Protein 4Q37 (pdb70)

Secondary structure (DSSP, 8-state):
--SEEEEE---SS-HHHHHHHHHHTT---EEEE--TTS-SSS-GGGEEEEEE--SSSHHHHHHHHHHHHHTT-EEEEESHHHHS-HHHHHTTT-SEEE-S--HHHHHHHHTT---SEE--/-----------SS-TTTTTTHHHHTT---------GGGTTSS-TTT-EEEE---SSSHHHHHHHHHHHHHTT-EEEEESHHHHSSHHHHHHTT-SEEE-S--HHHHHHHHT---SSEE--/-----------SS-HHHHHHHHHHTT---------TT-SSSS-STT-EEEEE--STTHHHHHHHHHHHHHHT-EEEEESHHHHSSHHHHHHTT-SEEE-S--HHHHHHHHH---SSEE--/-EEEE---TT-SS-HHHHHHHHHHTT---EEEEE-SSS-SSS-TTTEEEEE---STTHHHHHHHHHHHHHTT-EEEEESHHHHS-SHHHHTTT-SEEE-S--HHHHHHHHHS---SEE--/-EEEEEE----SS-HHHHHHHHHHT-SS-------SSSSSSS-TTT-EEEEE--STTHHHHHHHHHHHHHHT-EEEEESHHHHS-HHHHHHTT-SEE--HHHH-/-EEEEE-----SS-HHHHHHHHHHTT----EEE--GGGGGGS-TTTEEEEE---STTHHHHHHHHHHHHHHT-EEEEESHHHHS-HHHHHHTT-SEEEES--HHHHHHHTT---SSEEE-

B-factor: mean 69.98, std 25.09, range [16.45, 300.75]

Foldseek 3Di:
DPDDDDDDPVQQADPVLQVVCCVVVVAPDDDDDDDLVPDVVDQQVPDEDEDEDDVPVLVVCLVSLVVSVVSNHAYEYEYDPCQPPVVVVLVSNHQAYEHHRCHPVVVVVSVPDRDNYHYD/DDDDDPVDDDDLADVVLPPVCCVVVVADDDDDDDDLVCPVVDQQVRAEEEDEDDPPCVVVVLVSLVVSVVSNHAYEYEYPVCQPPVVVVVVSNHQAYEHHRCHVVVVVVSVPDDGRYHYD/DDDDDDDDDDQLADPVVVVVCCVVVVDDDDDDDDDLVPPVPDQAVPAEAEDTDDPPCLVVVLVSLVVSVVSRHQYEYEYDVCQPPVVVVVVSNHQAYEHDRCHVVVVVVVVHHDPRYDYD/DDDDDDCCQPVLADPCLVVVLCVVVVADDDDDDDDLVPDPVDQQVRDEDEDGDDPPCLVVVLVVLVVSCVSPHAYEYEGDVCQPPVVVVVVSNHQEYEHHRCHVVVSVVSVPDRDHYHYD/DDDDDDDPPDDPCPPCVNPVCLVVPNPPGDDDDDDPVPVVPDQQQRDEAEDEDDPPCVVVVLVVLVVSVVRRHAYEYEYDVCVPPVVVVVVSNHPYYDDNVVVD/DDDDDDCPDYDLADPVLVVVLCVPVVAPDDDDDDDLVPCVVDQQQPAEEEDEDDVPPPVVVLVSLVVSVVSNHAYEYEYPPCLPPVVVVVVSNHQAYEHHRCHVVVVVVSVHDDPRYHYD

InterPro domains:
  IPR000385 MoaA/NifB/PqqE, iron-sulphur binding, conserved site [PS01305] (145-156)
  IPR006158 Cobalamin (vitamin B12)-binding domain [PF02310] (25-105)
  IPR006638 Elp3/MiaA/NifB-like, radical SAM core domain [SM00729] (139-362)
  IPR007197 Radical SAM [PF04055] (143-319)
  IPR007197 Radical SAM [PS51918] (135-374)
  IPR007197 Radical SAM [SFLDS00029] (42-356)
  IPR020612 Methylthiotransferase, conserved site [PS01278] (143-163)
  IPR023404 Radical SAM, alpha/beta horseshoe [G3DSA:3.80.30.20] (138-357)
  IPR023980 Conserved hypothetical protein CHP04013, B12-binding/radical SAM-type [TIGR04013] (3-372)
  IPR051198 Tetrapyrrole and bacteriochlorophyll biosynthesis methyltransferases [PTHR43409] (15-386)
  IPR058240 Radical SAM superfamily [SSF102114] (131-349)

Solvent-accessible surface area: 35886 Å² total; per-residue (Å²): 120,27,44,4,9,44,20,60,27,62,62,10,26,48,94,70,45,2,78,64,25,17,182,34,49,167,30,105,30,44,32,33,117,14,44,61,158,92,14,64,89,42,76,45,107,24,2,28,1,0,0,8,8,18,11,84,29,9,61,68,0,74,100,21,0,106,44,0,76,128,91,46,6,42,0,0,0,0,5,6,4,0,40,1,13,25,87,10,0,40,92,32,27,7,41,20,0,0,14,26,98,0,28,68,22,1,19,86,3,33,41,38,67,144,124,48,58,5,114,60,230,200,131,151,173,190,106,122,75,94,53,21,62,48,98,82,40,17,72,59,39,21,177,71,8,126,34,142,55,83,45,153,126,71,56,71,95,94,11,68,82,67,78,33,148,89,24,79,19,52,27,68,13,95,75,121,71,38,69,75,6,121,62,39,1,65,49,0,79,94,126,46,5,43,0,4,0,0,4,93,45,0,65,64,93,24,115,27,2,27,91,41,24,5,40,23,0,0,14,28,93,0,24,110,24,15,36,120,5,42,47,25,110,48,90,128,59,9,111,78,227,201,126,147,176,190,79,160,91,107,69,15,74,46,68,70,36,19,53,54,1,11,145,61,33,160,39,154,54,132,39,125,144,52,152,67,148,70,8,94,86,55,82,48,104,89,22,84,13,54,23,56,10,113,82,168,54,36,86,71,6,113,116,35,1,63,68,8,98,153,48,44,18,44,0,3,0,0,4,86,39,0,56,64,90,32,64,23,1,48,94,44,10,6,49,23,0,0,13,25,93,0,16,35,38,10,4,30,4,58,30,33,117,52,94,15,66,16,110,76,103,79,5,0,18,38,55,19,38,39,75,8,39,30,93,73,27,4,71,66,14,24,179,60,40,142,29,122,20,62,14,129,108,11,44,67,106,94,10,82,89,45,62,58,99,32,0,15,0,1,4,6,4,21,19,93,38,6,70,73,5,69,96,9,2,64,30,5,81,83,143,45,19,36,0,6,0,0,5,13,6,1,38,4,18,26,113,26,0,56,92,35,18,4,53,33,0,0,22,26,93,0,72,62,27,9,5,34,20,29,7,20,63,72,57,72,47,13,124,62,122,82,1,0,16,45,56,33,89,69,76,62,12,60,78,48,83,14,40,48,35,4,105,100,181,41,102,115,16,68,18,42,120,43,58,65,90,47,1,84,98,71,65,47,101,36,0,16,0,6,5,32,8,29,22,27,46,11,75,48,9,40,59,19,1,66,49,1,81,90,122,42,3,42,0,16,1,0,12,56,10,2,97,3,8,56,57,10,1,51,89,49,24,7,72,103,32,68,72,48,95,82,8,105,77,61,9,1,26,45,69,22,90,52,24,18,37,38,91,70,25,2,77,60,12,24,180,77,127,172,45,129,20,44,38,34,119,16,60,60,138,53,1,89,89,42,74,45,90,38,0,9,0,1,3,23,6,31,20,42,41,6,67,77,9,65,112,21,0,64,63,9,79,92,54,40,13,36,0,7,0,0,3,46,5,0,54,4,14,19,82,9,1,39,87,41,25,4,26,20,0,0,13,31,80,0,68,120,30,9,12,48,8,47,104,36,116,48,96,103,64,16,120,56

Nearest PDB structures (foldseek):
  4q37-assembly2_B  TM=9.312E-01  e=5.114E-21  Thermotoga maritima MSB8
  4q37-assembly1_E  TM=8.652E-01  e=1.128E-14  Thermotoga maritima MSB8
  8e01-assembly1_A  TM=5.377E-01  e=3.949E-01  Thermotoga maritima
  7k46-assembly1_A  TM=2.752E-01  e=6.261E+00  Leishmania major
  4ls3-assembly2_B  TM=2.914E-01  e=7.627E+00  Helicobacter pylori G27

GO terms:
  GO:0042802 identical protein binding (F, IPI)

Organism: Thermotoga maritima (strain ATCC 43589 / DSM 3109 / JCM 10099 / NBRC 100826 / MSB8) (NCBI:txid243274)

Radius of gyration: 32.45 Å; Cα contacts (8 Å, |Δi|>4): 1216; chains: 6; bounding box: 83×75×88 Å

Sequence (704 aa):
MYILFREMKNNWYSLAALLSTIYSRHLDVEARPVKFEEIKKFPPEKTIVAYSFMSFDLDTVREEVKTLKERGYTLIAGGPHVTADPEGCLRMGFDHVFTGDGEENILKFLMGERKKIFDGMYILFREMKNNWYSLAALLSTIYSRHLDVEARPVKFEEIKKFPPEKTIVAYSFMSFDLDTVREEVKTLKERGYTLIAGGPHVTADPEGCLRMGFDHVFTGDGEENILKFLMGERKKIFDGMYILFREMKNNWYSLAALLSTIYSRHLDVEARPVKFEEIKKFPPEKTIVAYSFMSFDLDTVREEVKTLKERGYTLIAGGPHVTADPEGCLRMGFDHVFTGDGEENILKFLMGERKKIFDGMYILFREMKNNWYSLAALLSTIYSRHLDVEARPVKFEEIKKFPPEKTIVAYSFMSFDLDTVREEVKTLKERGYTLIAGGPHVTADPEGCLRMGFDHVFTGDGEENILKFLMGERKKIFDGMYILFREMKNNWYSLAALLSTIYSRHLDVEARPVKFEEIKKFPPEKTIVAYSFMSFDLDTVREEVKTLKERGYTLIAGGPHVTADPEGCLRMGFDHVFILKFLMMYILFREMKNNWYSLAALLSTIYSRHLDVEARPVKFEEIKKFPPEKTIVAYSFMSFDLDTVREEVKTLKERGYTLIAGGPHVTADPEGCLRMGFDHVFTGDGEENILKFLMGERKKIFDG

Structure (mmCIF, N/CA/C/O backbone):
data_4Q37
#
_entry.id   4Q37
#
_cell.length_a   102.050
_cell.length_b   145.300
_cell.length_c   141.710
_cell.angle_alpha   90.00
_cell.angle_beta   90.00
_cell.angle_gamma   90.00
#
_symmetry.space_group_name_H-M   'C 2 2 21'
#
loop_
_entity.id
_entity.type
_entity.pdbx_description
1 polymer 'Radical SAM protein'
2 non-polymer 'PLATINUM (II) ION'
3 water water
#
loop_
_atom_site.group_PDB
_atom_site.id
_atom_site.type_symbol
_atom_site.label_atom_id
_atom_site.label_alt_id
_atom_site.label_comp_id
_atom_site.label_asym_id
_atom_site.label_entity_id
_atom_site.label_seq_id
_atom_site.pdbx_PDB_ins_code
_atom_site.Cartn_x
_atom_site.Cartn_y
_atom_site.Cartn_z
_atom_site.occupancy
_atom_site.B_iso_or_equiv
_atom_site.auth_seq_id
_atom_site.auth_comp_id
_atom_site.auth_asym_id
_atom_site.auth_atom_id
_atom_site.pdbx_PDB_model_num
ATOM 1 N N . MET A 1 1 ? 53.278 46.095 -25.379 1.00 115.08 1 MET A N 1
ATOM 2 C CA . MET A 1 1 ? 54.512 45.423 -25.772 1.00 113.86 1 MET A CA 1
ATOM 3 C C . MET A 1 1 ? 55.347 45.034 -24.556 1.00 111.99 1 MET A C 1
ATOM 4 O O . MET A 1 1 ? 55.022 45.411 -23.429 1.00 111.49 1 MET A O 1
ATOM 9 N N . TYR A 1 2 ? 56.419 44.279 -24.794 1.00 68.50 2 TYR A N 1
ATOM 10 C CA . TYR A 1 2 ? 57.398 43.966 -23.754 1.00 66.38 2 TYR A CA 1
ATOM 11 C C . TYR A 1 2 ? 56.839 43.206 -22.541 1.00 65.31 2 TYR A C 1
ATOM 12 O O . TYR A 1 2 ? 56.598 43.793 -21.485 1.00 64.79 2 TYR A O 1
ATOM 14 N N . ILE A 1 3 ? 56.630 41.901 -22.716 1.00 72.81 3 ILE A N 1
ATOM 15 C CA . ILE A 1 3 ? 56.184 40.994 -21.644 1.00 70.81 3 ILE A CA 1
ATOM 16 C C . ILE A 1 3 ? 54.768 41.255 -21.106 1.00 71.90 3 ILE A C 1
ATOM 17 O O . ILE A 1 3 ? 54.583 41.847 -20.042 1.00 71.96 3 ILE A O 1
ATOM 22 N N . LEU A 1 4 ? 53.777 40.849 -21.899 1.00 72.68 4 LEU A N 1
ATOM 23 C CA . LEU A 1 4 ? 52.370 40.840 -21.491 1.00 72.74 4 LEU A CA 1
ATOM 24 C C . LEU A 1 4 ? 52.052 39.729 -20.482 1.00 70.18 4 LEU A C 1
ATOM 25 O O . LEU A 1 4 ? 52.681 38.672 -20.502 1.00 68.56 4 LEU A O 1
ATOM 30 N N . PHE A 1 5 ? 51.052 39.961 -19.631 1.00 104.08 5 PHE A N 1
ATOM 31 C CA . PHE A 1 5 ? 50.700 39.018 -18.566 1.00 101.30 5 PHE A CA 1
ATOM 32 C C . PHE A 1 5 ? 49.206 38.744 -18.401 1.00 100.18 5 PHE A C 1
ATOM 33 O O . PHE A 1 5 ? 48.369 39.448 -18.962 1.00 101.60 5 PHE A O 1
ATOM 41 N N . ARG A 1 6 ? 48.888 37.711 -17.620 1.00 59.67 6 ARG A N 1
ATOM 42 C CA . ARG A 1 6 ? 47.501 37.329 -17.351 1.00 57.62 6 ARG A CA 1
ATOM 43 C C . ARG A 1 6 ? 47.218 37.136 -15.857 1.00 57.43 6 ARG A C 1
ATOM 44 O O . ARG A 1 6 ? 48.080 36.681 -15.103 1.00 57.43 6 ARG A O 1
ATOM 52 N N . GLU A 1 7 ? 46.002 37.481 -15.441 1.00 74.69 7 GLU A N 1
ATOM 53 C CA . GLU A 1 7 ? 45.530 37.200 -14.084 1.00 72.63 7 GLU A CA 1
ATOM 54 C C . GLU A 1 7 ? 44.075 36.734 -14.128 1.00 70.97 7 GLU A C 1
ATOM 55 O O . GLU A 1 7 ? 43.235 37.358 -14.771 1.00 71.91 7 GLU A O 1
ATOM 61 N N . MET A 1 8 ? 43.779 35.634 -13.445 1.00 65.43 8 MET A N 1
ATOM 62 C CA . MET A 1 8 ? 42.438 35.058 -13.482 1.00 63.66 8 MET A CA 1
ATOM 63 C C . MET A 1 8 ? 41.944 34.636 -12.095 1.00 62.11 8 MET A C 1
ATOM 64 O O . MET A 1 8 ? 42.743 34.387 -11.187 1.00 61.56 8 MET A O 1
ATOM 66 N N . LYS A 1 9 ? 40.625 34.553 -11.935 1.00 69.05 9 LYS A N 1
ATOM 67 C CA . LYS A 1 9 ? 40.038 34.068 -10.686 1.00 67.68 9 LYS A CA 1
ATOM 68 C C . LYS A 1 9 ? 38.892 33.075 -10.926 1.00 65.35 9 LYS A C 1
ATOM 69 O O . LYS A 1 9 ? 37.872 33.480 -11.488 1.00 66.60 9 LYS A O 1
ATOM 71 N N . ASN A 1 10 ? 39.001 31.795 -10.535 1.00 86.51 10 ASN A N 1
ATOM 72 C CA . ASN A 1 10 ? 40.187 31.058 -10.046 1.00 85.12 10 ASN A CA 1
ATOM 73 C C . ASN A 1 10 ? 40.872 31.589 -8.775 1.00 86.08 10 ASN A C 1
ATOM 74 O O . ASN A 1 10 ? 42.023 31.257 -8.493 1.00 86.87 10 ASN A O 1
ATOM 79 N N . ASN A 1 11 ? 40.158 32.394 -7.997 1.00 89.17 11 ASN A N 1
ATOM 80 C CA . ASN A 1 11 ? 40.690 32.872 -6.727 1.00 90.27 11 ASN A CA 1
ATOM 81 C C . ASN A 1 11 ? 40.137 32.121 -5.519 1.00 89.71 11 ASN A C 1
ATOM 82 O O . ASN A 1 11 ? 40.526 32.395 -4.382 1.00 90.32 11 ASN A O 1
ATOM 87 N N . TRP A 1 12 ? 39.231 31.178 -5.762 1.00 66.43 12 TRP A N 1
ATOM 88 C CA . TRP A 1 12 ? 38.456 30.577 -4.677 1.00 66.69 12 TRP A CA 1
ATOM 89 C C . TRP A 1 12 ? 39.304 29.696 -3.767 1.00 64.91 12 TRP A C 1
ATOM 90 O O . TRP A 1 12 ? 38.896 29.367 -2.654 1.00 65.00 12 TRP A O 1
ATOM 101 N N . TYR A 1 13 ? 40.484 29.320 -4.243 1.00 52.62 13 TYR A N 1
ATOM 102 C CA . TYR A 1 13 ? 41.475 28.685 -3.388 1.00 52.61 13 TYR A CA 1
ATOM 103 C C . TYR A 1 13 ? 42.791 29.434 -3.518 1.00 54.99 13 TYR A C 1
ATOM 104 O O . TYR A 1 13 ? 42.962 30.253 -4.418 1.00 55.81 13 TYR A O 1
ATOM 113 N N . SER A 1 14 ? 43.710 29.176 -2.600 1.00 56.10 14 SER A N 1
ATOM 114 C CA . SER A 1 14 ? 45.060 29.691 -2.736 1.00 58.16 14 SER A CA 1
ATOM 115 C C . SER A 1 14 ? 45.992 28.525 -3.025 1.00 56.85 14 SER A C 1
ATOM 116 O O . SER A 1 14 ? 46.174 27.645 -2.183 1.00 56.48 14 SER A O 1
ATOM 119 N N . LEU A 1 15 ? 46.563 28.507 -4.225 1.00 55.45 15 LEU A N 1
ATOM 120 C CA . LEU A 1 15 ? 47.442 27.415 -4.628 1.00 55.31 15 LEU A CA 1
ATOM 121 C C . LEU A 1 15 ? 48.660 27.321 -3.719 1.00 56.03 15 LEU A C 1
ATOM 122 O O . LEU A 1 15 ? 48.925 26.271 -3.134 1.00 56.05 15 LEU A O 1
ATOM 127 N N . ALA A 1 16 ? 49.389 28.426 -3.605 1.00 66.40 16 ALA A N 1
ATOM 128 C CA . ALA A 1 16 ? 50.610 28.463 -2.812 1.00 66.71 16 ALA A CA 1
ATOM 129 C C . ALA A 1 16 ? 50.350 27.995 -1.387 1.00 66.96 16 ALA A C 1
ATOM 130 O O . ALA A 1 16 ? 51.125 27.218 -0.831 1.00 67.37 16 ALA A O 1
ATOM 132 N N . ALA A 1 17 ? 49.246 28.456 -0.810 1.00 48.82 17 ALA A N 1
ATOM 133 C CA . ALA A 1 17 ? 48.863 28.054 0.538 1.00 49.73 17 ALA A CA 1
ATOM 134 C C . ALA A 1 17 ? 48.515 26.575 0.575 1.00 47.69 17 ALA A C 1
ATOM 135 O O . ALA A 1 17 ? 48.892 25.864 1.505 1.00 48.35 17 ALA A O 1
ATOM 137 N N . LEU A 1 18 ? 47.798 26.119 -0.448 1.00 46.83 18 LEU A N 1
ATOM 138 C CA . LEU A 1 18 ? 47.369 24.729 -0.527 1.00 46.07 18 LEU A CA 1
ATOM 139 C C . LEU A 1 18 ? 48.573 23.797 -0.548 1.00 47.02 18 LEU A C 1
ATOM 140 O O . LEU A 1 18 ? 48.683 22.897 0.283 1.00 47.87 18 LEU A O 1
ATOM 145 N N . LEU A 1 19 ? 49.477 24.028 -1.496 1.00 53.21 19 LEU A N 1
ATOM 146 C CA . LEU A 1 19 ? 50.698 23.239 -1.610 1.00 55.31 19 LEU A CA 1
ATOM 147 C C . LEU A 1 19 ? 51.523 23.314 -0.332 1.00 55.60 19 LEU A C 1
ATOM 148 O O . LEU A 1 19 ? 52.073 22.307 0.116 1.00 57.35 19 LEU A O 1
ATOM 153 N N . SER A 1 20 ? 51.603 24.511 0.246 1.00 49.22 20 SER A N 1
ATOM 154 C CA . SER A 1 20 ? 52.351 24.723 1.481 1.00 51.64 20 SER A CA 1
ATOM 155 C C . SER A 1 20 ? 51.796 23.874 2.612 1.00 51.82 20 SER A C 1
ATOM 156 O O . SER A 1 20 ? 52.547 23.251 3.360 1.00 53.18 20 SER A O 1
ATOM 159 N N . THR A 1 21 ? 50.475 23.852 2.727 1.00 65.38 21 THR A N 1
ATOM 160 C CA . THR A 1 21 ? 49.828 23.147 3.821 1.00 65.46 21 THR A CA 1
ATOM 161 C C . THR A 1 21 ? 49.946 21.635 3.643 1.00 64.85 21 THR A C 1
ATOM 162 O O . THR A 1 21 ? 50.218 20.917 4.602 1.00 65.69 21 THR A O 1
ATOM 166 N N . ILE A 1 22 ? 49.752 21.157 2.417 1.00 46.79 22 ILE A N 1
ATOM 167 C CA . ILE A 1 22 ? 49.924 19.738 2.118 1.00 45.65 22 ILE A CA 1
ATOM 168 C C . ILE A 1 22 ? 51.335 19.298 2.484 1.00 47.43 22 ILE A C 1
ATOM 169 O O . ILE A 1 22 ? 51.544 18.216 3.035 1.00 47.85 22 ILE A O 1
ATOM 174 N N . TYR A 1 23 ? 52.297 20.162 2.181 1.00 55.94 23 TYR A N 1
ATOM 175 C CA . TYR A 1 23 ? 53.693 19.923 2.514 1.00 57.49 23 TYR A CA 1
ATOM 176 C C . TYR A 1 23 ? 53.896 19.893 4.028 1.00 58.17 23 TYR A C 1
ATOM 177 O O . TYR A 1 23 ? 54.412 18.921 4.578 1.00 59.13 23 TYR A O 1
ATOM 186 N N . SER A 1 24 ? 53.477 20.961 4.696 1.00 53.32 24 SER A N 1
ATOM 187 C CA . SER A 1 24 ? 53.731 21.122 6.122 1.00 56.00 24 SER A CA 1
ATOM 188 C C . SER A 1 24 ? 52.971 20.113 6.982 1.00 55.65 24 SER A C 1
ATOM 189 O O . SER A 1 24 ? 53.512 19.597 7.958 1.00 57.69 24 SER A O 1
ATOM 192 N N . ARG A 1 25 ? 51.728 19.819 6.610 1.00 55.67 25 ARG A N 1
ATOM 193 C CA . ARG A 1 25 ? 50.884 18.924 7.401 1.00 55.24 25 ARG A CA 1
ATOM 194 C C . ARG A 1 25 ? 51.126 17.452 7.091 1.00 54.65 25 ARG A C 1
ATOM 195 O O . ARG A 1 25 ? 50.418 16.589 7.609 1.00 54.24 25 ARG A O 1
ATOM 203 N N . HIS A 1 26 ? 52.096 17.174 6.221 1.00 58.22 26 HIS A N 1
ATOM 204 C CA . HIS A 1 26 ? 52.454 15.803 5.855 1.00 59.14 26 HIS A CA 1
ATOM 205 C C . HIS A 1 26 ? 51.279 15.011 5.291 1.00 59.62 26 HIS A C 1
ATOM 206 O O . HIS A 1 26 ? 51.242 13.787 5.411 1.00 59.45 26 HIS A O 1
ATOM 213 N N . LEU A 1 27 ? 50.320 15.702 4.686 1.00 46.68 27 LEU A N 1
ATOM 214 C CA . LEU A 1 27 ? 49.176 15.025 4.084 1.00 44.35 27 LEU A CA 1
ATOM 215 C C . LEU A 1 27 ? 49.660 14.163 2.928 1.00 43.39 27 LEU A C 1
ATOM 216 O O . LEU A 1 27 ? 50.731 14.419 2.369 1.00 44.11 27 LEU A O 1
ATOM 221 N N . ASP A 1 28 ? 48.899 13.136 2.565 1.00 55.07 28 ASP A N 1
ATOM 222 C CA . ASP A 1 28 ? 49.255 12.407 1.361 1.00 56.87 28 ASP A CA 1
ATOM 223 C C . ASP A 1 28 ? 48.334 12.861 0.237 1.00 55.08 28 ASP A C 1
ATOM 224 O O . ASP A 1 28 ? 47.209 12.376 0.092 1.00 54.58 28 ASP A O 1
ATOM 229 N N . VAL A 1 29 ? 48.853 13.757 -0.593 1.00 41.06 29 VAL A N 1
ATOM 230 C CA . VAL A 1 29 ? 48.059 14.397 -1.627 1.00 39.44 29 VAL A CA 1
ATOM 231 C C . VAL A 1 29 ? 48.984 14.840 -2.755 1.00 39.76 29 VAL A C 1
ATOM 232 O O . VAL A 1 29 ? 50.110 15.263 -2.506 1.00 40.97 29 VAL A O 1
ATOM 236 N N . GLU A 1 30 ? 48.515 14.744 -3.992 1.00 47.62 30 GLU A N 1
ATOM 237 C CA . GLU A 1 30 ? 49.259 15.296 -5.111 1.00 47.82 30 GLU A CA 1
ATOM 238 C C . GLU A 1 30 ? 48.376 16.264 -5.886 1.00 44.58 30 GLU A C 1
ATOM 239 O O . GLU A 1 30 ? 47.374 15.871 -6.485 1.00 42.86 30 GLU A O 1
ATOM 241 N N . ALA A 1 31 ? 48.743 17.539 -5.858 1.00 35.49 31 ALA A N 1
ATOM 242 C CA . ALA A 1 31 ? 48.009 18.552 -6.601 1.00 34.76 31 ALA A CA 1
ATOM 243 C C . ALA A 1 31 ? 48.696 18.798 -7.929 1.00 34.64 31 ALA A C 1
ATOM 244 O O . ALA A 1 31 ? 49.881 19.122 -7.977 1.00 35.63 31 ALA A O 1
ATOM 246 N N . ARG A 1 32 ? 47.948 18.620 -9.009 1.00 43.16 32 ARG A N 1
ATOM 247 C CA . ARG A 1 32 ? 48.466 18.859 -10.344 1.00 43.59 32 ARG A CA 1
ATOM 248 C C . ARG A 1 32 ? 47.414 19.585 -11.176 1.00 41.47 32 ARG A C 1
ATOM 249 O O . ARG A 1 32 ? 46.211 19.399 -10.965 1.00 40.76 32 ARG A O 1
ATOM 251 N N . PRO A 1 33 ? 47.863 20.453 -12.098 1.00 36.25 33 PRO A N 1
ATOM 252 C CA . PRO A 1 33 ? 46.954 21.062 -13.071 1.00 35.94 33 PRO A CA 1
ATOM 253 C C . PRO A 1 33 ? 46.614 20.051 -14.155 1.00 35.17 33 PRO A C 1
ATOM 254 O O . PRO A 1 33 ? 47.457 19.215 -14.491 1.00 35.83 33 PRO A O 1
ATOM 258 N N . VAL A 1 34 ? 45.399 20.115 -14.688 1.00 46.70 34 VAL A N 1
ATOM 259 C CA . VAL A 1 34 ? 44.937 19.089 -15.612 1.00 46.01 34 VAL A CA 1
ATOM 260 C C . VAL A 1 34 ? 44.056 19.637 -16.735 1.00 47.12 34 VAL A C 1
ATOM 261 O O . VAL A 1 34 ? 43.172 20.463 -16.508 1.00 48.34 34 VAL A O 1
ATOM 265 N N . LYS A 1 35 ? 44.326 19.177 -17.951 1.00 31.42 35 LYS A N 1
ATOM 266 C CA . LYS A 1 35 ? 43.424 19.367 -19.077 1.00 31.66 35 LYS A CA 1
ATOM 267 C C . LYS A 1 35 ? 42.527 18.137 -19.142 1.00 31.41 35 LYS A C 1
ATOM 268 O O . LYS A 1 35 ? 42.961 17.056 -18.784 1.00 31.24 35 LYS A O 1
ATOM 270 N N . PHE A 1 36 ? 41.275 18.294 -19.561 1.00 31.59 36 PHE A N 1
ATOM 271 C CA . PHE A 1 36 ? 40.335 17.172 -19.531 1.00 31.49 36 PHE A CA 1
ATOM 272 C C . PHE A 1 36 ? 40.822 15.925 -20.267 1.00 31.86 36 PHE A C 1
ATOM 273 O O . PHE A 1 36 ? 40.462 14.814 -19.883 1.00 31.74 36 PHE A O 1
ATOM 281 N N . GLU A 1 37 ? 41.619 16.097 -21.321 1.00 56.76 37 GLU A N 1
ATOM 282 C CA . GLU A 1 37 ? 42.199 14.941 -22.008 1.00 55.96 37 GLU A CA 1
ATOM 283 C C . GLU A 1 37 ? 43.178 14.238 -21.079 1.00 55.44 37 GLU A C 1
ATOM 284 O O . GLU A 1 37 ? 43.301 13.016 -21.098 1.00 54.16 37 GLU A O 1
ATOM 290 N N . GLU A 1 38 ? 43.863 15.022 -20.256 1.00 61.90 38 GLU A N 1
ATOM 291 C CA . GLU A 1 38 ? 44.609 14.476 -19.135 1.00 61.32 38 GLU A CA 1
ATOM 292 C C . GLU A 1 38 ? 43.577 13.916 -18.169 1.00 60.80 38 GLU A C 1
ATOM 293 O O . GLU A 1 38 ? 42.387 14.161 -18.313 1.00 61.03 38 GLU A O 1
ATOM 299 N N . ILE A 1 39 ? 44.053 13.130 -17.215 1.00 49.11 39 ILE A N 1
ATOM 300 C CA . ILE A 1 39 ? 43.400 11.937 -16.679 1.00 49.71 39 ILE A CA 1
ATOM 301 C C . ILE A 1 39 ? 43.042 11.045 -17.920 1.00 48.90 39 ILE A C 1
ATOM 302 O O . ILE A 1 39 ? 43.547 11.306 -19.008 1.00 49.14 39 ILE A O 1
ATOM 307 N N . LYS A 1 40 ? 42.247 9.983 -17.793 1.00 66.61 40 LYS A N 1
ATOM 308 C CA . LYS A 1 40 ? 42.440 9.183 -16.617 1.00 67.02 40 LYS A CA 1
ATOM 309 C C . LYS A 1 40 ? 43.804 8.573 -16.851 1.00 68.06 40 LYS A C 1
ATOM 310 O O . LYS A 1 40 ? 43.959 7.577 -17.555 1.00 68.91 40 LYS A O 1
ATOM 312 N N . LYS A 1 41 ? 44.792 9.216 -16.234 1.00 56.68 41 LYS A N 1
ATOM 313 C CA . LYS A 1 41 ? 46.100 8.670 -15.968 1.00 57.56 41 LYS A CA 1
ATOM 314 C C . LYS A 1 41 ? 46.091 8.385 -14.487 1.00 58.63 41 LYS A C 1
ATOM 315 O O . LYS A 1 41 ? 47.041 7.839 -13.927 1.00 60.39 41 LYS A O 1
ATOM 317 N N . PHE A 1 42 ? 44.982 8.777 -13.867 1.00 42.31 42 PHE A N 1
ATOM 318 C CA . PHE A 1 42 ? 44.814 8.681 -12.433 1.00 43.92 42 PHE A CA 1
ATOM 319 C C . PHE A 1 42 ? 43.589 7.830 -12.163 1.00 42.63 42 PHE A C 1
ATOM 320 O O . PHE A 1 42 ? 42.551 8.010 -12.798 1.00 41.21 42 PHE A O 1
ATOM 328 N N . PRO A 1 43 ? 43.691 6.912 -11.195 1.00 63.44 43 PRO A N 1
ATOM 329 C CA . PRO A 1 43 ? 42.530 6.095 -10.835 1.00 63.13 43 PRO A CA 1
ATOM 330 C C . PRO A 1 43 ? 41.465 6.933 -10.139 1.00 62.04 43 PRO A C 1
ATOM 331 O O . PRO A 1 43 ? 41.787 7.647 -9.188 1.00 62.62 43 PRO A O 1
ATOM 335 N N . PRO A 1 44 ? 40.209 6.836 -10.591 1.00 34.95 44 PRO A N 1
ATOM 336 C CA . PRO A 1 44 ? 39.112 7.596 -9.981 1.00 34.04 44 PRO A CA 1
ATOM 337 C C . PRO A 1 44 ? 38.931 7.277 -8.493 1.00 33.97 44 PRO A C 1
ATOM 338 O O . PRO A 1 44 ? 38.533 8.159 -7.722 1.00 33.45 44 PRO A O 1
ATOM 342 N N . GLU A 1 45 ? 39.239 6.044 -8.100 1.00 50.26 45 GLU A N 1
ATOM 343 C CA . GLU A 1 45 ? 39.153 5.640 -6.700 1.00 51.72 45 GLU A CA 1
ATOM 344 C C . GLU A 1 45 ? 40.002 6.543 -5.808 1.00 53.00 45 GLU A C 1
ATOM 345 O O . GLU A 1 45 ? 39.585 6.921 -4.708 1.00 54.51 45 GLU A O 1
ATOM 347 N N . LYS A 1 46 ? 41.196 6.878 -6.288 1.00 31.33 46 LYS A N 1
ATOM 348 C CA . LYS A 1 46 ? 42.117 7.747 -5.559 1.00 31.63 46 LYS A CA 1
ATOM 349 C C . LYS A 1 46 ? 42.099 9.210 -6.016 1.00 30.98 46 LYS A C 1
ATOM 350 O O . LYS A 1 46 ? 42.909 10.005 -5.551 1.00 31.37 46 LYS A O 1
ATOM 352 N N . THR A 1 47 ? 41.208 9.576 -6.931 1.00 31.30 47 THR A N 1
ATOM 353 C CA . THR A 1 47 ? 41.327 10.897 -7.548 1.00 30.96 47 THR A CA 1
ATOM 354 C C . THR A 1 47 ? 40.139 11.834 -7.355 1.00 30.39 47 THR A C 1
ATOM 355 O O . THR A 1 47 ? 38.984 11.444 -7.519 1.00 30.02 47 THR A O 1
ATOM 359 N N . ILE A 1 48 ? 40.458 13.078 -7.000 1.00 44.74 48 ILE A N 1
ATOM 360 C CA . ILE A 1 48 ? 39.489 14.159 -6.860 1.00 44.55 48 ILE A CA 1
ATOM 361 C C . ILE A 1 48 ? 39.745 15.217 -7.929 1.00 43.51 48 ILE A C 1
ATOM 362 O O . ILE A 1 48 ? 40.889 15.628 -8.130 1.00 44.01 48 ILE A O 1
ATOM 367 N N . VAL A 1 49 ? 38.698 15.654 -8.622 1.00 29.13 49 VAL A N 1
ATOM 368 C CA . VAL A 1 49 ? 38.859 16.720 -9.604 1.00 29.35 49 VAL A CA 1
ATOM 369 C C . VAL A 1 49 ? 38.171 17.998 -9.120 1.00 29.88 49 VAL A C 1
ATOM 370 O O . VAL A 1 49 ? 36.988 17.984 -8.772 1.00 29.94 49 VAL A O 1
ATOM 374 N N . ALA A 1 50 ? 38.921 19.096 -9.086 1.00 31.55 50 ALA A N 1
ATOM 375 C CA . ALA A 1 50 ? 38.387 20.373 -8.630 1.00 32.42 50 ALA A CA 1
ATOM 376 C C . ALA A 1 50 ? 38.164 21.300 -9.813 1.00 32.83 50 ALA A C 1
ATOM 377 O O . ALA A 1 50 ? 39.006 21.389 -10.709 1.00 32.70 50 ALA A O 1
ATOM 379 N N . TYR A 1 51 ? 37.028 21.990 -9.808 1.00 34.22 51 TYR A N 1
ATOM 380 C CA . TYR A 1 51 ? 36.621 22.810 -10.945 1.00 34.84 51 TYR A CA 1
ATOM 381 C C . TYR A 1 51 ? 36.475 24.278 -10.586 1.00 36.31 51 TYR A C 1
ATOM 382 O O . TYR A 1 51 ? 35.975 24.618 -9.516 1.00 37.03 51 TYR A O 1
ATOM 391 N N . SER A 1 52 ? 36.912 25.146 -11.491 1.00 36.46 52 SER A N 1
ATOM 392 C CA . SER A 1 52 ? 36.649 26.576 -11.368 1.00 38.16 52 SER A CA 1
ATOM 393 C C . SER A 1 52 ? 36.302 27.151 -12.737 1.00 38.80 52 SER A C 1
ATOM 394 O O . SER A 1 52 ? 37.052 26.991 -13.701 1.00 38.24 52 SER A O 1
ATOM 397 N N . PHE A 1 53 ? 35.163 27.831 -12.805 1.00 46.60 53 PHE A N 1
ATOM 398 C CA . PHE A 1 53 ? 34.622 28.327 -14.063 1.00 49.36 53 PHE A CA 1
ATOM 399 C C . PHE A 1 53 ? 33.759 29.553 -13.824 1.00 50.40 53 PHE A C 1
ATOM 400 O O . PHE A 1 53 ? 33.347 29.817 -12.694 1.00 48.80 53 PHE A O 1
ATOM 408 N N . MET A 1 54 ? 33.486 30.302 -14.889 1.00 72.34 54 MET A N 1
ATOM 409 C CA . MET A 1 54 ? 32.616 31.471 -14.798 1.00 72.57 54 MET A CA 1
ATOM 410 C C . MET A 1 54 ? 31.154 31.037 -14.862 1.00 72.57 54 MET A C 1
ATOM 411 O O . MET A 1 54 ? 30.857 29.848 -14.813 1.00 72.31 54 MET A O 1
ATOM 413 N N . SER A 1 55 ? 30.239 31.996 -14.960 1.00 77.13 55 SER A N 1
ATOM 414 C CA . SER A 1 55 ? 28.835 31.667 -15.192 1.00 76.89 55 SER A CA 1
ATOM 415 C C . SER A 1 55 ? 28.708 30.981 -16.551 1.00 77.43 55 SER A C 1
ATOM 416 O O . SER A 1 55 ? 27.793 30.189 -16.781 1.00 76.68 55 SER A O 1
ATOM 419 N N . PHE A 1 56 ? 29.657 31.281 -17.437 1.00 86.67 56 PHE A N 1
ATOM 420 C CA . PHE A 1 56 ? 29.804 30.586 -18.710 1.00 85.90 56 PHE A CA 1
ATOM 421 C C . PHE A 1 56 ? 30.424 29.221 -18.437 1.00 86.38 56 PHE A C 1
ATOM 422 O O . PHE A 1 56 ? 30.541 28.823 -17.279 1.00 85.95 56 PHE A O 1
ATOM 430 N N . ASP A 1 57 ? 30.783 28.489 -19.492 1.00 48.88 57 ASP A N 1
ATOM 431 C CA . ASP A 1 57 ? 31.390 27.154 -19.362 1.00 48.20 57 ASP A CA 1
ATOM 432 C C . ASP A 1 57 ? 30.424 26.139 -18.748 1.00 48.02 57 ASP A C 1
ATOM 433 O O . ASP A 1 57 ? 30.737 24.956 -18.634 1.00 46.35 57 ASP A O 1
ATOM 438 N N . LEU A 1 58 ? 29.254 26.617 -18.345 1.00 49.12 58 LEU A N 1
ATOM 439 C CA . LEU A 1 58 ? 28.300 25.826 -17.584 1.00 48.26 58 LEU A CA 1
ATOM 440 C C . LEU A 1 58 ? 27.750 24.650 -18.382 1.00 50.70 58 LEU A C 1
ATOM 441 O O . LEU A 1 58 ? 27.323 23.650 -17.808 1.00 50.45 58 LEU A O 1
ATOM 446 N N . ASP A 1 59 ? 27.760 24.773 -19.706 1.00 71.51 59 ASP A N 1
ATOM 447 C CA . ASP A 1 59 ? 27.240 23.717 -20.566 1.00 74.37 59 ASP A CA 1
ATOM 448 C C . ASP A 1 59 ? 28.246 22.580 -20.719 1.00 75.12 59 ASP A C 1
ATOM 449 O O . ASP A 1 59 ? 27.868 21.409 -20.709 1.00 76.72 59 ASP A O 1
ATOM 454 N N . THR A 1 60 ? 29.523 22.925 -20.864 1.00 48.78 60 THR A N 1
ATOM 455 C CA . THR A 1 60 ? 30.566 21.912 -21.008 1.00 49.11 60 THR A CA 1
ATOM 456 C C . THR A 1 60 ? 30.987 21.339 -19.653 1.00 46.76 60 THR A C 1
ATOM 457 O O . THR A 1 60 ? 31.427 20.192 -19.569 1.00 46.24 60 THR A O 1
ATOM 461 N N . VAL A 1 61 ? 30.861 22.136 -18.597 1.00 61.27 61 VAL A N 1
ATOM 462 C CA . VAL A 1 61 ? 31.134 21.643 -17.250 1.00 56.85 61 VAL A CA 1
ATOM 463 C C . VAL A 1 61 ? 30.104 20.578 -16.888 1.00 58.15 61 VAL A C 1
ATOM 464 O O . VAL A 1 61 ? 30.451 19.487 -16.430 1.00 57.56 61 VAL A O 1
ATOM 468 N N . ARG A 1 62 ? 28.838 20.907 -17.125 1.00 48.01 62 ARG A N 1
ATOM 469 C CA . ARG A 1 62 ? 27.726 19.983 -16.932 1.00 50.05 62 ARG A CA 1
ATOM 470 C C . ARG A 1 62 ? 27.960 18.682 -17.690 1.00 53.76 62 ARG A C 1
ATOM 471 O O . ARG A 1 62 ? 27.528 17.615 -17.259 1.00 55.21 62 ARG A O 1
ATOM 479 N N . GLU A 1 63 ? 28.639 18.781 -18.827 1.00 54.29 63 GLU A N 1
ATOM 480 C CA . GLU A 1 63 ? 28.947 17.607 -19.629 1.00 57.33 63 GLU A CA 1
ATOM 481 C C . GLU A 1 63 ? 30.140 16.833 -19.077 1.00 54.81 63 GLU A C 1
ATOM 482 O O . GLU A 1 63 ? 30.088 15.609 -18.955 1.00 56.29 63 GLU A O 1
ATOM 488 N N . GLU A 1 64 ? 31.213 17.548 -18.748 1.00 53.35 64 GLU A N 1
ATOM 489 C CA . GLU A 1 64 ? 32.417 16.914 -18.220 1.00 50.29 64 GLU A CA 1
ATOM 490 C C . GLU A 1 64 ? 32.123 16.237 -16.891 1.00 49.07 64 GLU A C 1
ATOM 491 O O . GLU A 1 64 ? 32.627 15.148 -16.619 1.00 48.97 64 GLU A O 1
ATOM 497 N N . VAL A 1 65 ? 31.300 16.883 -16.070 1.00 33.31 65 VAL A N 1
ATOM 498 C CA . VAL A 1 65 ? 30.950 16.352 -14.757 1.00 32.55 65 VAL A CA 1
ATOM 499 C C . VAL A 1 65 ? 30.238 15.006 -14.855 1.00 34.50 65 VAL A C 1
ATOM 500 O O . VAL A 1 65 ? 30.622 14.041 -14.188 1.00 34.45 65 VAL A O 1
ATOM 504 N N . LYS A 1 66 ? 29.209 14.943 -15.695 1.00 50.10 66 LYS A N 1
ATOM 505 C CA . LYS A 1 66 ? 28.428 13.724 -15.834 1.00 54.47 66 LYS A CA 1
ATOM 506 C C . LYS A 1 66 ? 29.311 12.581 -16.321 1.00 54.81 66 LYS A C 1
ATOM 507 O O . LYS A 1 66 ? 29.188 11.449 -15.855 1.00 55.98 66 LYS A O 1
ATOM 513 N N . THR A 1 67 ? 30.205 12.890 -17.253 1.00 53.46 67 THR A N 1
ATOM 514 C CA . THR A 1 67 ? 31.152 11.906 -17.757 1.00 53.25 67 THR A CA 1
ATOM 515 C C . THR A 1 67 ? 32.047 11.410 -16.633 1.00 49.88 67 THR A C 1
ATOM 516 O O . THR A 1 67 ? 32.153 10.207 -16.404 1.00 51.16 67 THR A O 1
ATOM 520 N N . LEU A 1 68 ? 32.675 12.344 -15.924 1.00 45.64 68 LEU A N 1
ATOM 521 C CA . LEU A 1 68 ? 33.611 11.996 -14.860 1.00 42.47 68 LEU A CA 1
ATOM 522 C C . LEU A 1 68 ? 32.926 11.235 -13.725 1.00 43.84 68 LEU A C 1
ATOM 523 O O . LEU A 1 68 ? 33.521 10.341 -13.124 1.00 43.36 68 LEU A O 1
ATOM 528 N N . LYS A 1 69 ? 31.675 11.582 -13.442 1.00 58.90 69 LYS A N 1
ATOM 529 C CA . LYS A 1 69 ? 30.897 10.853 -12.449 1.00 61.05 69 LYS A CA 1
ATOM 530 C C . LYS A 1 69 ? 30.614 9.430 -12.923 1.00 65.34 69 LYS A C 1
ATOM 531 O O . LYS A 1 69 ? 30.633 8.491 -12.129 1.00 65.09 69 LYS A O 1
ATOM 537 N N . GLU A 1 70 ? 30.352 9.276 -14.219 1.00 73.46 70 GLU A N 1
ATOM 538 C CA . GLU A 1 70 ? 30.135 7.956 -14.809 1.00 76.75 70 GLU A CA 1
ATOM 539 C C . GLU A 1 70 ? 31.386 7.100 -14.681 1.00 74.06 70 GLU A C 1
ATOM 540 O O . GLU A 1 70 ? 31.311 5.877 -14.565 1.00 75.37 70 GLU A O 1
ATOM 546 N N . ARG A 1 71 ? 32.538 7.755 -14.700 1.00 53.64 71 ARG A N 1
ATOM 547 C CA . ARG A 1 71 ? 33.808 7.065 -14.551 1.00 51.83 71 ARG A CA 1
ATOM 548 C C . ARG A 1 71 ? 34.199 6.988 -13.080 1.00 49.49 71 ARG A C 1
ATOM 549 O O . ARG A 1 71 ? 35.267 6.499 -12.733 1.00 47.92 71 ARG A O 1
ATOM 557 N N . GLY A 1 72 ? 33.319 7.482 -12.218 1.00 78.17 72 GLY A N 1
ATOM 558 C CA . GLY A 1 72 ? 33.459 7.296 -10.785 1.00 77.75 72 GLY A CA 1
ATOM 559 C C . GLY A 1 72 ? 34.540 8.109 -10.100 1.00 72.90 72 GLY A C 1
ATOM 560 O O . GLY A 1 72 ? 35.252 7.598 -9.238 1.00 72.81 72 GLY A O 1
ATOM 561 N N . TYR A 1 73 ? 34.652 9.381 -10.463 1.00 57.87 73 TYR A N 1
ATOM 562 C CA . TYR A 1 73 ? 35.571 10.281 -9.780 1.00 53.78 73 TYR A CA 1
ATOM 563 C C . TYR A 1 73 ? 34.875 11.019 -8.654 1.00 53.05 73 TYR A C 1
ATOM 564 O O . TYR A 1 73 ? 33.662 10.910 -8.474 1.00 55.26 73 TYR A O 1
ATOM 573 N N . THR A 1 74 ? 35.655 11.791 -7.912 1.00 40.71 74 THR A N 1
ATOM 574 C CA . THR A 1 74 ? 35.111 12.690 -6.911 1.00 40.48 74 THR A CA 1
ATOM 575 C C . THR A 1 74 ? 35.248 14.108 -7.445 1.00 38.41 74 THR A C 1
ATOM 576 O O . THR A 1 74 ? 36.322 14.511 -7.898 1.00 36.74 74 THR A O 1
ATOM 580 N N . LEU A 1 75 ? 34.155 14.858 -7.412 1.00 55.21 75 LEU A N 1
ATOM 581 C CA . LEU A 1 75 ? 34.154 16.190 -7.991 1.00 53.57 75 LEU A CA 1
ATOM 582 C C . LEU A 1 75 ? 33.864 17.277 -6.961 1.00 53.37 75 LEU A C 1
ATOM 583 O O . LEU A 1 75 ? 32.859 17.229 -6.249 1.00 54.35 75 LEU A O 1
ATOM 588 N N . ILE A 1 76 ? 34.766 18.249 -6.885 1.00 30.53 76 ILE A N 1
ATOM 589 C CA . ILE A 1 76 ? 34.545 19.451 -6.094 1.00 30.84 76 ILE A CA 1
ATOM 590 C C . ILE A 1 76 ? 34.732 20.684 -6.969 1.00 30.13 76 ILE A C 1
ATOM 591 O O . ILE A 1 76 ? 35.451 20.644 -7.961 1.00 29.66 76 ILE A O 1
ATOM 596 N N . ALA A 1 77 ? 34.079 21.780 -6.614 1.00 41.44 77 ALA A N 1
ATOM 597 C CA . ALA A 1 77 ? 34.171 22.979 -7.432 1.00 40.53 77 ALA A CA 1
ATOM 598 C C . ALA A 1 77 ? 34.043 24.257 -6.612 1.00 41.65 77 ALA A C 1
ATOM 599 O O . ALA A 1 77 ? 33.511 24.252 -5.504 1.00 42.12 77 ALA A O 1
ATOM 601 N N . GLY A 1 78 ? 34.524 25.357 -7.178 1.00 41.89 78 GLY A N 1
ATOM 602 C CA . GLY A 1 78 ? 34.480 26.645 -6.518 1.00 44.05 78 GLY A CA 1
ATOM 603 C C . GLY A 1 78 ? 34.524 27.752 -7.551 1.00 43.75 78 GLY A C 1
ATOM 604 O O . GLY A 1 78 ? 34.415 27.497 -8.751 1.00 43.10 78 GLY A O 1
ATOM 605 N N . GLY A 1 79 ? 34.675 28.987 -7.090 1.00 44.96 79 GLY A N 1
ATOM 606 C CA . GLY A 1 79 ? 34.738 30.117 -7.994 1.00 46.73 79 GLY A CA 1
ATOM 607 C C . GLY A 1 79 ? 33.502 30.994 -7.987 1.00 46.06 79 GLY A C 1
ATOM 608 O O . GLY A 1 79 ? 32.583 30.788 -7.192 1.00 45.43 79 GLY A O 1
ATOM 609 N N . PRO A 1 80 ? 33.481 31.989 -8.883 1.00 53.77 80 PRO A N 1
ATOM 610 C CA . PRO A 1 80 ? 32.454 33.031 -8.949 1.00 54.79 80 PRO A CA 1
ATOM 611 C C . PRO A 1 80 ? 31.048 32.465 -9.093 1.00 53.21 80 PRO A C 1
ATOM 612 O O . PRO A 1 80 ? 30.137 32.933 -8.413 1.00 53.60 80 PRO A O 1
ATOM 616 N N . HIS A 1 81 ? 30.868 31.476 -9.962 1.00 48.83 81 HIS A N 1
ATOM 617 C CA . HIS A 1 81 ? 29.542 30.905 -10.139 1.00 48.15 81 HIS A CA 1
ATOM 618 C C . HIS A 1 81 ? 29.123 30.103 -8.924 1.00 47.04 81 HIS A C 1
ATOM 619 O O . HIS A 1 81 ? 28.088 30.379 -8.343 1.00 47.48 81 HIS A O 1
ATOM 626 N N . VAL A 1 82 ? 29.947 29.133 -8.531 1.00 37.90 82 VAL A N 1
ATOM 627 C CA . VAL A 1 82 ? 29.629 28.221 -7.426 1.00 36.92 82 VAL A CA 1
ATOM 628 C C . VAL A 1 82 ? 29.198 28.981 -6.168 1.00 39.18 82 VAL A C 1
ATOM 629 O O . VAL A 1 82 ? 28.325 28.527 -5.429 1.00 39.90 82 VAL A O 1
ATOM 633 N N . THR A 1 83 ? 29.800 30.146 -5.948 1.00 53.87 83 THR A N 1
ATOM 634 C CA . THR A 1 83 ? 29.384 31.034 -4.871 1.00 55.28 83 THR A CA 1
ATOM 635 C C . THR A 1 83 ? 27.882 31.305 -4.925 1.00 55.56 83 THR A C 1
ATOM 636 O O . THR A 1 83 ? 27.189 31.215 -3.911 1.00 56.66 83 THR A O 1
ATOM 640 N N . ALA A 1 84 ? 27.382 31.625 -6.114 1.00 46.71 84 ALA A N 1
ATOM 641 C CA . ALA A 1 84 ? 25.957 31.875 -6.306 1.00 49.44 84 ALA A CA 1
ATOM 642 C C . ALA A 1 84 ? 25.260 30.629 -6.843 1.00 47.71 84 ALA A C 1
ATOM 643 O O . ALA A 1 84 ? 25.610 30.126 -7.903 1.00 45.72 84 ALA A O 1
ATOM 645 N N . ASP A 1 85 ? 24.251 30.154 -6.125 1.00 54.61 85 ASP A N 1
ATOM 646 C CA . ASP A 1 85 ? 23.639 28.856 -6.416 1.00 54.30 85 ASP A CA 1
ATOM 647 C C . ASP A 1 85 ? 24.666 27.723 -6.325 1.00 51.91 85 ASP A C 1
ATOM 648 O O . ASP A 1 85 ? 25.060 27.148 -7.339 1.00 51.34 85 ASP A O 1
ATOM 653 N N . PRO A 1 86 ? 25.132 27.423 -5.101 1.00 56.77 86 PRO A N 1
ATOM 654 C CA . PRO A 1 86 ? 25.940 26.219 -4.898 1.00 55.17 86 PRO A CA 1
ATOM 655 C C . PRO A 1 86 ? 25.092 24.951 -4.999 1.00 55.64 86 PRO A C 1
ATOM 656 O O . PRO A 1 86 ? 25.625 23.861 -5.237 1.00 55.21 86 PRO A O 1
ATOM 660 N N . GLU A 1 87 ? 23.783 25.104 -4.809 1.00 81.18 87 GLU A N 1
ATOM 661 C CA . GLU A 1 87 ? 22.852 23.983 -4.882 1.00 83.04 87 GLU A CA 1
ATOM 662 C C . GLU A 1 87 ? 22.763 23.411 -6.290 1.00 82.56 87 GLU A C 1
ATOM 663 O O . GLU A 1 87 ? 22.706 22.194 -6.474 1.00 83.52 87 GLU A O 1
ATOM 669 N N . GLY A 1 88 ? 22.745 24.298 -7.279 1.00 50.24 88 GLY A N 1
ATOM 670 C CA . GLY A 1 88 ? 22.713 23.892 -8.671 1.00 50.76 88 GLY A CA 1
ATOM 671 C C . GLY A 1 88 ? 23.921 23.048 -9.025 1.00 50.26 88 GLY A C 1
ATOM 672 O O . GLY A 1 88 ? 23.798 22.003 -9.661 1.00 50.85 88 GLY A O 1
ATOM 673 N N . CYS A 1 89 ? 25.093 23.502 -8.595 1.00 47.36 89 CYS A N 1
ATOM 674 C CA . CYS A 1 89 ? 26.330 22.763 -8.799 1.00 46.42 89 CYS A CA 1
ATOM 675 C C . CYS A 1 89 ? 26.269 21.398 -8.116 1.00 47.87 89 CYS A C 1
ATOM 676 O O . CYS A 1 89 ? 26.817 20.414 -8.616 1.00 47.79 89 CYS A O 1
ATOM 679 N N . LEU A 1 90 ? 25.601 21.344 -6.968 1.00 45.56 90 LEU A N 1
ATOM 680 C CA . LEU A 1 90 ? 25.387 20.082 -6.276 1.00 47.56 90 LEU A CA 1
ATOM 681 C C . LEU A 1 90 ? 24.441 19.191 -7.067 1.00 49.15 90 LEU A C 1
ATOM 682 O O . LEU A 1 90 ? 24.655 17.985 -7.168 1.00 50.57 90 LEU A O 1
ATOM 687 N N . ARG A 1 91 ? 23.406 19.794 -7.647 1.00 42.56 91 ARG A N 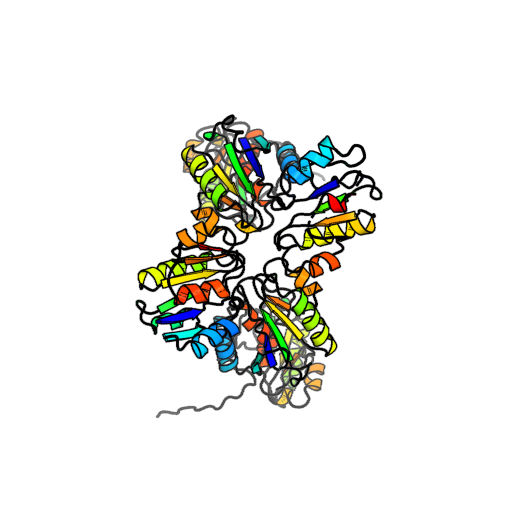1
ATOM 688 C CA . ARG A 1 91 ? 22.456 19.059 -8.481 1.00 45.22 91 ARG A CA 1
ATOM 689 C C . ARG A 1 91 ? 23.019 18.862 -9.891 1.00 45.97 91 ARG A C 1
ATOM 690 O O . ARG A 1 91 ? 22.399 18.229 -10.743 1.00 48.62 91 ARG A O 1
ATOM 692 N N . MET A 1 92 ? 24.207 19.408 -10.119 1.00 49.18 92 MET A N 1
ATOM 693 C CA . MET A 1 92 ? 24.891 19.290 -11.400 1.00 49.13 92 MET A CA 1
ATOM 694 C C . MET A 1 92 ? 25.790 18.055 -11.425 1.00 50.09 92 MET A C 1
ATOM 695 O O . MET A 1 92 ? 26.326 17.686 -12.472 1.00 51.60 92 MET A O 1
ATOM 700 N N . GLY A 1 93 ? 25.922 17.401 -10.274 1.00 56.65 93 GLY A N 1
ATOM 701 C CA . GLY A 1 93 ? 26.772 16.232 -10.153 1.00 57.61 93 GLY A CA 1
ATOM 702 C C . GLY A 1 93 ? 28.021 16.382 -9.301 1.00 54.53 93 GLY A C 1
ATOM 703 O O . GLY A 1 93 ? 28.720 15.395 -9.059 1.00 55.87 93 GLY A O 1
ATOM 704 N N . PHE A 1 94 ? 28.314 17.598 -8.848 1.00 42.76 94 PHE A N 1
ATOM 705 C CA . PHE A 1 94 ? 29.434 17.804 -7.931 1.00 40.72 94 PHE A CA 1
ATOM 706 C C . PHE A 1 94 ? 29.171 17.180 -6.565 1.00 41.46 94 PHE A C 1
ATOM 707 O O . PHE A 1 94 ? 28.046 17.208 -6.063 1.00 42.56 94 PHE A O 1
ATOM 715 N N . ASP A 1 95 ? 30.206 16.600 -5.969 1.00 47.95 95 ASP A N 1
ATOM 716 C CA . ASP A 1 95 ? 30.066 15.964 -4.663 1.00 48.84 95 ASP A CA 1
ATOM 717 C C . ASP A 1 95 ? 30.140 16.968 -3.517 1.00 48.16 95 ASP A C 1
ATOM 718 O O . ASP A 1 95 ? 29.372 16.890 -2.562 1.00 49.82 95 ASP A O 1
ATOM 723 N N . HIS A 1 96 ? 31.073 17.909 -3.618 1.00 43.32 96 HIS A N 1
ATOM 724 C CA . HIS A 1 96 ? 31.230 18.955 -2.614 1.00 44.14 96 HIS A CA 1
ATOM 725 C C . HIS A 1 96 ? 31.548 20.284 -3.291 1.00 41.90 96 HIS A C 1
ATOM 726 O O . HIS A 1 96 ? 32.374 20.340 -4.193 1.00 40.83 96 HIS A O 1
ATOM 733 N N . VAL A 1 97 ? 30.894 21.356 -2.864 1.00 31.33 97 VAL A N 1
ATOM 734 C CA . VAL A 1 97 ? 31.138 22.660 -3.467 1.00 31.26 97 VAL A CA 1
ATOM 735 C C . VAL A 1 97 ? 31.655 23.645 -2.422 1.00 32.43 97 VAL A C 1
ATOM 736 O O . VAL A 1 97 ? 31.410 23.479 -1.230 1.00 33.76 97 VAL A O 1
ATOM 740 N N . PHE A 1 98 ? 32.386 24.661 -2.869 1.00 32.31 98 PHE A N 1
ATOM 741 C CA . PHE A 1 98 ? 32.985 25.623 -1.951 1.00 33.87 98 PHE A CA 1
ATOM 742 C C . PHE A 1 98 ? 32.643 27.049 -2.352 1.00 35.62 98 PHE A C 1
ATOM 743 O O . PHE A 1 98 ? 33.132 27.556 -3.360 1.00 35.14 98 PHE A O 1
ATOM 751 N N . THR A 1 99 ? 31.809 27.700 -1.552 1.00 37.88 99 THR A N 1
ATOM 752 C CA . THR A 1 99 ? 31.454 29.095 -1.783 1.00 40.34 99 THR A CA 1
ATOM 753 C C . THR A 1 99 ? 32.502 30.029 -1.194 1.00 42.05 99 THR A C 1
ATOM 754 O O . THR A 1 99 ? 33.217 29.656 -0.264 1.00 42.04 99 THR A O 1
ATOM 758 N N . GLY A 1 100 ? 32.595 31.236 -1.744 1.00 46.36 100 GLY A N 1
ATOM 759 C CA . GLY A 1 100 ? 33.518 32.239 -1.240 1.00 48.27 100 GLY A CA 1
ATOM 760 C C . GLY A 1 100 ? 34.951 31.748 -1.207 1.00 49.19 100 GLY A C 1
ATOM 761 O O . GLY A 1 100 ? 35.364 30.970 -2.067 1.00 48.05 100 GLY A O 1
ATOM 762 N N . ASP A 1 101 ? 35.707 32.180 -0.204 1.00 66.05 101 ASP A N 1
ATOM 763 C CA . ASP A 1 101 ? 37.085 31.740 -0.068 1.00 67.80 101 ASP A CA 1
ATOM 764 C C . ASP A 1 101 ? 37.100 30.312 0.463 1.00 67.29 101 ASP A C 1
ATOM 765 O O . ASP A 1 101 ? 36.560 30.034 1.535 1.00 67.57 101 ASP A O 1
ATOM 770 N N . GLY A 1 102 ? 37.711 29.409 -0.296 1.00 76.33 102 GLY A N 1
ATOM 771 C CA . GLY A 1 102 ? 37.772 28.008 0.080 1.00 76.04 102 GLY A CA 1
ATOM 772 C C . GLY A 1 102 ? 39.155 27.538 0.481 1.00 78.80 102 GLY A C 1
ATOM 773 O O . GLY A 1 102 ? 39.402 26.338 0.560 1.00 78.88 102 GLY A O 1
ATOM 774 N N . GLU A 1 103 ? 40.062 28.482 0.717 1.00 79.27 103 GLU A N 1
ATOM 775 C CA . GLU A 1 103 ? 41.447 28.164 1.059 1.00 81.83 103 GLU A CA 1
ATOM 776 C C . GLU A 1 103 ? 41.549 27.251 2.280 1.00 82.06 103 GLU A C 1
ATOM 777 O O . GLU A 1 103 ? 42.239 26.231 2.245 1.00 82.97 103 GLU A O 1
ATOM 779 N N . GLU A 1 104 ? 40.858 27.616 3.356 1.00 44.09 104 GLU A N 1
ATOM 780 C CA . GLU A 1 104 ? 40.869 26.810 4.569 1.00 45.08 104 GLU A CA 1
ATOM 781 C C . GLU A 1 104 ? 39.941 25.609 4.434 1.00 42.56 104 GLU A C 1
ATOM 782 O O . GLU A 1 104 ? 40.295 24.496 4.821 1.00 42.10 104 GLU A O 1
ATOM 784 N N . ASN A 1 105 ? 38.761 25.839 3.869 1.00 64.97 105 ASN A N 1
ATOM 785 C CA . ASN A 1 105 ? 37.749 24.796 3.737 1.00 62.19 105 ASN A CA 1
ATOM 786 C C . ASN A 1 105 ? 38.198 23.588 2.927 1.00 61.34 105 ASN A C 1
ATOM 787 O O . ASN A 1 105 ? 37.788 22.460 3.202 1.00 60.46 105 ASN A O 1
ATOM 792 N N . ILE A 1 106 ? 39.031 23.824 1.922 1.00 56.21 106 ILE A N 1
ATOM 793 C CA . ILE A 1 106 ? 39.472 22.745 1.051 1.00 55.26 106 ILE A CA 1
ATOM 794 C C . ILE A 1 106 ? 40.404 21.812 1.821 1.00 55.81 106 ILE A C 1
ATOM 795 O O . ILE A 1 106 ? 40.439 20.604 1.576 1.00 54.19 106 ILE A O 1
ATOM 800 N N . LEU A 1 107 ? 41.134 22.378 2.775 1.00 57.47 107 LEU A N 1
ATOM 801 C CA . LEU A 1 107 ? 42.055 21.603 3.586 1.00 58.46 107 LEU A CA 1
ATOM 802 C C . LEU A 1 107 ? 41.278 20.708 4.538 1.00 57.49 107 LEU A C 1
ATOM 803 O O . LEU A 1 107 ? 41.669 19.569 4.793 1.00 57.54 107 LEU A O 1
ATOM 808 N N . LYS A 1 108 ? 40.169 21.228 5.053 1.00 48.32 108 LYS A N 1
ATOM 809 C CA . LYS A 1 108 ? 39.293 20.442 5.907 1.00 47.91 108 LYS A CA 1
ATOM 810 C C . LYS A 1 108 ? 38.730 19.271 5.111 1.00 45.59 108 LYS A C 1
ATOM 811 O O . LYS A 1 108 ? 38.589 18.165 5.629 1.00 45.32 108 LYS A O 1
ATOM 817 N N . PHE A 1 109 ? 38.430 19.519 3.840 1.00 45.00 109 PHE A N 1
ATOM 818 C CA . PHE A 1 109 ? 37.925 18.475 2.958 1.00 43.42 109 PHE A CA 1
ATOM 819 C C . PHE A 1 109 ? 38.957 17.374 2.734 1.00 42.57 109 PHE A C 1
ATOM 820 O O . PHE A 1 109 ? 38.638 16.187 2.818 1.00 42.70 109 PHE A O 1
ATOM 828 N N . LEU A 1 110 ? 40.193 17.771 2.445 1.00 41.49 110 LEU A N 1
ATOM 829 C CA . LEU A 1 110 ? 41.270 16.810 2.229 1.00 40.88 110 LEU A CA 1
ATOM 830 C C . LEU A 1 110 ? 41.550 16.036 3.508 1.00 41.91 110 LEU A C 1
ATOM 831 O O . LEU A 1 110 ? 42.092 14.934 3.475 1.00 41.62 110 LEU A O 1
ATOM 836 N N . MET A 1 111 ? 41.174 16.631 4.633 1.00 41.00 111 MET A N 1
ATOM 837 C CA . MET A 1 111 ? 41.355 16.017 5.941 1.00 43.90 111 MET A CA 1
ATOM 838 C C . MET A 1 111 ? 40.110 15.258 6.390 1.00 44.62 111 MET A C 1
ATOM 839 O O . MET A 1 111 ? 40.012 14.839 7.538 1.00 47.37 111 MET A O 1
ATOM 844 N N . GLY A 1 112 ? 39.147 15.108 5.486 1.00 61.80 112 GLY A N 1
ATOM 845 C CA . GLY A 1 112 ? 38.024 14.221 5.728 1.00 60.82 112 GLY A CA 1
ATOM 846 C C . GLY A 1 112 ? 36.642 14.811 5.935 1.00 61.12 112 GLY A C 1
ATOM 847 O O . GLY A 1 112 ? 35.675 14.060 6.044 1.00 61.10 112 GLY A O 1
ATOM 848 N N . GLU A 1 113 ? 36.530 16.135 5.998 1.00 72.01 113 GLU A N 1
ATOM 849 C CA . GLU A 1 113 ? 35.223 16.760 6.189 1.00 71.92 113 GLU A CA 1
ATOM 850 C C . GLU A 1 113 ? 34.346 16.603 4.952 1.00 71.09 113 GLU A C 1
ATOM 851 O O . GLU A 1 113 ? 34.718 17.010 3.855 1.00 69.32 113 GLU A O 1
ATOM 857 N N . ARG A 1 114 ? 33.180 16.004 5.147 1.00 78.73 114 ARG A N 1
ATOM 858 C CA . ARG A 1 114 ? 32.318 15.588 4.045 1.00 76.73 114 ARG A CA 1
ATOM 859 C C . ARG A 1 114 ? 31.160 16.522 3.670 1.00 75.91 114 ARG A C 1
ATOM 860 O O . ARG A 1 114 ? 30.284 16.122 2.898 1.00 74.96 114 ARG A O 1
ATOM 868 N N . LYS A 1 115 ? 31.124 17.730 4.234 1.00 52.33 115 LYS A N 1
ATOM 869 C CA . LYS A 1 115 ? 30.065 18.701 3.923 1.00 52.27 115 LYS A CA 1
ATOM 870 C C . LYS A 1 115 ? 29.830 18.869 2.417 1.00 49.66 115 LYS A C 1
ATOM 871 O O . LYS A 1 115 ? 30.773 18.924 1.630 1.00 48.92 115 LYS A O 1
ATOM 877 N N . LYS A 1 116 ? 28.563 18.941 2.025 1.00 39.41 116 LYS A N 1
ATOM 878 C CA . LYS A 1 116 ? 28.207 19.169 0.630 1.00 37.85 116 LYS A CA 1
ATOM 879 C C . LYS A 1 116 ? 28.465 20.623 0.239 1.00 37.15 116 LYS A C 1
ATOM 880 O O . LYS A 1 116 ? 28.702 20.930 -0.932 1.00 35.45 116 LYS A O 1
ATOM 882 N N . ILE A 1 117 ? 28.410 21.514 1.227 1.00 38.96 117 ILE A N 1
ATOM 883 C CA . ILE A 1 117 ? 28.674 22.935 1.009 1.00 39.11 117 ILE A CA 1
ATOM 884 C C . ILE A 1 117 ? 29.632 23.507 2.054 1.00 39.95 117 ILE A C 1
ATOM 885 O O . ILE A 1 117 ? 29.332 23.507 3.247 1.00 42.40 117 ILE A O 1
ATOM 890 N N . PHE A 1 118 ? 30.780 24.002 1.602 1.00 45.57 118 PHE A N 1
ATOM 891 C CA . PHE A 1 118 ? 31.714 24.688 2.487 1.00 47.31 118 PHE A CA 1
ATOM 892 C C . PHE A 1 118 ? 31.575 26.195 2.309 1.00 47.39 118 PHE A C 1
ATOM 893 O O . PHE A 1 118 ? 31.958 26.742 1.273 1.00 46.55 118 PHE A O 1
ATOM 901 N N . ASP A 1 119 ? 31.038 26.856 3.332 1.00 44.62 119 ASP A N 1
ATOM 902 C CA . ASP A 1 119 ? 30.742 28.285 3.279 1.00 47.16 119 ASP A CA 1
ATOM 903 C C . ASP A 1 119 ? 32.000 29.148 3.205 1.00 47.48 119 ASP A C 1
ATOM 904 O O . ASP A 1 119 ? 33.023 28.819 3.797 1.00 47.25 119 ASP A O 1
ATOM 909 N N . GLY A 1 120 ? 31.911 30.253 2.469 1.00 55.28 120 GLY A N 1
ATOM 910 C CA . GLY A 1 120 ? 32.983 31.233 2.413 1.00 56.97 120 GLY A CA 1
ATOM 911 C C . GLY A 1 120 ? 32.461 32.660 2.328 1.00 58.52 120 GLY A C 1
ATOM 912 O O . GLY A 1 120 ? 31.728 33.132 3.204 1.00 59.69 120 GLY A O 1
ATOM 913 N N . MET B 1 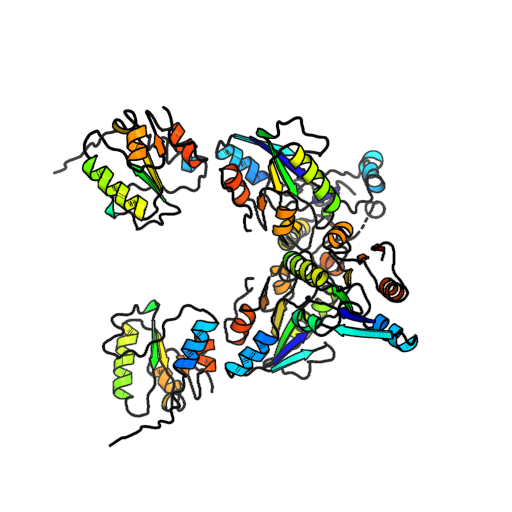1 ? 61.274 22.289 53.973 1.00 78.16 1 MET B N 1
ATOM 914 C CA . MET B 1 1 ? 62.155 21.631 53.013 1.00 76.35 1 MET B CA 1
ATOM 915 C C . MET B 1 1 ? 61.505 21.519 51.640 1.00 73.80 1 MET B C 1
ATOM 916 O O . MET B 1 1 ? 60.495 22.163 51.361 1.00 73.16 1 MET B O 1
ATOM 921 N N . TYR B 1 2 ? 62.098 20.700 50.781 1.00 92.98 2 TYR B N 1
ATOM 922 C CA . TYR B 1 2 ? 61.532 20.438 49.466 1.00 90.61 2 TYR B CA 1
ATOM 923 C C . TYR B 1 2 ? 61.254 18.950 49.297 1.00 89.39 2 TYR B C 1
ATOM 924 O O . TYR B 1 2 ? 62.087 18.113 49.648 1.00 89.90 2 TYR B O 1
ATOM 933 N N . ILE B 1 3 ? 60.077 18.618 48.778 1.00 47.94 3 ILE B N 1
ATOM 934 C CA . ILE B 1 3 ? 59.823 17.258 48.328 1.00 46.76 3 ILE B CA 1
ATOM 935 C C . ILE B 1 3 ? 59.469 17.292 46.851 1.00 45.04 3 ILE B C 1
ATOM 936 O O . ILE B 1 3 ? 58.557 17.999 46.432 1.00 44.52 3 ILE B O 1
ATOM 941 N N . LEU B 1 4 ? 60.221 16.538 46.060 1.00 62.03 4 LEU B N 1
ATOM 942 C CA . LEU B 1 4 ? 60.110 16.594 44.608 1.00 60.79 4 LEU B CA 1
ATOM 943 C C . LEU B 1 4 ? 59.556 15.280 44.068 1.00 60.10 4 LEU B C 1
ATOM 944 O O . LEU B 1 4 ? 60.070 14.206 44.383 1.00 60.45 4 LEU B O 1
ATOM 949 N N . PHE B 1 5 ? 58.504 15.364 43.260 1.00 45.38 5 PHE B N 1
ATOM 950 C CA . PHE B 1 5 ? 57.828 14.163 42.775 1.00 44.98 5 PHE B CA 1
ATOM 951 C C . PHE B 1 5 ? 58.106 13.851 41.305 1.00 44.42 5 PHE B C 1
ATOM 952 O O . PHE B 1 5 ? 57.691 14.584 40.407 1.00 43.86 5 PHE B O 1
ATOM 960 N N . ARG B 1 6 ? 58.808 12.745 41.078 1.00 55.61 6 ARG B N 1
ATOM 961 C CA . ARG B 1 6 ? 59.093 12.252 39.737 1.00 55.56 6 ARG B CA 1
ATOM 962 C C . ARG B 1 6 ? 57.974 11.297 39.304 1.00 55.49 6 ARG B C 1
ATOM 963 O O . ARG B 1 6 ? 57.770 10.258 39.933 1.00 55.99 6 ARG B O 1
ATOM 971 N N . GLU B 1 7 ? 57.262 11.648 38.232 1.00 78.35 7 GLU B N 1
ATOM 972 C CA . GLU B 1 7 ? 55.974 11.018 37.902 1.00 80.84 7 GLU B CA 1
ATOM 973 C C . GLU B 1 7 ? 56.006 9.487 37.665 1.00 83.95 7 GLU B C 1
ATOM 974 O O . GLU B 1 7 ? 55.143 8.788 38.201 1.00 88.53 7 GLU B O 1
ATOM 976 N N . MET B 1 8 ? 56.958 8.943 36.898 1.00 94.61 8 MET B N 1
ATOM 977 C CA . MET B 1 8 ? 57.761 9.643 35.901 1.00 90.80 8 MET B CA 1
ATOM 978 C C . MET B 1 8 ? 57.262 9.442 34.465 1.00 90.71 8 MET B C 1
ATOM 979 O O . MET B 1 8 ? 57.693 10.155 33.551 1.00 90.66 8 MET B O 1
ATOM 984 N N . LYS B 1 9 ? 56.347 8.493 34.267 1.00 130.97 9 LYS B N 1
ATOM 985 C CA . LYS B 1 9 ? 56.144 7.904 32.939 1.00 131.02 9 LYS B CA 1
ATOM 986 C C . LYS B 1 9 ? 55.115 6.762 33.002 1.00 133.10 9 LYS B C 1
ATOM 987 O O . LYS B 1 9 ? 54.853 6.314 34.117 1.00 136.90 9 LYS B O 1
ATOM 989 N N . ASN B 1 10 ? 54.513 6.246 31.910 1.00 99.51 10 ASN B N 1
ATOM 990 C CA . ASN B 1 10 ? 54.336 6.743 30.522 1.00 100.04 10 ASN B CA 1
ATOM 991 C C . ASN B 1 10 ? 53.712 5.554 29.784 1.00 102.15 10 ASN B C 1
ATOM 992 O O . ASN B 1 10 ? 53.577 4.491 30.387 1.00 102.96 10 ASN B O 1
ATOM 994 N N . ASN B 1 11 ? 53.321 5.674 28.513 1.00 64.53 11 ASN B N 1
ATOM 995 C CA . ASN B 1 11 ? 52.858 6.880 27.822 1.00 64.51 11 ASN B CA 1
ATOM 996 C C . ASN B 1 11 ? 51.632 6.546 26.965 1.00 66.38 11 ASN B C 1
ATOM 997 O O . ASN B 1 11 ? 50.541 7.073 27.166 1.00 65.09 11 ASN B O 1
ATOM 999 N N . TRP B 1 12 ? 51.895 5.672 25.986 1.00 66.06 12 TRP B N 1
ATOM 1000 C CA . TRP B 1 12 ? 51.040 5.222 24.863 1.00 69.45 12 TRP B CA 1
ATOM 1001 C C . TRP B 1 12 ? 50.958 6.300 23.790 1.00 70.72 12 TRP B C 1
ATOM 1002 O O . TRP B 1 12 ? 50.656 6.019 22.635 1.00 73.97 12 TRP B O 1
ATOM 1013 N N . TYR B 1 13 ? 51.325 7.517 24.153 1.00 74.66 13 TYR B N 1
ATOM 1014 C CA . TYR B 1 13 ? 51.549 8.566 23.177 1.00 75.74 13 TYR B CA 1
ATOM 1015 C C . TYR B 1 13 ? 52.688 9.409 23.718 1.00 73.84 13 TYR B C 1
ATOM 1016 O O . TYR B 1 13 ? 52.750 9.677 24.917 1.00 70.87 13 TYR B O 1
ATOM 1025 N N . SER B 1 14 ? 53.606 9.815 22.856 1.00 77.89 14 SER B N 1
ATOM 1026 C CA . SER B 1 14 ? 54.680 10.668 23.321 1.00 76.04 14 SER B CA 1
ATOM 1027 C C . SER B 1 14 ? 54.210 12.110 23.272 1.00 74.77 14 SER B C 1
ATOM 1028 O O . SER B 1 14 ? 53.904 12.635 22.204 1.00 76.49 14 SER B O 1
ATOM 1031 N N . LEU B 1 15 ? 54.152 12.746 24.437 1.00 65.57 15 LEU B N 1
ATOM 1032 C CA . LEU B 1 15 ? 53.708 14.129 24.532 1.00 65.02 15 LEU B CA 1
ATOM 1033 C C . LEU B 1 15 ? 54.741 15.060 23.910 1.00 66.53 15 LEU B C 1
ATOM 1034 O O . LEU B 1 15 ? 54.430 16.190 23.537 1.00 66.75 15 LEU B O 1
ATOM 1039 N N . ALA B 1 16 ? 55.974 14.573 23.809 1.00 93.93 16 ALA B N 1
ATOM 1040 C CA . ALA B 1 16 ? 57.047 15.304 23.145 1.00 94.69 16 ALA B CA 1
ATOM 1041 C C . ALA B 1 16 ? 56.905 15.193 21.634 1.00 96.24 16 ALA B C 1
ATOM 1042 O O . ALA B 1 16 ? 57.101 16.167 20.909 1.00 97.19 16 ALA B O 1
ATOM 1044 N N . ALA B 1 17 ? 56.561 13.997 21.163 1.00 102.85 17 ALA B N 1
ATOM 1045 C CA . ALA B 1 17 ? 56.287 13.788 19.748 1.00 104.47 17 ALA B CA 1
ATOM 1046 C C . ALA B 1 17 ? 55.086 14.625 19.348 1.00 105.42 17 ALA B C 1
ATOM 1047 O O . ALA B 1 17 ? 55.031 15.174 18.248 1.00 107.50 17 ALA B O 1
ATOM 1049 N N . LEU B 1 18 ? 54.128 14.730 20.263 1.00 82.28 18 LEU B N 1
ATOM 1050 C CA . LEU B 1 18 ? 52.990 15.600 20.050 1.00 82.73 18 LEU B CA 1
ATOM 1051 C C . LEU B 1 18 ? 53.407 17.010 20.442 1.00 82.52 18 LEU B C 1
ATOM 1052 O O . LEU B 1 18 ? 54.512 17.217 20.943 1.00 81.83 18 LEU B O 1
ATOM 1057 N N . LEU B 1 19 ? 52.530 17.971 20.174 1.00 71.33 19 LEU B N 1
ATOM 1058 C CA . LEU B 1 19 ? 52.684 19.383 20.539 1.00 71.50 19 LEU B CA 1
ATOM 1059 C C . LEU B 1 19 ? 53.793 20.078 19.761 1.00 72.60 19 LEU B C 1
ATOM 1060 O O . LEU B 1 19 ? 53.716 21.280 19.509 1.00 73.52 19 LEU B O 1
ATOM 1065 N N . SER B 1 20 ? 54.800 19.311 19.351 1.00 86.91 20 SER B N 1
ATOM 1066 C CA . SER B 1 20 ? 55.819 19.788 18.431 1.00 87.83 20 SER B CA 1
ATOM 1067 C C . SER B 1 20 ? 55.307 19.580 17.024 1.00 89.29 20 SER B C 1
ATOM 1068 O O . SER B 1 20 ? 55.468 20.428 16.151 1.00 90.54 20 SER B O 1
ATOM 1071 N N . THR B 1 21 ? 54.686 18.422 16.827 1.00 62.26 21 THR B N 1
ATOM 1072 C CA . THR B 1 21 ? 54.123 18.052 15.542 1.00 63.78 21 THR B CA 1
ATOM 1073 C C . THR B 1 21 ? 52.976 18.986 15.195 1.00 64.85 21 THR B C 1
ATOM 1074 O O . THR B 1 21 ? 52.928 19.531 14.092 1.00 66.36 21 THR B O 1
ATOM 1078 N N . ILE B 1 22 ? 52.066 19.195 16.141 1.00 64.44 22 ILE B N 1
ATOM 1079 C CA . ILE B 1 22 ? 50.937 20.086 15.900 1.00 65.64 22 ILE B CA 1
ATOM 1080 C C . ILE B 1 22 ? 51.416 21.536 15.816 1.00 66.88 22 ILE B C 1
ATOM 1081 O O . ILE B 1 22 ? 50.728 22.398 15.265 1.00 68.60 22 ILE B O 1
ATOM 1086 N N . TYR B 1 23 ? 52.603 21.799 16.356 1.00 61.20 23 TYR B N 1
ATOM 1087 C CA . TYR B 1 23 ? 53.255 23.085 16.151 1.00 62.68 23 TYR B CA 1
ATOM 1088 C C . TYR B 1 23 ? 53.802 23.157 14.727 1.00 64.43 23 TYR B C 1
ATOM 1089 O O . TYR B 1 23 ? 53.541 24.117 14.002 1.00 66.40 23 TYR B O 1
ATOM 1098 N N . SER B 1 24 ? 54.553 22.134 14.326 1.00 60.88 24 SER B N 1
ATOM 1099 C CA . SER B 1 24 ? 55.188 22.123 13.012 1.00 62.52 24 SER B CA 1
ATOM 1100 C C . SER B 1 24 ? 54.164 21.985 11.893 1.00 64.03 24 SER B C 1
ATOM 1101 O O . SER B 1 24 ? 54.210 22.714 10.904 1.00 66.09 24 SER B O 1
ATOM 1104 N N . ARG B 1 25 ? 53.233 21.053 12.059 1.00 66.15 25 ARG B N 1
ATOM 1105 C CA . ARG B 1 25 ? 52.227 20.784 11.037 1.00 67.78 25 ARG B CA 1
ATOM 1106 C C . ARG B 1 25 ? 51.165 21.883 10.951 1.00 69.19 25 ARG B C 1
ATOM 1107 O O . ARG B 1 25 ? 50.251 21.791 10.136 1.00 70.88 25 ARG B O 1
ATOM 1109 N N . HIS B 1 26 ? 51.262 22.888 11.819 1.00 76.99 26 HIS B N 1
ATOM 1110 C CA . HIS B 1 26 ? 50.325 24.013 11.818 1.00 78.53 26 HIS B CA 1
ATOM 1111 C C . HIS B 1 26 ? 48.886 23.534 11.974 1.00 78.52 26 HIS B C 1
ATOM 1112 O O . HIS B 1 26 ? 47.965 24.108 11.393 1.00 80.63 26 HIS B O 1
ATOM 1119 N N . LEU B 1 27 ? 48.703 22.470 12.746 1.00 65.12 27 LEU B N 1
ATOM 1120 C CA . LEU B 1 27 ? 47.385 21.876 12.932 1.00 65.03 27 LEU B CA 1
ATOM 1121 C C . LEU B 1 27 ? 46.473 22.819 13.691 1.00 65.30 27 LEU B C 1
ATOM 1122 O O . LEU B 1 27 ? 46.945 23.707 14.400 1.00 64.85 27 LEU B O 1
ATOM 1127 N N . ASP B 1 28 ? 45.165 22.631 13.552 1.00 91.44 28 ASP B N 1
ATOM 1128 C CA . ASP B 1 28 ? 44.266 23.330 14.449 1.00 91.33 28 ASP B CA 1
ATOM 1129 C C . ASP B 1 28 ? 43.868 22.332 15.512 1.00 89.26 28 ASP B C 1
ATOM 1130 O O . ASP B 1 28 ? 42.951 21.538 15.341 1.00 89.29 28 ASP B O 1
ATOM 1135 N N . VAL B 1 29 ? 44.567 22.422 16.633 1.00 61.61 29 VAL B N 1
ATOM 1136 C CA . VAL B 1 29 ? 44.426 21.488 17.733 1.00 59.11 29 VAL B CA 1
ATOM 1137 C C . VAL B 1 29 ? 44.845 22.197 19.014 1.00 57.79 29 VAL B C 1
ATOM 1138 O O . VAL B 1 29 ? 45.804 22.969 19.002 1.00 58.17 29 VAL B O 1
ATOM 1142 N N . GLU B 1 30 ? 44.136 21.952 20.111 1.00 56.46 30 GLU B N 1
ATOM 1143 C CA . GLU B 1 30 ? 44.539 22.502 21.393 1.00 55.24 30 GLU B CA 1
ATOM 1144 C C . GLU B 1 30 ? 44.616 21.391 22.425 1.00 52.71 30 GLU B C 1
ATOM 1145 O O . GLU B 1 30 ? 43.598 20.810 22.798 1.00 52.12 30 GLU B O 1
ATOM 1147 N N . ALA B 1 31 ? 45.825 21.108 22.895 1.00 69.30 31 ALA B N 1
ATOM 1148 C CA . ALA B 1 31 ? 46.027 20.016 23.836 1.00 67.66 31 ALA B CA 1
ATOM 1149 C C . ALA B 1 31 ? 46.165 20.531 25.261 1.00 67.36 31 ALA B C 1
ATOM 1150 O O . ALA B 1 31 ? 47.061 21.314 25.563 1.00 66.78 31 ALA B O 1
ATOM 1152 N N . ARG B 1 32 ? 45.270 20.082 26.134 1.00 85.29 32 ARG B N 1
ATOM 1153 C CA . ARG B 1 32 ? 45.310 20.464 27.536 1.00 85.87 32 ARG B CA 1
ATOM 1154 C C . ARG B 1 32 ? 45.383 19.221 28.412 1.00 83.28 32 ARG B C 1
ATOM 1155 O O . ARG B 1 32 ? 44.751 18.210 28.106 1.00 82.84 32 ARG B O 1
ATOM 1163 N N . PRO B 1 33 ? 46.161 19.286 29.505 1.00 44.49 33 PRO B N 1
ATOM 1164 C CA . PRO B 1 33 ? 46.046 18.227 30.507 1.00 42.71 33 PRO B CA 1
ATOM 1165 C C . PRO B 1 33 ? 44.745 18.464 31.257 1.00 42.45 33 PRO B C 1
ATOM 1166 O O . PRO B 1 33 ? 44.360 19.627 31.420 1.00 43.61 33 PRO B O 1
ATOM 1170 N N . VAL B 1 34 ? 44.059 17.405 31.673 1.00 74.56 34 VAL B N 1
ATOM 1171 C CA . VAL B 1 34 ? 42.688 17.563 32.142 1.00 75.67 34 VAL B CA 1
ATOM 1172 C C . VAL B 1 34 ? 42.304 16.689 33.333 1.00 74.30 34 VAL B C 1
ATOM 1173 O O . VAL B 1 34 ? 42.549 15.482 33.344 1.00 70.72 34 VAL B O 1
ATOM 1177 N N . LYS B 1 35 ? 41.697 17.320 34.334 1.00 71.97 35 LYS B N 1
ATOM 1178 C CA . LYS B 1 35 ? 40.979 16.606 35.380 1.00 70.08 35 LYS B CA 1
ATOM 1179 C C . LYS B 1 35 ? 39.513 16.519 34.960 1.00 68.61 35 LYS B C 1
ATOM 1180 O O . LYS B 1 35 ? 38.986 17.463 34.378 1.00 69.14 35 LYS B O 1
ATOM 1182 N N . PHE B 1 36 ? 38.855 15.400 35.257 1.00 50.55 36 PHE B N 1
ATOM 1183 C CA . PHE B 1 36 ? 37.510 15.138 34.739 1.00 50.38 36 PHE B CA 1
ATOM 1184 C C . PHE B 1 36 ? 36.528 16.272 35.010 1.00 53.29 36 PHE B C 1
ATOM 1185 O O . PHE B 1 36 ? 35.580 16.476 34.250 1.00 55.33 36 PHE B O 1
ATOM 1193 N N . GLU B 1 37 ? 36.756 17.008 36.089 1.00 70.16 37 GLU B N 1
ATOM 1194 C CA . GLU B 1 37 ? 35.918 18.154 36.398 1.00 72.34 37 GLU B CA 1
ATOM 1195 C C . GLU B 1 37 ? 36.135 19.279 35.385 1.00 75.04 37 GLU B C 1
ATOM 1196 O O . GLU B 1 37 ? 35.217 20.046 35.096 1.00 76.84 37 GLU B O 1
ATOM 1198 N N . GLU B 1 38 ? 37.344 19.360 34.833 1.00 99.99 38 GLU B N 1
ATOM 1199 C CA . GLU B 1 38 ? 37.703 20.451 33.925 1.00 101.10 38 GLU B CA 1
ATOM 1200 C C . GLU B 1 38 ? 37.030 20.327 32.561 1.00 101.28 38 GLU B C 1
ATOM 1201 O O . GLU B 1 38 ? 37.066 21.259 31.759 1.00 102.39 38 GLU B O 1
ATOM 1207 N N . ILE B 1 39 ? 36.420 19.178 32.294 1.00 67.20 39 ILE B N 1
ATOM 1208 C CA . ILE B 1 39 ? 35.628 19.017 31.082 1.00 67.72 39 ILE B CA 1
ATOM 1209 C C . ILE B 1 39 ? 34.321 19.787 31.292 1.00 70.81 39 ILE B C 1
ATOM 1210 O O . ILE B 1 39 ? 34.113 20.360 32.363 1.00 73.56 39 ILE B O 1
ATOM 1215 N N . LYS B 1 40 ? 33.461 19.814 30.273 1.00 61.91 40 LYS B N 1
ATOM 1216 C CA . LYS B 1 40 ? 32.234 20.624 30.252 1.00 67.49 40 LYS B CA 1
ATOM 1217 C C . LYS B 1 40 ? 32.567 22.111 30.166 1.00 70.52 40 LYS B C 1
ATOM 1218 O O . LYS B 1 40 ? 31.678 22.941 29.989 1.00 75.45 40 LYS B O 1
ATOM 1220 N N . LYS B 1 41 ? 33.852 22.437 30.285 1.00 90.60 41 LYS B N 1
ATOM 1221 C CA . LYS B 1 41 ? 34.341 23.787 30.039 1.00 93.68 41 LYS B CA 1
ATOM 1222 C C . LYS B 1 41 ? 34.711 23.910 28.564 1.00 91.32 41 LYS B C 1
ATOM 1223 O O . LYS B 1 41 ? 35.014 24.996 28.066 1.00 93.40 41 LYS B O 1
ATOM 1225 N N . PHE B 1 42 ? 34.670 22.775 27.872 1.00 75.27 42 PHE B N 1
ATOM 1226 C CA . PHE B 1 42 ? 34.935 22.717 26.441 1.00 73.80 42 PHE B CA 1
ATOM 1227 C C . PHE B 1 42 ? 33.729 22.128 25.718 1.00 75.48 42 PHE B C 1
ATOM 1228 O O . PHE B 1 42 ? 33.086 21.213 26.230 1.00 75.27 42 PHE B O 1
ATOM 1236 N N . PRO B 1 43 ? 33.417 22.652 24.523 1.00 70.26 43 PRO B N 1
ATOM 1237 C CA . PRO B 1 43 ? 32.279 22.148 23.747 1.00 72.25 43 PRO B CA 1
ATOM 1238 C C . PRO B 1 43 ? 32.514 20.727 23.250 1.00 68.11 43 PRO B C 1
ATOM 1239 O O . PRO B 1 43 ? 33.551 20.467 22.643 1.00 64.44 43 PRO B O 1
ATOM 1243 N N . PRO B 1 44 ? 31.545 19.827 23.470 1.00 91.56 44 PRO B N 1
ATOM 1244 C CA . PRO B 1 44 ? 31.699 18.411 23.116 1.00 89.95 44 PRO B CA 1
ATOM 1245 C C . PRO B 1 44 ? 31.924 18.184 21.623 1.00 88.80 44 PRO B C 1
ATOM 1246 O O . PRO B 1 44 ? 32.568 17.205 21.244 1.00 86.32 44 PRO B O 1
ATOM 1250 N N . GLU B 1 45 ? 31.409 19.086 20.795 1.00 113.24 45 GLU B N 1
ATOM 1251 C CA . GLU B 1 45 ? 31.517 18.954 19.347 1.00 112.87 45 GLU B CA 1
ATOM 1252 C C . GLU B 1 45 ? 32.961 19.081 18.868 1.00 108.82 45 GLU B C 1
ATOM 1253 O O . GLU B 1 45 ? 33.429 18.283 18.055 1.00 106.52 45 GLU B O 1
ATOM 1259 N N . LYS B 1 46 ? 33.659 20.091 19.377 1.00 68.65 46 LYS B N 1
ATOM 1260 C CA . LYS B 1 46 ? 35.035 20.367 18.975 1.00 65.35 46 LYS B CA 1
ATOM 1261 C C . LYS B 1 46 ? 36.060 19.725 19.914 1.00 61.17 46 LYS B C 1
ATOM 1262 O O . LYS B 1 46 ? 37.262 19.963 19.782 1.00 58.59 46 LYS B O 1
ATOM 1264 N N . THR B 1 47 ? 35.583 18.926 20.866 1.00 65.98 47 THR B N 1
ATOM 1265 C CA . THR B 1 47 ? 36.460 18.339 21.878 1.00 63.69 47 THR B CA 1
ATOM 1266 C C . THR B 1 47 ? 36.633 16.830 21.749 1.00 62.06 47 THR B C 1
ATOM 1267 O O . THR B 1 47 ? 35.658 16.087 21.645 1.00 64.14 47 THR B O 1
ATOM 1271 N N . ILE B 1 48 ? 37.885 16.385 21.775 1.00 77.72 48 ILE B N 1
ATOM 1272 C CA . ILE B 1 48 ? 38.206 14.964 21.781 1.00 75.58 48 ILE B CA 1
ATOM 1273 C C . ILE B 1 48 ? 39.002 14.605 23.038 1.00 76.08 48 ILE B C 1
ATOM 1274 O O . ILE B 1 48 ? 40.136 15.047 23.215 1.00 73.41 48 ILE B O 1
ATOM 1279 N N . VAL B 1 49 ? 38.399 13.807 23.912 1.00 64.74 49 VAL B N 1
ATOM 1280 C CA . VAL B 1 49 ? 39.030 13.453 25.180 1.00 66.57 49 VAL B CA 1
ATOM 1281 C C . VAL B 1 49 ? 39.818 12.149 25.064 1.00 60.01 49 VAL B C 1
ATOM 1282 O O . VAL B 1 49 ? 39.330 11.169 24.498 1.00 55.97 49 VAL B O 1
ATOM 1286 N N . ALA B 1 50 ? 41.033 12.139 25.606 1.00 40.20 50 ALA B N 1
ATOM 1287 C CA . ALA B 1 50 ? 41.917 10.989 25.463 1.00 38.92 50 ALA B CA 1
ATOM 1288 C C . ALA B 1 50 ? 42.290 10.383 26.806 1.00 39.99 50 ALA B C 1
ATOM 1289 O O . ALA B 1 50 ? 42.894 11.039 27.654 1.00 41.89 50 ALA B O 1
ATOM 1291 N N . TYR B 1 51 ? 41.954 9.110 26.979 1.00 41.62 51 TYR B N 1
ATOM 1292 C CA . TYR B 1 51 ? 42.153 8.430 28.251 1.00 43.20 51 TYR B CA 1
ATOM 1293 C C . TYR B 1 51 ? 43.400 7.552 28.259 1.00 43.44 51 TYR B C 1
ATOM 1294 O O . TYR B 1 51 ? 43.787 6.994 27.233 1.00 42.00 51 TYR B O 1
ATOM 1303 N N . SER B 1 52 ? 44.038 7.464 29.421 1.00 40.51 52 SER B N 1
ATOM 1304 C CA . SER B 1 52 ? 45.092 6.485 29.662 1.00 41.63 52 SER B CA 1
ATOM 1305 C C . SER B 1 52 ? 44.881 5.853 31.038 1.00 44.46 52 SER B C 1
ATOM 1306 O O . SER B 1 52 ? 44.894 6.545 32.053 1.00 46.75 52 SER B O 1
ATOM 1309 N N . PHE B 1 53 ? 44.682 4.541 31.073 1.00 58.40 53 PHE B N 1
ATOM 1310 C CA . PHE B 1 53 ? 44.416 3.862 32.334 1.00 61.45 53 PHE B CA 1
ATOM 1311 C C . PHE B 1 53 ? 44.936 2.429 32.337 1.00 59.57 53 PHE B C 1
ATOM 1312 O O . PHE B 1 53 ? 45.491 1.953 31.348 1.00 56.96 53 PHE B O 1
ATOM 1320 N N . MET B 1 54 ? 44.742 1.747 33.460 1.00 89.27 54 MET B N 1
ATOM 1321 C CA . MET B 1 54 ? 45.244 0.391 33.653 1.00 87.60 54 MET B CA 1
ATOM 1322 C C . MET B 1 54 ? 44.093 -0.590 33.841 1.00 85.22 54 MET B C 1
ATOM 1323 O O . MET B 1 54 ? 42.938 -0.236 33.624 1.00 83.39 54 MET B O 1
ATOM 1328 N N . SER B 1 55 ? 44.418 -1.833 34.185 1.00 83.94 55 SER B N 1
ATOM 1329 C CA . SER B 1 55 ? 43.403 -2.844 34.469 1.00 83.25 55 SER B CA 1
ATOM 1330 C C . SER B 1 55 ? 42.384 -2.344 35.497 1.00 84.99 55 SER B C 1
ATOM 1331 O O . SER B 1 55 ? 41.180 -2.533 35.326 1.00 83.68 55 SER B O 1
ATOM 1334 N N . PHE B 1 56 ? 42.865 -1.696 36.555 1.00 88.59 56 PHE B N 1
ATOM 1335 C CA . PHE B 1 56 ? 41.975 -1.039 37.510 1.00 91.33 56 PHE B CA 1
ATOM 1336 C C . PHE B 1 56 ? 41.588 0.332 36.966 1.00 91.17 56 PHE B C 1
ATOM 1337 O O . PHE B 1 56 ? 41.880 0.636 35.815 1.00 88.15 56 PHE B O 1
ATOM 1345 N N . ASP B 1 57 ? 40.912 1.139 37.783 1.00 73.24 57 ASP B N 1
ATOM 1346 C CA . ASP B 1 57 ? 40.323 2.413 37.342 1.00 73.79 57 ASP B CA 1
ATOM 1347 C C . ASP B 1 57 ? 39.190 2.185 36.341 1.00 70.43 57 ASP B C 1
ATOM 1348 O O . ASP B 1 57 ? 38.525 3.132 35.921 1.00 70.64 57 ASP B O 1
ATOM 1353 N N . LEU B 1 58 ? 38.984 0.929 35.958 1.00 65.56 58 LEU B N 1
ATOM 1354 C CA . LEU B 1 58 ? 37.968 0.568 34.982 1.00 62.60 58 LEU B CA 1
ATOM 1355 C C . LEU B 1 58 ? 36.575 0.951 35.468 1.00 63.99 58 LEU B C 1
ATOM 1356 O O . LEU B 1 58 ? 35.763 1.460 34.696 1.00 63.66 58 LEU B O 1
ATOM 1361 N N . ASP B 1 59 ? 36.308 0.704 36.749 1.00 55.40 59 ASP B N 1
ATOM 1362 C CA . ASP B 1 59 ? 35.047 1.112 37.361 1.00 57.37 59 ASP B CA 1
ATOM 1363 C C . ASP B 1 59 ? 34.858 2.614 37.214 1.00 60.16 59 ASP B C 1
ATOM 1364 O O . ASP B 1 59 ? 33.788 3.079 36.823 1.00 61.45 59 ASP B O 1
ATOM 1366 N N . THR B 1 60 ? 35.911 3.366 37.519 1.00 61.61 60 THR B N 1
ATOM 1367 C CA . THR B 1 60 ? 35.893 4.813 37.349 1.00 63.51 60 THR B CA 1
ATOM 1368 C C . THR B 1 60 ? 35.796 5.187 35.871 1.00 61.94 60 THR B C 1
ATOM 1369 O O . THR B 1 60 ? 34.995 6.042 35.491 1.00 62.87 60 THR B O 1
ATOM 1373 N N . VAL B 1 61 ? 36.607 4.540 35.041 1.00 40.78 61 VAL B N 1
ATOM 1374 C CA . VAL B 1 61 ? 36.603 4.821 33.611 1.00 38.29 61 VAL B CA 1
ATOM 1375 C C . VAL B 1 61 ? 35.213 4.624 33.002 1.00 37.64 61 VAL B C 1
ATOM 1376 O O . VAL B 1 61 ? 34.701 5.511 32.316 1.00 36.98 61 VAL B O 1
ATOM 1380 N N . ARG B 1 62 ? 34.594 3.480 33.276 1.00 53.67 62 ARG B N 1
ATOM 1381 C CA . ARG B 1 62 ? 33.262 3.193 32.750 1.00 52.59 62 ARG B CA 1
ATOM 1382 C C . ARG B 1 62 ? 32.251 4.255 33.161 1.00 55.65 62 ARG B C 1
ATOM 1383 O O . ARG B 1 62 ? 31.446 4.706 32.347 1.00 55.03 62 ARG B O 1
ATOM 1391 N N . GLU B 1 63 ? 32.298 4.657 34.427 1.00 69.04 63 GLU B N 1
ATOM 1392 C CA . GLU B 1 63 ? 31.364 5.649 34.935 1.00 72.35 63 GLU B CA 1
ATOM 1393 C C . GLU B 1 63 ? 31.579 6.987 34.238 1.00 74.41 63 GLU B C 1
ATOM 1394 O O . GLU B 1 63 ? 30.620 7.681 33.900 1.00 74.50 63 GLU B O 1
ATOM 1396 N N . GLU B 1 64 ? 32.841 7.330 34.003 1.00 71.51 64 GLU B N 1
ATOM 1397 C CA . GLU B 1 64 ? 33.178 8.623 33.422 1.00 71.88 64 GLU B CA 1
ATOM 1398 C C . GLU B 1 64 ? 32.864 8.695 31.933 1.00 68.31 64 GLU B C 1
ATOM 1399 O O . GLU B 1 64 ? 32.384 9.721 31.452 1.00 68.67 64 GLU B O 1
ATOM 1405 N N . VAL B 1 65 ? 33.130 7.617 31.200 1.00 68.08 65 VAL B N 1
ATOM 1406 C CA . VAL B 1 65 ? 32.872 7.626 29.764 1.00 63.80 65 VAL B CA 1
ATOM 1407 C C . VAL B 1 65 ? 31.370 7.606 29.485 1.00 64.54 65 VAL B C 1
ATOM 1408 O O . VAL B 1 65 ? 30.913 8.211 28.514 1.00 62.76 65 VAL B O 1
ATOM 1412 N N . LYS B 1 66 ? 30.611 6.931 30.347 1.00 55.36 66 LYS B N 1
ATOM 1413 C CA . LYS B 1 66 ? 29.159 6.863 30.207 1.00 56.04 66 LYS B CA 1
ATOM 1414 C C . LYS B 1 66 ? 28.556 8.258 30.284 1.00 59.41 66 LYS B C 1
ATOM 1415 O O . LYS B 1 66 ? 27.620 8.585 29.558 1.00 59.66 66 LYS B O 1
ATOM 1417 N N . THR B 1 67 ? 29.110 9.077 31.169 1.00 73.16 67 THR B N 1
ATOM 1418 C CA . THR B 1 67 ? 28.660 10.450 31.333 1.00 76.65 67 THR B CA 1
ATOM 1419 C C . THR B 1 67 ? 29.034 11.286 30.116 1.00 74.44 67 THR B C 1
ATOM 1420 O O . THR B 1 67 ? 28.227 12.068 29.618 1.00 76.24 67 THR B O 1
ATOM 1424 N N . LEU B 1 68 ? 30.258 11.108 29.632 1.00 76.32 68 LEU B N 1
ATOM 1425 C CA . LEU B 1 68 ? 30.769 11.925 28.538 1.00 73.77 68 LEU B CA 1
ATOM 1426 C C . LEU B 1 68 ? 30.077 11.630 27.210 1.00 71.66 68 LEU B C 1
ATOM 1427 O O . LEU B 1 68 ? 29.907 12.527 26.383 1.00 71.80 68 LEU B O 1
ATOM 1432 N N . LYS B 1 69 ? 29.679 10.380 27.002 1.00 73.10 69 LYS B N 1
ATOM 1433 C CA . LYS B 1 69 ? 28.956 10.023 25.789 1.00 71.87 69 LYS B CA 1
ATOM 1434 C C . LYS B 1 69 ? 27.587 10.691 25.774 1.00 76.12 69 LYS B C 1
ATOM 1435 O O . LYS B 1 69 ? 27.141 11.197 24.743 1.00 76.88 69 LYS B O 1
ATOM 1441 N N . GLU B 1 70 ? 26.929 10.699 26.928 1.00 52.29 70 GLU B N 1
ATOM 1442 C CA . GLU B 1 70 ? 25.623 11.334 27.061 1.00 56.56 70 GLU B CA 1
ATOM 1443 C C . GLU B 1 70 ? 25.731 12.827 26.793 1.00 58.13 70 GLU B C 1
ATOM 1444 O O . GLU B 1 70 ? 24.781 13.451 26.328 1.00 60.96 70 GLU B O 1
ATOM 1446 N N . ARG B 1 71 ? 26.898 13.392 27.085 1.00 75.05 71 ARG B N 1
ATOM 1447 C CA . ARG B 1 71 ? 27.127 14.814 26.875 1.00 76.14 71 ARG B CA 1
ATOM 1448 C C . ARG B 1 71 ? 27.639 15.094 25.462 1.00 73.56 71 ARG B C 1
ATOM 1449 O O . ARG B 1 71 ? 27.796 16.248 25.067 1.00 74.16 71 ARG B O 1
ATOM 1457 N N . GLY B 1 72 ? 27.893 14.034 24.701 1.00 65.85 72 GLY B N 1
ATOM 1458 C CA . GLY B 1 72 ? 28.229 14.175 23.295 1.00 66.19 72 GLY B CA 1
ATOM 1459 C C . GLY B 1 72 ? 29.699 14.379 22.981 1.00 64.65 72 GLY B C 1
ATOM 1460 O O . GLY B 1 72 ? 30.054 14.781 21.872 1.00 65.71 72 GLY B O 1
ATOM 1461 N N . TYR B 1 73 ? 30.560 14.105 23.954 1.00 51.41 73 TYR B N 1
ATOM 1462 C CA . TYR B 1 73 ? 31.999 14.193 23.740 1.00 49.70 73 TYR B CA 1
ATOM 1463 C C . TYR B 1 73 ? 32.515 13.005 22.938 1.00 47.47 73 TYR B C 1
ATOM 1464 O O . TYR B 1 73 ? 32.010 11.888 23.069 1.00 46.28 73 TYR B O 1
ATOM 1473 N N . THR B 1 74 ? 33.522 13.252 22.108 1.00 52.93 74 THR B N 1
ATOM 1474 C CA . THR B 1 74 ? 34.163 12.188 21.345 1.00 51.11 74 THR B CA 1
ATOM 1475 C C . THR B 1 74 ? 35.335 11.623 22.141 1.00 50.24 74 THR B C 1
ATOM 1476 O O . THR B 1 74 ? 36.242 12.359 22.528 1.00 51.03 74 THR B O 1
ATOM 1480 N N . LEU B 1 75 ? 35.315 10.317 22.385 1.00 43.24 75 LEU B N 1
ATOM 1481 C CA . LEU B 1 75 ? 36.263 9.712 23.316 1.00 41.70 75 LEU B CA 1
ATOM 1482 C C . LEU B 1 75 ? 37.203 8.701 22.673 1.00 40.65 75 LEU B C 1
ATOM 1483 O O . LEU B 1 75 ? 36.767 7.755 22.019 1.00 40.41 75 LEU B O 1
ATOM 1488 N N . ILE B 1 76 ? 38.499 8.909 22.875 1.00 40.93 76 ILE B N 1
ATOM 1489 C CA . ILE B 1 76 ? 39.511 7.952 22.455 1.00 40.27 76 ILE B CA 1
ATOM 1490 C C . ILE B 1 76 ? 40.324 7.527 23.667 1.00 39.70 76 ILE B C 1
ATOM 1491 O O . ILE B 1 76 ? 40.398 8.250 24.658 1.00 40.11 76 ILE B O 1
ATOM 1496 N N . ALA B 1 77 ? 40.926 6.347 23.594 1.00 30.23 77 ALA B N 1
ATOM 1497 C CA . ALA B 1 77 ? 41.767 5.866 24.680 1.00 30.26 77 ALA B CA 1
ATOM 1498 C C . ALA B 1 77 ? 42.839 4.918 24.168 1.00 30.52 77 ALA B C 1
ATOM 1499 O O . ALA B 1 77 ? 42.635 4.194 23.191 1.00 30.47 77 ALA B O 1
ATOM 1501 N N . GLY B 1 78 ? 43.977 4.918 24.846 1.00 56.95 78 GLY B N 1
ATOM 1502 C CA . GLY B 1 78 ? 45.052 4.000 24.537 1.00 58.30 78 GLY B CA 1
ATOM 1503 C C . GLY B 1 78 ? 45.741 3.671 25.839 1.00 62.48 78 GLY B C 1
ATOM 1504 O O . GLY B 1 78 ? 45.551 4.369 26.836 1.00 64.90 78 GLY B O 1
ATOM 1505 N N . GLY B 1 79 ? 46.515 2.594 25.847 1.00 48.16 79 GLY B N 1
ATOM 1506 C CA . GLY B 1 79 ? 47.234 2.201 27.043 1.00 51.15 79 GLY B CA 1
ATOM 1507 C C . GLY B 1 79 ? 47.434 0.705 27.133 1.00 49.75 79 GLY B C 1
ATOM 1508 O O . GLY B 1 79 ? 47.049 -0.033 26.225 1.00 46.88 79 GLY B O 1
ATOM 1509 N N . PRO B 1 80 ? 48.026 0.244 28.244 1.00 62.67 80 PRO B N 1
ATOM 1510 C CA . PRO B 1 80 ? 48.285 -1.183 28.445 1.00 62.63 80 PRO B CA 1
ATOM 1511 C C . PRO B 1 80 ? 46.998 -1.998 28.423 1.00 58.92 80 PRO B C 1
ATOM 1512 O O . PRO B 1 80 ? 46.974 -3.079 27.834 1.00 56.63 80 PRO B O 1
ATOM 1516 N N . HIS B 1 81 ? 45.939 -1.483 29.042 1.00 57.99 81 HIS B N 1
ATOM 1517 C CA . HIS B 1 81 ? 44.670 -2.200 29.058 1.00 54.80 81 HIS B CA 1
ATOM 1518 C C . HIS B 1 81 ? 43.918 -2.063 27.745 1.00 51.67 81 HIS B C 1
ATOM 1519 O O . HIS B 1 81 ? 43.077 -2.890 27.421 1.00 49.40 81 HIS B O 1
ATOM 1526 N N . VAL B 1 82 ? 44.194 -1.009 26.992 1.00 60.30 82 VAL B N 1
ATOM 1527 C CA . VAL B 1 82 ? 43.526 -0.855 25.711 1.00 56.47 82 VAL B CA 1
ATOM 1528 C C . VAL B 1 82 ? 44.141 -1.844 24.731 1.00 55.94 82 VAL B C 1
ATOM 1529 O O . VAL B 1 82 ? 43.434 -2.459 23.930 1.00 53.79 82 VAL B O 1
ATOM 1533 N N . THR B 1 83 ? 45.456 -2.015 24.829 1.00 38.58 83 THR B N 1
ATOM 1534 C CA . THR B 1 83 ? 46.188 -2.911 23.941 1.00 39.41 83 THR B CA 1
ATOM 1535 C C . THR B 1 83 ? 45.647 -4.338 24.020 1.00 40.59 83 THR B C 1
ATOM 1536 O O . THR B 1 83 ? 45.544 -5.030 23.006 1.00 41.61 83 THR B O 1
ATOM 1540 N N . ALA B 1 84 ? 45.293 -4.769 25.226 1.00 70.95 84 ALA B N 1
ATOM 1541 C CA . ALA B 1 84 ? 44.669 -6.073 25.415 1.00 71.22 84 ALA B CA 1
ATOM 1542 C C . ALA B 1 84 ? 43.157 -5.915 25.487 1.00 68.84 84 ALA B C 1
ATOM 1543 O O . ALA B 1 84 ? 42.648 -5.161 26.306 1.00 68.17 84 ALA B O 1
ATOM 1545 N N . ASP B 1 85 ? 42.443 -6.630 24.627 1.00 54.17 85 ASP B N 1
ATOM 1546 C CA . ASP B 1 85 ? 40.988 -6.502 24.523 1.00 52.49 85 ASP B CA 1
ATOM 1547 C C . ASP B 1 85 ? 40.548 -5.068 24.182 1.00 50.50 85 ASP B C 1
ATOM 1548 O O . ASP B 1 85 ? 39.866 -4.414 24.977 1.00 49.67 85 ASP B O 1
ATOM 1553 N N . PRO B 1 86 ? 40.963 -4.564 23.004 1.00 53.68 86 PRO B N 1
ATOM 1554 C CA . PRO B 1 86 ? 40.513 -3.243 22.554 1.00 53.43 86 PRO B CA 1
ATOM 1555 C C . PRO B 1 86 ? 39.054 -3.253 22.110 1.00 51.85 86 PRO B C 1
ATOM 1556 O O . PRO B 1 86 ? 38.422 -2.194 22.060 1.00 51.73 86 PRO B O 1
ATOM 1560 N N . GLU B 1 87 ? 38.536 -4.436 21.785 1.00 70.98 87 GLU B N 1
ATOM 1561 C CA . GLU B 1 87 ? 37.159 -4.582 21.327 1.00 70.70 87 GLU B CA 1
ATOM 1562 C C . GLU B 1 87 ? 36.184 -4.383 22.480 1.00 71.43 87 GLU B C 1
ATOM 1563 O O . GLU B 1 87 ? 35.021 -4.039 22.270 1.00 71.14 87 GLU B O 1
ATOM 1569 N N . GLY B 1 88 ? 36.666 -4.621 23.696 1.00 74.64 88 GLY B N 1
ATOM 1570 C CA . GLY B 1 88 ? 35.873 -4.406 24.891 1.00 75.55 88 GLY B CA 1
ATOM 1571 C C . GLY B 1 88 ? 35.819 -2.937 25.254 1.00 77.26 88 GLY B C 1
ATOM 1572 O O . GLY B 1 88 ? 34.772 -2.419 25.641 1.00 77.10 88 GLY B O 1
ATOM 1573 N N . CYS B 1 89 ? 36.959 -2.264 25.130 1.00 43.26 89 CYS B N 1
ATOM 1574 C CA . CYS B 1 89 ? 37.029 -0.833 25.392 1.00 44.01 89 CYS B CA 1
ATOM 1575 C C . CYS B 1 89 ? 36.138 -0.069 24.422 1.00 42.70 89 CYS B C 1
ATOM 1576 O O . CYS B 1 89 ? 35.563 0.964 24.769 1.00 43.91 89 CYS B O 1
ATOM 1579 N N . LEU B 1 90 ? 36.031 -0.580 23.201 1.00 39.67 90 LEU B N 1
ATOM 1580 C CA . LEU B 1 90 ? 35.134 0.004 22.219 1.00 39.17 90 LEU B CA 1
ATOM 1581 C C . LEU B 1 90 ? 33.690 -0.183 22.666 1.00 39.36 90 LEU B C 1
ATOM 1582 O O . LEU B 1 90 ? 32.881 0.745 22.582 1.00 39.42 90 LEU B O 1
ATOM 1587 N N . ARG B 1 91 ? 33.378 -1.383 23.150 1.00 37.81 91 ARG B N 1
ATOM 1588 C CA . ARG B 1 91 ? 32.048 -1.688 23.671 1.00 38.03 91 ARG B CA 1
ATOM 1589 C C . ARG B 1 91 ? 31.775 -0.885 24.945 1.00 39.98 91 ARG B C 1
ATOM 1590 O O . ARG B 1 91 ? 30.629 -0.590 25.285 1.00 41.18 91 ARG B O 1
ATOM 1592 N N . MET B 1 92 ? 32.849 -0.517 25.634 1.00 36.08 92 MET B N 1
ATOM 1593 C CA . MET B 1 92 ? 32.767 0.288 26.846 1.00 36.96 92 MET B CA 1
ATOM 1594 C C . MET B 1 92 ? 32.257 1.701 26.542 1.00 36.83 92 MET B C 1
ATOM 1595 O O . MET B 1 92 ? 31.895 2.449 27.450 1.00 37.62 92 MET B O 1
ATOM 1600 N N . GLY B 1 93 ? 32.190 2.041 25.258 1.00 55.80 93 GLY B N 1
ATOM 1601 C CA . GLY B 1 93 ? 31.712 3.344 24.829 1.00 56.49 93 GLY B CA 1
ATOM 1602 C C . GLY B 1 93 ? 32.760 4.278 24.247 1.00 55.81 93 GLY B C 1
ATOM 1603 O O . GLY B 1 93 ? 32.446 5.410 23.878 1.00 55.91 93 GLY B O 1
ATOM 1604 N N . PHE B 1 94 ? 34.000 3.809 24.148 1.00 48.02 94 PHE B N 1
ATOM 1605 C CA . PHE B 1 94 ? 35.040 4.573 23.462 1.00 46.75 94 PHE B CA 1
ATOM 1606 C C . PHE B 1 94 ? 34.850 4.518 21.945 1.00 43.44 94 PHE B C 1
ATOM 1607 O O . PHE B 1 94 ? 34.557 3.460 21.386 1.00 41.86 94 PHE B O 1
ATOM 1615 N N . ASP B 1 95 ? 35.015 5.664 21.289 1.00 60.23 95 ASP B N 1
ATOM 1616 C CA . ASP B 1 95 ? 34.801 5.770 19.846 1.00 58.98 95 ASP B CA 1
ATOM 1617 C C . ASP B 1 95 ? 35.973 5.229 19.039 1.00 58.64 95 ASP B C 1
ATOM 1618 O O . ASP B 1 95 ? 35.787 4.617 17.989 1.00 58.11 95 ASP B O 1
ATOM 1623 N N . HIS B 1 96 ? 37.181 5.480 19.528 1.00 59.35 96 HIS B N 1
ATOM 1624 C CA . HIS B 1 96 ? 38.390 4.971 18.898 1.00 60.03 96 HIS B CA 1
ATOM 1625 C C . HIS B 1 96 ? 39.340 4.461 19.962 1.00 60.77 96 HIS B C 1
ATOM 1626 O O . HIS B 1 96 ? 39.403 5.014 21.059 1.00 62.54 96 HIS B O 1
ATOM 1633 N N . VAL B 1 97 ? 40.078 3.406 19.645 1.00 38.20 97 VAL B N 1
ATOM 1634 C CA . VAL B 1 97 ? 41.098 2.921 20.560 1.00 38.65 97 VAL B CA 1
ATOM 1635 C C . VAL B 1 97 ? 42.440 2.826 19.847 1.00 38.80 97 VAL B C 1
ATOM 1636 O O . VAL B 1 97 ? 42.497 2.621 18.631 1.00 38.24 97 VAL B O 1
ATOM 1640 N N . PHE B 1 98 ? 43.516 3.011 20.605 1.00 34.94 98 PHE B N 1
ATOM 1641 C CA . PHE B 1 98 ? 44.866 2.946 20.056 1.00 35.31 98 PHE B CA 1
ATOM 1642 C C . PHE B 1 98 ? 45.688 1.875 20.770 1.00 35.48 98 PHE B C 1
ATOM 1643 O O . PHE B 1 98 ? 46.001 2.013 21.952 1.00 36.53 98 PHE B O 1
ATOM 1651 N N . THR B 1 99 ? 46.047 0.820 20.046 1.00 37.60 99 THR B N 1
ATOM 1652 C CA . THR B 1 99 ? 46.807 -0.283 20.622 1.00 37.83 99 THR B CA 1
ATOM 1653 C C . THR B 1 99 ? 48.308 -0.100 20.428 1.00 39.07 99 THR B C 1
ATOM 1654 O O . THR B 1 99 ? 48.751 0.391 19.389 1.00 39.46 99 THR B O 1
ATOM 1658 N N . GLY B 1 100 ? 49.084 -0.494 21.433 1.00 38.90 100 GLY B N 1
ATOM 1659 C CA . GLY B 1 100 ? 50.526 -0.331 21.388 1.00 39.99 100 GLY B CA 1
ATOM 1660 C C . GLY B 1 100 ? 50.912 1.136 21.421 1.00 41.24 100 GLY B C 1
ATOM 1661 O O . GLY B 1 100 ? 50.207 1.955 22.008 1.00 41.72 100 GLY B O 1
ATOM 1662 N N . ASP B 1 101 ? 52.033 1.472 20.791 1.00 60.84 101 ASP B N 1
ATOM 1663 C CA . ASP B 1 101 ? 52.472 2.858 20.725 1.00 63.46 101 ASP B CA 1
ATOM 1664 C C . ASP B 1 101 ? 51.599 3.646 19.757 1.00 60.59 101 ASP B C 1
ATOM 1665 O O . ASP B 1 101 ? 51.441 3.265 18.599 1.00 57.45 101 ASP B O 1
ATOM 1670 N N . GLY B 1 102 ? 51.029 4.744 20.240 1.00 55.68 102 GLY B N 1
ATOM 1671 C CA . GLY B 1 102 ? 50.108 5.530 19.444 1.00 52.44 102 GLY B CA 1
ATOM 1672 C C . GLY B 1 102 ? 50.672 6.840 18.937 1.00 53.01 102 GLY B C 1
ATOM 1673 O O . GLY B 1 102 ? 49.910 7.736 18.574 1.00 50.83 102 GLY B O 1
ATOM 1674 N N . GLU B 1 103 ? 51.996 6.963 18.919 1.00 46.28 103 GLU B N 1
ATOM 1675 C CA . GLU B 1 103 ? 52.645 8.210 18.505 1.00 46.65 103 GLU B CA 1
ATOM 1676 C C . GLU B 1 103 ? 52.218 8.639 17.105 1.00 47.24 103 GLU B C 1
ATOM 1677 O O . GLU B 1 103 ? 51.701 9.740 16.917 1.00 47.23 103 GLU B O 1
ATOM 1679 N N . GLU B 1 104 ? 52.422 7.757 16.132 1.00 82.93 104 GLU B N 1
ATOM 1680 C CA . GLU B 1 104 ? 52.077 8.054 14.747 1.00 80.65 104 GLU B CA 1
ATOM 1681 C C . GLU B 1 104 ? 50.577 7.959 14.502 1.00 78.44 104 GLU B C 1
ATOM 1682 O O . GLU B 1 104 ? 50.027 8.698 13.690 1.00 77.40 104 GLU B O 1
ATOM 1688 N N . ASN B 1 105 ? 49.915 7.052 15.209 1.00 54.97 105 ASN B N 1
ATOM 1689 C CA . ASN B 1 105 ? 48.490 6.830 14.998 1.00 52.91 105 ASN B CA 1
ATOM 1690 C C . ASN B 1 105 ? 47.621 7.978 15.484 1.00 51.53 105 ASN B C 1
ATOM 1691 O O . ASN B 1 105 ? 46.603 8.292 14.872 1.00 50.36 105 ASN B O 1
ATOM 1696 N N . ILE B 1 106 ? 48.012 8.603 16.587 1.00 50.31 106 ILE B N 1
ATOM 1697 C CA . ILE B 1 106 ? 47.223 9.707 17.111 1.00 49.91 106 ILE B CA 1
ATOM 1698 C C . ILE B 1 106 ? 47.351 10.894 16.156 1.00 50.61 106 ILE B C 1
ATOM 1699 O O . ILE B 1 106 ? 46.410 11.670 15.985 1.00 50.69 106 ILE B O 1
ATOM 1704 N N . LEU B 1 107 ? 48.507 11.007 15.509 1.00 55.61 107 LEU B N 1
ATOM 1705 C CA . LEU B 1 107 ? 48.717 12.031 14.495 1.00 56.15 107 LEU B CA 1
ATOM 1706 C C . LEU B 1 107 ? 47.834 11.742 13.295 1.00 56.75 107 LEU B C 1
ATOM 1707 O O . LEU B 1 107 ? 47.227 12.649 12.728 1.00 57.22 107 LEU B O 1
ATOM 1712 N N . LYS B 1 108 ? 47.773 10.468 12.916 1.00 54.31 108 LYS B N 1
ATOM 1713 C CA . LYS B 1 108 ? 46.886 10.026 11.851 1.00 54.07 108 LYS B CA 1
ATOM 1714 C C . LYS B 1 108 ? 45.449 10.379 12.201 1.00 53.62 108 LYS B C 1
ATOM 1715 O O . LYS B 1 108 ? 44.680 10.808 11.340 1.00 54.03 108 LYS B O 1
ATOM 1721 N N . PHE B 1 109 ? 45.102 10.212 13.474 1.00 47.11 109 PHE B N 1
ATOM 1722 C CA . PHE B 1 109 ? 43.746 10.475 13.940 1.00 46.77 109 PHE B CA 1
ATOM 1723 C C . PHE B 1 109 ? 43.351 11.936 13.715 1.00 47.11 109 PHE B C 1
ATOM 1724 O O . PHE B 1 109 ? 42.205 12.230 13.375 1.00 47.43 109 PHE B O 1
ATOM 1732 N N . LEU B 1 110 ? 44.302 12.845 13.893 1.00 67.07 110 LEU B N 1
ATOM 1733 C CA . LEU B 1 110 ? 44.038 14.265 13.709 1.00 67.51 110 LEU B CA 1
ATOM 1734 C C . LEU B 1 110 ? 43.976 14.632 12.228 1.00 68.68 110 LEU B C 1
ATOM 1735 O O . LEU B 1 110 ? 43.518 15.716 11.861 1.00 69.30 110 LEU B O 1
ATOM 1740 N N . MET B 1 111 ? 44.451 13.719 11.386 1.00 84.05 111 MET B N 1
ATOM 1741 C CA . MET B 1 111 ? 44.452 13.902 9.938 1.00 85.20 111 MET B CA 1
ATOM 1742 C C . MET B 1 111 ? 43.216 13.260 9.307 1.00 85.58 111 MET B C 1
ATOM 1743 O O . MET B 1 111 ? 43.087 13.197 8.084 1.00 86.56 111 MET B O 1
ATOM 1745 N N . GLY B 1 112 ? 42.305 12.802 10.161 1.00 57.23 112 GLY B N 1
ATOM 1746 C CA . GLY B 1 112 ? 41.130 12.044 9.762 1.00 58.46 112 GLY B CA 1
ATOM 1747 C C . GLY B 1 112 ? 41.155 10.589 10.211 1.00 57.73 112 GLY B C 1
ATOM 1748 O O . GLY B 1 112 ? 42.209 9.964 10.321 1.00 57.73 112 GLY B O 1
ATOM 1749 N N . GLU B 1 113 ? 39.961 10.043 10.429 1.00 75.59 113 GLU B N 1
ATOM 1750 C CA . GLU B 1 113 ? 39.781 8.801 11.183 1.00 75.78 113 GLU B CA 1
ATOM 1751 C C . GLU B 1 113 ? 40.082 7.505 10.437 1.00 82.11 113 GLU B C 1
ATOM 1752 O O . GLU B 1 113 ? 40.089 7.446 9.205 1.00 84.15 113 GLU B O 1
ATOM 1758 N N . ARG B 1 114 ? 40.342 6.473 11.232 1.00 113.22 114 ARG B N 1
ATOM 1759 C CA . ARG B 1 114 ? 40.325 5.084 10.796 1.00 118.69 114 ARG B CA 1
ATOM 1760 C C . ARG B 1 114 ? 39.302 4.414 11.700 1.00 119.02 114 ARG B C 1
ATOM 1761 O O . ARG B 1 114 ? 38.897 4.997 12.706 1.00 116.28 114 ARG B O 1
ATOM 1763 N N . LYS B 1 115 ? 38.862 3.206 11.367 1.00 139.01 115 LYS B N 1
ATOM 1764 C CA . LYS B 1 115 ? 37.664 2.713 12.024 1.00 138.09 115 LYS B CA 1
ATOM 1765 C C . LYS B 1 115 ? 37.990 1.969 13.305 1.00 138.82 115 LYS B C 1
ATOM 1766 O O . LYS B 1 115 ? 38.445 0.825 13.301 1.00 140.73 115 LYS B O 1
ATOM 1768 N N . LYS B 1 116 ? 37.743 2.671 14.403 1.00 84.42 116 LYS B N 1
ATOM 1769 C CA . LYS B 1 116 ? 37.612 2.118 15.742 1.00 83.51 116 LYS B CA 1
ATOM 1770 C C . LYS B 1 116 ? 38.870 1.479 16.326 1.00 84.75 116 LYS B C 1
ATOM 1771 O O . LYS B 1 116 ? 38.942 1.292 17.535 1.00 83.77 116 LYS B O 1
ATOM 1777 N N . ILE B 1 117 ? 39.864 1.163 15.499 1.00 40.67 117 ILE B N 1
ATOM 1778 C CA . ILE B 1 117 ? 41.085 0.540 16.014 1.00 41.73 117 ILE B CA 1
ATOM 1779 C C . ILE B 1 117 ? 42.354 1.006 15.302 1.00 43.65 117 ILE B C 1
ATOM 1780 O O . ILE B 1 117 ? 42.456 0.916 14.080 1.00 46.14 117 ILE B O 1
ATOM 1785 N N . PHE B 1 118 ? 43.331 1.473 16.075 1.00 43.08 118 PHE B N 1
ATOM 1786 C CA . PHE B 1 118 ? 44.638 1.835 15.533 1.00 45.34 118 PHE B CA 1
ATOM 1787 C C . PHE B 1 118 ? 45.723 0.906 16.077 1.00 48.19 118 PHE B C 1
ATOM 1788 O O . PHE B 1 118 ? 45.888 0.784 17.291 1.00 47.31 118 PHE B O 1
ATOM 1796 N N . ASP B 1 119 ? 46.455 0.252 15.179 1.00 80.30 119 ASP B N 1
ATOM 1797 C CA . ASP B 1 119 ? 47.513 -0.672 15.579 1.00 82.46 119 ASP B CA 1
ATOM 1798 C C . ASP B 1 119 ? 48.741 0.066 16.104 1.00 80.82 119 ASP B C 1
ATOM 1799 O O . ASP B 1 119 ? 48.761 1.294 16.165 1.00 77.00 119 ASP B O 1
ATOM 1804 N N . GLY B 1 120 ? 49.763 -0.694 16.486 1.00 71.56 120 GLY B N 1
ATOM 1805 C CA . GLY B 1 120 ? 50.984 -0.120 17.021 1.00 68.85 120 GLY B CA 1
ATOM 1806 C C . GLY B 1 120 ? 51.963 -1.174 17.499 1.00 72.85 120 GLY B C 1
ATOM 1807 O O . GLY B 1 120 ? 51.698 -2.374 17.404 1.00 75.52 120 GLY B O 1
ATOM 1808 N N . MET C 1 1 ? -21.011 40.124 44.236 1.00 74.23 1 MET C N 1
ATOM 1809 C CA . MET C 1 1 ? -20.819 41.416 43.588 1.00 74.30 1 MET C CA 1
ATOM 1810 C C . MET C 1 1 ? -19.543 41.456 42.764 1.00 72.89 1 MET C C 1
ATOM 1811 O O . MET C 1 1 ? -18.468 41.096 43.241 1.00 71.91 1 MET C O 1
ATOM 1816 N N . TYR C 1 2 ? -19.666 41.905 41.523 1.00 73.40 2 TYR C N 1
ATOM 1817 C CA . TYR C 1 2 ? -18.507 42.081 40.663 1.00 72.13 2 TYR C CA 1
ATOM 1818 C C . TYR C 1 2 ? -18.011 43.518 40.707 1.00 72.24 2 TYR C C 1
ATOM 1819 O O . TYR C 1 2 ? -18.804 44.458 40.719 1.00 73.47 2 TYR C O 1
ATOM 1828 N N . ILE C 1 3 ? -16.696 43.685 40.748 1.00 57.59 3 ILE C N 1
ATOM 1829 C CA . ILE C 1 3 ? -16.098 45.000 40.568 1.00 56.62 3 ILE C CA 1
ATOM 1830 C C . ILE C 1 3 ? -15.022 44.898 39.486 1.00 54.44 3 ILE C C 1
ATOM 1831 O O . ILE C 1 3 ? -14.012 44.216 39.652 1.00 53.03 3 ILE C O 1
ATOM 1836 N N . LEU C 1 4 ? -15.265 45.573 38.368 1.00 54.39 4 LEU C N 1
ATOM 1837 C CA . LEU C 1 4 ? -14.448 45.420 37.167 1.00 52.69 4 LEU C CA 1
ATOM 1838 C C . LEU C 1 4 ? -13.598 46.658 36.902 1.00 51.41 4 LEU C C 1
ATOM 1839 O O . LEU C 1 4 ? -14.133 47.753 36.715 1.00 52.38 4 LEU C O 1
ATOM 1844 N N . PHE C 1 5 ? -12.279 46.487 36.868 1.00 52.14 5 PHE C N 1
ATOM 1845 C CA . PHE C 1 5 ? -11.381 47.629 36.708 1.00 51.77 5 PHE C CA 1
ATOM 1846 C C . PHE C 1 5 ? -10.963 47.873 35.263 1.00 50.60 5 PHE C C 1
ATOM 1847 O O . PHE C 1 5 ? -10.238 47.082 34.658 1.00 49.06 5 PHE C O 1
ATOM 1855 N N . ARG C 1 6 ? -11.429 48.999 34.733 1.00 61.16 6 ARG C N 1
ATOM 1856 C CA . ARG C 1 6 ? -11.114 49.438 33.386 1.00 61.14 6 ARG C CA 1
ATOM 1857 C C . ARG C 1 6 ? -10.049 50.520 33.471 1.00 59.40 6 ARG C C 1
ATOM 1858 O O . ARG C 1 6 ? -10.328 51.636 33.901 1.00 60.02 6 ARG C O 1
ATOM 1866 N N . GLU C 1 7 ? -8.829 50.196 33.059 1.00 61.19 7 GLU C N 1
ATOM 1867 C CA . GLU C 1 7 ? -7.711 51.116 33.255 1.00 60.15 7 GLU C CA 1
ATOM 1868 C C . GLU C 1 7 ? -7.136 51.641 31.942 1.00 59.05 7 GLU C C 1
ATOM 1869 O O . GLU C 1 7 ? -6.785 50.869 31.049 1.00 57.96 7 GLU C O 1
ATOM 1871 N N . MET C 1 8 ? -7.037 52.963 31.842 1.00 58.87 8 MET C N 1
ATOM 1872 C CA . MET C 1 8 ? -6.425 53.606 30.690 1.00 57.89 8 MET C CA 1
ATOM 1873 C C . MET C 1 8 ? -4.945 53.823 30.968 1.00 56.22 8 MET C C 1
ATOM 1874 O O . MET C 1 8 ? -4.577 54.648 31.803 1.00 57.16 8 MET C O 1
ATOM 1879 N N . LYS C 1 9 ? -4.095 53.088 30.261 1.00 126.66 9 LYS C N 1
ATOM 1880 C CA . LYS C 1 9 ? -2.676 53.084 30.579 1.00 125.30 9 LYS C CA 1
ATOM 1881 C C . LYS C 1 9 ? -1.816 53.684 29.475 1.00 123.75 9 LYS C C 1
ATOM 1882 O O . LYS C 1 9 ? -1.697 53.116 28.389 1.00 122.87 9 LYS C O 1
ATOM 1884 N N . ASN C 1 10 ? -1.225 54.841 29.752 1.00 92.69 10 ASN C N 1
ATOM 1885 C CA . ASN C 1 10 ? -0.144 55.343 28.919 1.00 90.74 10 ASN C CA 1
ATOM 1886 C C . ASN C 1 10 ? 1.134 55.328 29.736 1.00 89.56 10 ASN C C 1
ATOM 1887 O O . ASN C 1 10 ? 1.337 56.182 30.599 1.00 90.21 10 ASN C O 1
ATOM 1889 N N . ASN C 1 11 ? 1.999 54.359 29.457 1.00 92.91 11 ASN C N 1
ATOM 1890 C CA . ASN C 1 11 ? 3.193 54.163 30.268 1.00 92.04 11 ASN C CA 1
ATOM 1891 C C . ASN C 1 11 ? 4.359 55.057 29.880 1.00 91.17 11 ASN C C 1
ATOM 1892 O O . ASN C 1 11 ? 5.060 55.542 30.761 1.00 91.58 11 ASN C O 1
ATOM 1897 N N . TRP C 1 12 ? 4.442 55.364 28.583 1.00 66.24 12 TRP C N 1
ATOM 1898 C CA . TRP C 1 12 ? 5.641 55.749 27.806 1.00 64.92 12 TRP C CA 1
ATOM 1899 C C . TRP C 1 12 ? 6.301 54.524 27.173 1.00 63.53 12 TRP C C 1
ATOM 1900 O O . TRP C 1 12 ? 7.143 54.665 26.284 1.00 62.40 12 TRP C O 1
ATOM 1911 N N . TYR C 1 13 ? 5.872 53.327 27.561 1.00 54.83 13 TYR C N 1
ATOM 1912 C CA . TYR C 1 13 ? 6.310 52.119 26.862 1.00 54.07 13 TYR C CA 1
ATOM 1913 C C . TYR C 1 13 ? 5.231 51.048 26.930 1.00 54.98 13 TYR C C 1
ATOM 1914 O O . TYR C 1 13 ? 4.547 50.908 27.939 1.00 56.10 13 TYR C O 1
ATOM 1923 N N . SER C 1 14 ? 5.076 50.286 25.855 1.00 55.42 14 SER C N 1
ATOM 1924 C CA . SER C 1 14 ? 4.102 49.206 25.854 1.00 56.46 14 SER C CA 1
ATOM 1925 C C . SER C 1 14 ? 4.778 47.884 26.181 1.00 56.82 14 SER C C 1
ATOM 1926 O O . SER C 1 14 ? 5.627 47.405 25.426 1.00 56.37 14 SER C O 1
ATOM 1929 N N . LEU C 1 15 ? 4.398 47.302 27.314 1.00 101.61 15 LEU C N 1
ATOM 1930 C CA . LEU C 1 15 ? 4.998 46.059 27.781 1.00 102.29 15 LEU C CA 1
ATOM 1931 C C . LEU C 1 15 ? 4.815 44.931 26.775 1.00 103.37 15 LEU C C 1
ATOM 1932 O O . LEU C 1 15 ? 5.728 44.139 26.546 1.00 104.27 15 LEU C O 1
ATOM 1934 N N . ALA C 1 16 ? 3.633 44.868 26.173 1.00 59.78 16 ALA C N 1
ATOM 1935 C CA . ALA C 1 16 ? 3.314 43.804 25.230 1.00 60.25 16 ALA C CA 1
ATOM 1936 C C . ALA C 1 16 ? 3.921 44.059 23.850 1.00 60.52 16 ALA C C 1
ATOM 1937 O O . ALA C 1 16 ? 4.472 43.148 23.225 1.00 61.66 16 ALA C O 1
ATOM 1939 N N . ALA C 1 17 ? 3.826 45.300 23.382 1.00 73.00 17 ALA C N 1
ATOM 1940 C CA . ALA C 1 17 ? 4.354 45.656 22.070 1.00 73.68 17 ALA C CA 1
ATOM 1941 C C . ALA C 1 17 ? 5.874 45.561 22.054 1.00 74.00 17 ALA C C 1
ATOM 1942 O O . ALA C 1 17 ? 6.478 45.356 21.001 1.00 75.77 17 ALA C O 1
ATOM 1944 N N . LEU C 1 18 ? 6.492 45.713 23.221 1.00 50.21 18 LEU C N 1
ATOM 1945 C CA . LEU C 1 18 ? 7.929 45.518 23.332 1.00 50.67 18 LEU C CA 1
ATOM 1946 C C . LEU C 1 18 ? 8.261 44.046 23.128 1.00 52.68 18 LEU C C 1
ATOM 1947 O O . LEU C 1 18 ? 9.113 43.701 22.313 1.00 53.89 18 LEU C O 1
ATOM 1952 N N . LEU C 1 19 ? 7.576 43.182 23.870 1.00 46.72 19 LEU C N 1
ATOM 1953 C CA . LEU C 1 19 ? 7.742 41.744 23.711 1.00 47.99 19 LEU C CA 1
ATOM 1954 C C . LEU C 1 19 ? 7.368 41.319 22.294 1.00 49.67 19 LEU C C 1
ATOM 1955 O O . LEU C 1 19 ? 8.050 40.493 21.688 1.00 51.40 19 LEU C O 1
ATOM 1960 N N . SER C 1 20 ? 6.292 41.900 21.767 1.00 86.82 20 SER C N 1
ATOM 1961 C CA . SER C 1 20 ? 5.821 41.593 20.416 1.00 88.56 20 SER C CA 1
ATOM 1962 C C . SER C 1 20 ? 6.902 41.844 19.374 1.00 88.97 20 SER C C 1
ATOM 1963 O O . SER C 1 20 ? 7.024 41.105 18.399 1.00 90.87 20 SER C O 1
ATOM 1966 N N . THR C 1 21 ? 7.680 42.898 19.590 1.00 79.07 21 THR C N 1
ATOM 1967 C CA . THR C 1 21 ? 8.749 43.267 18.677 1.00 80.67 21 THR C CA 1
ATOM 1968 C C . THR C 1 21 ? 9.935 42.320 18.810 1.00 82.26 21 THR C C 1
ATOM 1969 O O . THR C 1 21 ? 10.527 41.912 17.811 1.00 84.53 21 THR C O 1
ATOM 1973 N N . ILE C 1 22 ? 10.273 41.959 20.043 1.00 58.58 22 ILE C N 1
ATOM 1974 C CA . ILE C 1 22 ? 11.447 41.126 20.283 1.00 59.79 22 ILE C CA 1
ATOM 1975 C C . ILE C 1 22 ? 11.188 39.662 19.931 1.00 61.66 22 ILE C C 1
ATOM 1976 O O . ILE C 1 22 ? 12.128 38.906 19.693 1.00 64.34 22 ILE C O 1
ATOM 1981 N N . TYR C 1 23 ? 9.920 39.262 19.902 1.00 63.2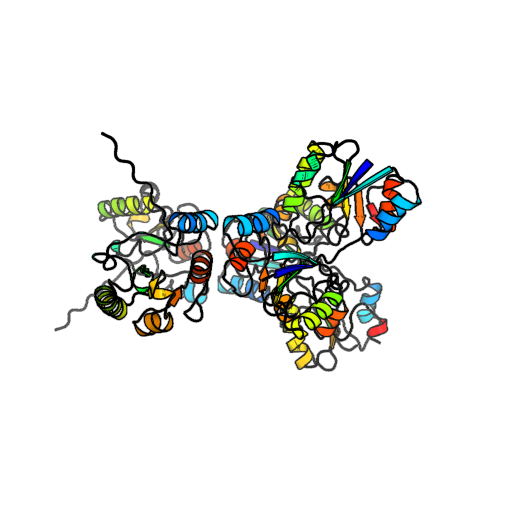5 23 TYR C N 1
ATOM 1982 C CA . TYR C 1 23 ? 9.567 37.907 19.488 1.00 65.07 23 TYR C CA 1
ATOM 1983 C C . TYR C 1 23 ? 9.591 37.782 17.976 1.00 66.44 23 TYR C C 1
ATOM 1984 O O . TYR C 1 23 ? 10.143 36.830 17.429 1.00 68.93 23 TYR C O 1
ATOM 1993 N N . SER C 1 24 ? 8.982 38.752 17.304 1.00 56.39 24 SER C N 1
ATOM 1994 C CA . SER C 1 24 ? 8.901 38.737 15.851 1.00 59.43 24 SER C CA 1
ATOM 1995 C C . SER C 1 24 ? 10.279 38.914 15.227 1.00 62.16 24 SER C C 1
ATOM 1996 O O . SER C 1 24 ? 10.703 38.108 14.399 1.00 65.22 24 SER C O 1
ATOM 1999 N N . ARG C 1 25 ? 10.988 39.955 15.647 1.00 61.34 25 ARG C N 1
ATOM 2000 C CA . ARG C 1 25 ? 12.290 40.262 15.072 1.00 64.23 25 ARG C CA 1
ATOM 2001 C C . ARG C 1 25 ? 13.380 39.396 15.695 1.00 64.71 25 ARG C C 1
ATOM 2002 O O . ARG C 1 25 ? 14.547 39.491 15.313 1.00 67.42 25 ARG C O 1
ATOM 2010 N N . HIS C 1 26 ? 12.979 38.563 16.655 1.00 72.80 26 HIS C N 1
ATOM 2011 C CA . HIS C 1 26 ? 13.845 37.574 17.306 1.00 74.19 26 HIS C CA 1
ATOM 2012 C C . HIS C 1 26 ? 15.229 38.113 17.654 1.00 74.75 26 HIS C C 1
ATOM 2013 O O . HIS C 1 26 ? 16.239 37.674 17.104 1.00 76.99 26 HIS C O 1
ATOM 2020 N N . LEU C 1 27 ? 15.266 39.062 18.578 1.00 76.77 27 LEU C N 1
ATOM 2021 C CA . LEU C 1 27 ? 16.520 39.633 19.044 1.00 76.26 27 LEU C CA 1
ATOM 2022 C C . LEU C 1 27 ? 16.702 39.270 20.514 1.00 76.55 27 LEU C C 1
ATOM 2023 O O . LEU C 1 27 ? 15.722 38.994 21.207 1.00 75.65 27 LEU C O 1
ATOM 2028 N N . ASP C 1 28 ? 17.939 39.271 21.001 1.00 82.56 28 ASP C N 1
ATOM 2029 C CA . ASP C 1 28 ? 18.196 38.674 22.302 1.00 84.14 28 ASP C CA 1
ATOM 2030 C C . ASP C 1 28 ? 18.000 39.729 23.374 1.00 81.66 28 ASP C C 1
ATOM 2031 O O . ASP C 1 28 ? 18.846 40.598 23.588 1.00 80.97 28 ASP C O 1
ATOM 2036 N N . VAL C 1 29 ? 16.883 39.597 24.077 1.00 65.22 29 VAL C N 1
ATOM 2037 C CA . VAL C 1 29 ? 16.486 40.549 25.094 1.00 62.58 29 VAL C CA 1
ATOM 2038 C C . VAL C 1 29 ? 15.582 39.849 26.106 1.00 63.02 29 VAL C C 1
ATOM 2039 O O . VAL C 1 29 ? 14.739 39.035 25.728 1.00 63.65 29 VAL C O 1
ATOM 2043 N N . GLU C 1 30 ? 15.729 40.178 27.384 1.00 88.89 30 GLU C N 1
ATOM 2044 C CA . GLU C 1 30 ? 14.784 39.700 28.383 1.00 88.70 30 GLU C CA 1
ATOM 2045 C C . GLU C 1 30 ? 14.150 40.899 29.076 1.00 85.51 30 GLU C C 1
ATOM 2046 O O . GLU C 1 30 ? 14.817 41.626 29.812 1.00 84.64 30 GLU C O 1
ATOM 2052 N N . ALA C 1 31 ? 12.858 41.102 28.835 1.00 43.76 31 ALA C N 1
ATOM 2053 C CA . ALA C 1 31 ? 12.141 42.233 29.417 1.00 41.70 31 ALA C CA 1
ATOM 2054 C C . ALA C 1 31 ? 11.160 41.777 30.489 1.00 41.26 31 ALA C C 1
ATOM 2055 O O . ALA C 1 31 ? 10.238 41.008 30.215 1.00 41.62 31 ALA C O 1
ATOM 2057 N N . ARG C 1 32 ? 11.359 42.258 31.710 1.00 60.34 32 ARG C N 1
ATOM 2058 C CA . ARG C 1 32 ? 10.542 41.818 32.831 1.00 61.06 32 ARG C CA 1
ATOM 2059 C C . ARG C 1 32 ? 10.302 42.946 33.834 1.00 59.30 32 ARG C C 1
ATOM 2060 O O . ARG C 1 32 ? 11.143 43.835 33.991 1.00 58.23 32 ARG C O 1
ATOM 2068 N N . PRO C 1 33 ? 9.139 42.913 34.504 1.00 68.26 33 PRO C N 1
ATOM 2069 C CA . PRO C 1 33 ? 8.755 43.856 35.559 1.00 67.09 33 PRO C CA 1
ATOM 2070 C C . PRO C 1 33 ? 9.363 43.506 36.916 1.00 68.55 33 PRO C C 1
ATOM 2071 O O . PRO C 1 33 ? 8.713 42.838 37.716 1.00 69.67 33 PRO C O 1
ATOM 2075 N N . VAL C 1 34 ? 10.594 43.932 37.173 1.00 47.25 34 VAL C N 1
ATOM 2076 C CA . VAL C 1 34 ? 11.248 43.570 38.428 1.00 48.92 34 VAL C CA 1
ATOM 2077 C C . VAL C 1 34 ? 11.084 44.615 39.532 1.00 48.19 34 VAL C C 1
ATOM 2078 O O . VAL C 1 34 ? 11.053 45.820 39.281 1.00 45.33 34 VAL C O 1
ATOM 2082 N N . LYS C 1 35 ? 10.946 44.128 40.759 1.00 61.19 35 LYS C N 1
ATOM 2083 C CA . LYS C 1 35 ? 10.995 44.977 41.939 1.00 59.73 35 LYS C CA 1
ATOM 2084 C C . LYS C 1 35 ? 12.445 45.321 42.247 1.00 64.25 35 LYS C C 1
ATOM 2085 O O . LYS C 1 35 ? 13.354 44.604 41.835 1.00 68.52 35 LYS C O 1
ATOM 2091 N N . PHE C 1 36 ? 12.665 46.410 42.976 1.00 45.34 36 PHE C N 1
ATOM 2092 C CA . PHE C 1 36 ? 14.023 46.888 43.219 1.00 48.35 36 PHE C CA 1
ATOM 2093 C C . PHE C 1 36 ? 14.844 45.955 44.098 1.00 53.52 36 PHE C C 1
ATOM 2094 O O . PHE C 1 36 ? 16.073 45.988 44.059 1.00 56.46 36 PHE C O 1
ATOM 2102 N N . GLU C 1 37 ? 14.168 45.133 44.893 1.00 103.06 37 GLU C N 1
ATOM 2103 C CA . GLU C 1 37 ? 14.850 44.193 45.777 1.00 108.14 37 GLU C CA 1
ATOM 2104 C C . GLU C 1 37 ? 15.650 43.189 44.948 1.00 110.72 37 GLU C C 1
ATOM 2105 O O . GLU C 1 37 ? 16.638 42.616 45.406 1.00 114.15 37 GLU C O 1
ATOM 2111 N N . GLU C 1 38 ? 15.208 43.009 43.709 1.00 90.45 38 GLU C N 1
ATOM 2112 C CA . GLU C 1 38 ? 15.925 42.254 42.691 1.00 91.98 38 GLU C CA 1
ATOM 2113 C C . GLU C 1 38 ? 16.997 43.132 42.078 1.00 89.52 38 GLU C C 1
ATOM 2114 O O . GLU C 1 38 ? 17.447 44.100 42.700 1.00 88.98 38 GLU C O 1
ATOM 2120 N N . ILE C 1 39 ? 17.456 42.724 40.895 1.00 64.18 39 ILE C N 1
ATOM 2121 C CA . ILE C 1 39 ? 18.489 43.407 40.112 1.00 63.19 39 ILE C CA 1
ATOM 2122 C C . ILE C 1 39 ? 19.856 43.075 40.704 1.00 66.68 39 ILE C C 1
ATOM 2123 O O . ILE C 1 39 ? 20.876 43.190 40.033 1.00 67.13 39 ILE C O 1
ATOM 2128 N N . LYS C 1 40 ? 19.862 42.592 41.943 1.00 72.42 40 LYS C N 1
ATOM 2129 C CA . LYS C 1 40 ? 21.076 42.072 42.551 1.00 75.78 40 LYS C CA 1
ATOM 2130 C C . LYS C 1 40 ? 21.321 40.685 41.981 1.00 77.38 40 LYS C C 1
ATOM 2131 O O . LYS C 1 40 ? 22.439 40.168 42.013 1.00 79.42 40 LYS C O 1
ATOM 2133 N N . LYS C 1 41 ? 20.251 40.094 41.455 1.00 68.66 41 LYS C N 1
ATOM 2134 C CA . LYS C 1 41 ? 20.303 38.782 40.824 1.00 69.94 41 LYS C CA 1
ATOM 2135 C C . LYS C 1 41 ? 20.840 38.851 39.393 1.00 68.92 41 LYS C C 1
ATOM 2136 O O . LYS C 1 41 ? 21.473 37.912 38.913 1.00 71.98 41 LYS C O 1
ATOM 2138 N N . PHE C 1 42 ? 20.580 39.968 38.719 1.00 65.00 42 PHE C N 1
ATOM 2139 C CA . PHE C 1 42 ? 20.970 40.147 37.319 1.00 64.00 42 PHE C CA 1
ATOM 2140 C C . PHE C 1 42 ? 22.340 40.813 37.166 1.00 67.44 42 PHE C C 1
ATOM 2141 O O . PHE C 1 42 ? 22.645 41.777 37.868 1.00 67.93 42 PHE C O 1
ATOM 2149 N N . PRO C 1 43 ? 23.172 40.298 36.244 1.00 73.15 43 PRO C N 1
ATOM 2150 C CA . PRO C 1 43 ? 24.499 40.870 35.972 1.00 76.96 43 PRO C CA 1
ATOM 2151 C C . PRO C 1 43 ? 24.426 42.283 35.388 1.00 74.11 43 PRO C C 1
ATOM 2152 O O . PRO C 1 43 ? 23.748 42.490 34.385 1.00 70.52 43 PRO C O 1
ATOM 2156 N N . PRO C 1 44 ? 25.163 43.234 35.980 1.00 76.60 44 PRO C N 1
ATOM 2157 C CA . PRO C 1 44 ? 25.070 44.656 35.623 1.00 74.21 44 PRO C CA 1
ATOM 2158 C C . PRO C 1 44 ? 25.484 44.980 34.188 1.00 74.57 44 PRO C C 1
ATOM 2159 O O . PRO C 1 44 ? 24.826 45.795 33.537 1.00 70.83 44 PRO C O 1
ATOM 2163 N N . GLU C 1 45 ? 26.554 44.354 33.709 1.00 81.12 45 GLU C N 1
ATOM 2164 C CA . GLU C 1 45 ? 27.058 44.619 32.366 1.00 81.66 45 GLU C CA 1
ATOM 2165 C C . GLU C 1 45 ? 25.997 44.333 31.307 1.00 82.25 45 GLU C C 1
ATOM 2166 O O . GLU C 1 45 ? 25.845 45.085 30.345 1.00 81.31 45 GLU C O 1
ATOM 2168 N N . LYS C 1 46 ? 25.260 43.245 31.502 1.00 56.87 46 LYS C N 1
ATOM 2169 C CA . LYS C 1 46 ? 24.266 42.801 30.534 1.00 55.83 46 LYS C CA 1
ATOM 2170 C C . LYS C 1 46 ? 22.851 43.270 30.864 1.00 53.04 46 LYS C C 1
ATOM 2171 O O . LYS C 1 46 ? 21.901 42.908 30.170 1.00 52.36 46 LYS C O 1
ATOM 2173 N N . THR C 1 47 ? 22.706 44.067 31.920 1.00 49.18 47 THR C N 1
ATOM 2174 C CA . THR C 1 47 ? 21.376 44.468 32.371 1.00 46.95 47 THR C CA 1
ATOM 2175 C C . THR C 1 47 ? 21.105 45.961 32.212 1.00 45.07 47 THR C C 1
ATOM 2176 O O . THR C 1 47 ? 21.947 46.803 32.528 1.00 45.27 47 THR C O 1
ATOM 2180 N N . ILE C 1 48 ? 19.916 46.270 31.709 1.00 48.82 48 ILE C N 1
ATOM 2181 C CA . ILE C 1 48 ? 19.432 47.637 31.614 1.00 48.33 48 ILE C CA 1
ATOM 2182 C C . ILE C 1 48 ? 18.241 47.803 32.550 1.00 48.56 48 ILE C C 1
ATOM 2183 O O . ILE C 1 48 ? 17.339 46.966 32.563 1.00 49.19 48 ILE C O 1
ATOM 2188 N N . VAL C 1 49 ? 18.245 48.864 33.349 1.00 40.53 49 VAL C N 1
ATOM 2189 C CA . VAL C 1 49 ? 17.111 49.131 34.225 1.00 39.49 49 VAL C CA 1
ATOM 2190 C C . VAL C 1 49 ? 16.345 50.359 33.740 1.00 38.24 49 VAL C C 1
ATOM 2191 O O . VAL C 1 49 ? 16.883 51.467 33.694 1.00 37.79 49 VAL C O 1
ATOM 2195 N N . ALA C 1 50 ? 15.088 50.144 33.363 1.00 44.78 50 ALA C N 1
ATOM 2196 C CA . ALA C 1 50 ? 14.233 51.214 32.862 1.00 46.15 50 ALA C CA 1
ATOM 2197 C C . ALA C 1 50 ? 13.294 51.711 33.957 1.00 45.56 50 ALA C C 1
ATOM 2198 O O . ALA C 1 50 ? 12.805 50.926 34.762 1.00 45.71 50 ALA C O 1
ATOM 2200 N N . TYR C 1 51 ? 13.044 53.015 33.981 1.00 38.55 51 TYR C N 1
ATOM 2201 C CA . TYR C 1 51 ? 12.255 53.617 35.047 1.00 38.46 51 TYR C CA 1
ATOM 2202 C C . TYR C 1 51 ? 11.010 54.343 34.546 1.00 40.25 51 TYR C C 1
ATOM 2203 O O . TYR C 1 51 ? 11.006 54.925 33.464 1.00 41.37 51 TYR C O 1
ATOM 2212 N N . SER C 1 52 ? 9.949 54.293 35.344 1.00 37.70 52 SER C N 1
ATOM 2213 C CA . SER C 1 52 ? 8.764 55.106 35.105 1.00 40.19 52 SER C CA 1
ATOM 2214 C C . SER C 1 52 ? 8.317 55.775 36.396 1.00 38.30 52 SER C C 1
ATOM 2215 O O . SER C 1 52 ? 7.880 55.097 37.319 1.00 37.83 52 SER C O 1
ATOM 2218 N N . PHE C 1 53 ? 8.393 57.098 36.464 1.00 41.27 53 PHE C N 1
ATOM 2219 C CA . PHE C 1 53 ? 7.989 57.776 37.685 1.00 39.94 53 PHE C CA 1
ATOM 2220 C C . PHE C 1 53 ? 7.450 59.182 37.460 1.00 40.60 53 PHE C C 1
ATOM 2221 O O . PHE C 1 53 ? 7.410 59.683 36.333 1.00 42.44 53 PHE C O 1
ATOM 2229 N N . MET C 1 54 ? 7.050 59.809 38.562 1.00 58.65 54 MET C N 1
ATOM 2230 C CA . MET C 1 54 ? 6.436 61.126 38.551 1.00 58.86 54 MET C CA 1
ATOM 2231 C C . MET C 1 54 ? 7.265 62.089 39.388 1.00 56.93 54 MET C C 1
ATOM 2232 O O . MET C 1 54 ? 8.392 61.769 39.752 1.00 55.89 54 MET C O 1
ATOM 2237 N N . SER C 1 55 ? 6.743 63.290 39.620 1.00 51.71 55 SER C N 1
ATOM 2238 C CA . SER C 1 55 ? 7.393 64.256 40.508 1.00 50.23 55 SER C CA 1
ATOM 2239 C C . SER C 1 55 ? 7.636 63.642 41.892 1.00 48.34 55 SER C C 1
ATOM 2240 O O . SER C 1 55 ? 8.715 63.768 42.470 1.00 47.41 55 SER C O 1
ATOM 2243 N N . PHE C 1 56 ? 6.623 62.950 42.399 1.00 44.05 56 PHE C N 1
ATOM 2244 C CA . PHE C 1 56 ? 6.745 62.116 43.593 1.00 43.56 56 PHE C CA 1
ATOM 2245 C C . PHE C 1 56 ? 7.713 60.990 43.240 1.00 42.42 56 PHE C C 1
ATOM 2246 O O . PHE C 1 56 ? 8.026 60.802 42.070 1.00 42.85 56 PHE C O 1
ATOM 2254 N N . ASP C 1 57 ? 8.237 60.289 44.239 1.00 40.86 57 ASP C N 1
ATOM 2255 C CA . ASP C 1 57 ? 9.166 59.166 44.023 1.00 41.42 57 ASP C CA 1
ATOM 2256 C C . ASP C 1 57 ? 10.559 59.627 43.598 1.00 39.68 57 ASP C C 1
ATOM 2257 O O . ASP C 1 57 ? 11.485 58.825 43.576 1.00 39.63 57 ASP C O 1
ATOM 2262 N N . LEU C 1 58 ? 10.709 60.906 43.261 1.00 43.52 58 LEU C N 1
ATOM 2263 C CA . LEU C 1 58 ? 12.015 61.439 42.884 1.00 43.59 58 LEU C CA 1
ATOM 2264 C C . LEU C 1 58 ? 13.075 61.123 43.934 1.00 43.19 58 LEU C C 1
ATOM 2265 O O . LEU C 1 58 ? 14.197 60.746 43.597 1.00 43.17 58 LEU C O 1
ATOM 2270 N N . ASP C 1 59 ? 12.709 61.261 45.206 1.00 56.98 59 ASP C N 1
ATOM 2271 C CA . ASP C 1 59 ? 13.640 60.985 46.295 1.00 57.49 59 ASP C CA 1
ATOM 2272 C C . ASP C 1 59 ? 14.038 59.513 46.324 1.00 58.01 59 ASP C C 1
ATOM 2273 O O . ASP C 1 59 ? 15.223 59.187 46.393 1.00 57.97 59 ASP C O 1
ATOM 2278 N N . THR C 1 60 ? 13.047 58.626 46.260 1.00 37.06 60 THR C N 1
ATOM 2279 C CA . THR C 1 60 ? 13.327 57.195 46.278 1.00 38.10 60 THR C CA 1
ATOM 2280 C C . THR C 1 60 ? 13.845 56.732 44.918 1.00 36.97 60 THR C C 1
ATOM 2281 O O . THR C 1 60 ? 14.323 55.609 44.781 1.00 37.77 60 THR C O 1
ATOM 2285 N N . VAL C 1 61 ? 13.746 57.592 43.910 1.00 39.30 61 VAL C N 1
ATOM 2286 C CA . VAL C 1 61 ? 14.378 57.300 42.631 1.00 39.19 61 VAL C CA 1
ATOM 2287 C C . VAL C 1 61 ? 15.871 57.591 42.730 1.00 39.19 61 VAL C C 1
ATOM 2288 O O . VAL C 1 61 ? 16.698 56.759 42.347 1.00 39.56 61 VAL C O 1
ATOM 2292 N N . ARG C 1 62 ? 16.208 58.759 43.271 1.00 39.54 62 ARG C N 1
ATOM 2293 C CA . ARG C 1 62 ? 17.600 59.179 43.375 1.00 39.25 62 ARG C CA 1
ATOM 2294 C C . ARG C 1 62 ? 18.455 58.161 44.127 1.00 40.23 62 ARG C C 1
ATOM 2295 O O . ARG C 1 62 ? 19.566 57.845 43.698 1.00 41.13 62 ARG C O 1
ATOM 2303 N N . GLU C 1 63 ? 17.929 57.639 45.234 1.00 71.66 63 GLU C N 1
ATOM 2304 C CA . GLU C 1 63 ? 18.653 56.658 46.040 1.00 72.31 63 GLU C CA 1
ATOM 2305 C C . GLU C 1 63 ? 18.948 55.399 45.234 1.00 72.90 63 GLU C C 1
ATOM 2306 O O . GLU C 1 63 ? 20.046 54.845 45.300 1.00 73.35 63 GLU C O 1
ATOM 2312 N N . GLU C 1 64 ? 17.959 54.951 44.472 1.00 55.59 64 GLU C N 1
ATOM 2313 C CA . GLU C 1 64 ? 18.116 53.752 43.667 1.00 56.15 64 GLU C CA 1
ATOM 2314 C C . GLU C 1 64 ? 19.126 53.977 42.546 1.00 55.20 64 GLU C C 1
ATOM 2315 O O . GLU C 1 64 ? 19.947 53.110 42.260 1.00 56.56 64 GLU C O 1
ATOM 2321 N N . VAL C 1 65 ? 19.067 55.148 41.920 1.00 53.36 65 VAL C N 1
ATOM 2322 C CA . VAL C 1 65 ? 19.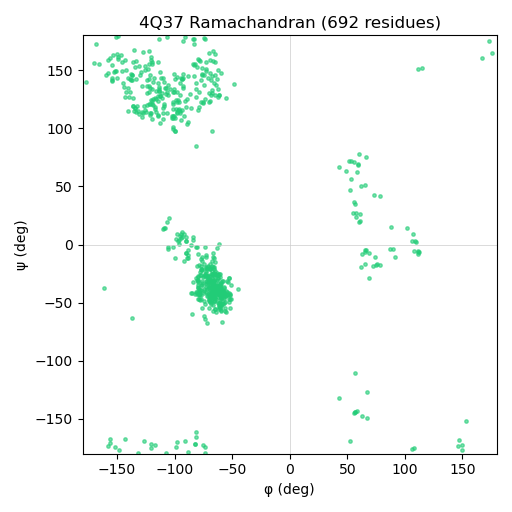969 55.470 40.819 1.00 53.80 65 VAL C CA 1
ATOM 2323 C C . VAL C 1 65 ? 21.425 55.430 41.273 1.00 55.15 65 VAL C C 1
ATOM 2324 O O . VAL C 1 65 ? 22.287 54.893 40.574 1.00 55.02 65 VAL C O 1
ATOM 2328 N N . LYS C 1 66 ? 21.690 55.988 42.451 1.00 52.44 66 LYS C N 1
ATOM 2329 C CA . LYS C 1 66 ? 23.035 55.982 43.017 1.00 53.16 66 LYS C CA 1
ATOM 2330 C C . LYS C 1 66 ? 23.524 54.552 43.228 1.00 54.24 66 LYS C C 1
ATOM 2331 O O . LYS C 1 66 ? 24.605 54.186 42.766 1.00 55.87 66 LYS C O 1
ATOM 2333 N N . THR C 1 67 ? 22.713 53.753 43.919 1.00 45.40 67 THR C N 1
ATOM 2334 C CA . THR C 1 67 ? 23.050 52.364 44.236 1.00 47.55 67 THR C CA 1
ATOM 2335 C C . THR C 1 67 ? 23.309 51.522 42.986 1.00 47.45 67 THR C C 1
ATOM 2336 O O . THR C 1 67 ? 24.251 50.729 42.944 1.00 49.82 67 THR C O 1
ATOM 2340 N N . LEU C 1 68 ? 22.471 51.700 41.969 1.00 44.61 68 LEU C N 1
ATOM 2341 C CA . LEU C 1 68 ? 22.589 50.920 40.741 1.00 44.53 68 LEU C CA 1
ATOM 2342 C C . LEU C 1 68 ? 23.795 51.366 39.921 1.00 45.49 68 LEU C C 1
ATOM 2343 O O . LEU C 1 68 ? 24.446 50.550 39.264 1.00 46.95 68 LEU C O 1
ATOM 2348 N N . LYS C 1 69 ? 24.091 52.662 39.968 1.00 84.75 69 LYS C N 1
ATOM 2349 C CA . LYS C 1 69 ? 25.241 53.205 39.258 1.00 85.36 69 LYS C CA 1
ATOM 2350 C C . LYS C 1 69 ? 26.537 52.556 39.727 1.00 86.13 69 LYS C C 1
ATOM 2351 O O . LYS C 1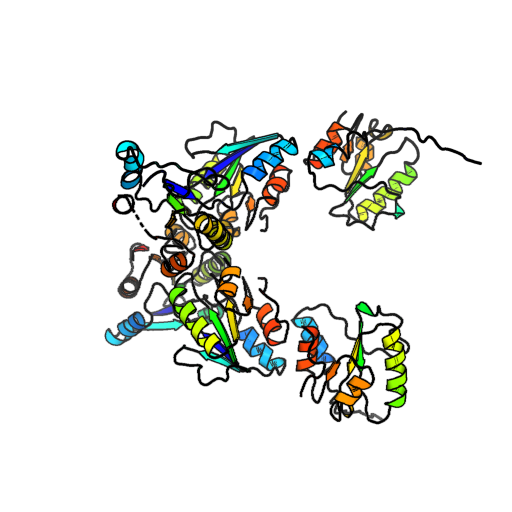 69 ? 27.273 51.986 38.925 1.00 87.42 69 LYS C O 1
ATOM 2357 N N . GLU C 1 70 ? 26.804 52.634 41.029 1.00 93.85 70 GLU C N 1
ATOM 2358 C CA . GLU C 1 70 ? 28.018 52.055 41.595 1.00 96.06 70 GLU C CA 1
ATOM 2359 C C . GLU C 1 70 ? 28.048 50.542 41.398 1.00 96.85 70 GLU C C 1
ATOM 2360 O O . GLU C 1 70 ? 29.117 49.933 41.354 1.00 99.15 70 GLU C O 1
ATOM 2366 N N . ARG C 1 71 ? 26.868 49.943 41.277 1.00 86.69 71 ARG C N 1
ATOM 2367 C CA . ARG C 1 71 ? 26.761 48.515 41.022 1.00 87.51 71 ARG C CA 1
ATOM 2368 C C . ARG C 1 71 ? 27.075 48.218 39.557 1.00 88.24 71 ARG C C 1
ATOM 2369 O O . ARG C 1 71 ? 27.427 47.090 39.207 1.00 88.71 71 ARG C O 1
ATOM 2371 N N . GLY C 1 72 ? 26.951 49.237 38.708 1.00 62.74 72 GLY C N 1
ATOM 2372 C CA . GLY C 1 72 ? 27.364 49.127 37.319 1.00 63.14 72 GLY C CA 1
ATOM 2373 C C . GLY C 1 72 ? 26.260 49.016 36.282 1.00 60.53 72 GLY C C 1
ATOM 2374 O O . GLY C 1 72 ? 26.539 48.871 35.094 1.00 61.07 72 GLY C O 1
ATOM 2375 N N . TYR C 1 73 ? 25.007 49.088 36.720 1.00 56.48 73 TYR C N 1
ATOM 2376 C CA . TYR C 1 73 ? 23.874 48.922 35.811 1.00 55.37 73 TYR C CA 1
ATOM 2377 C C . TYR C 1 73 ? 23.657 50.112 34.884 1.00 54.69 73 TYR C C 1
ATOM 2378 O O . TYR C 1 73 ? 23.942 51.258 35.235 1.00 54.49 73 TYR C O 1
ATOM 2387 N N . THR C 1 74 ? 23.140 49.818 33.695 1.00 67.89 74 THR C N 1
ATOM 2388 C CA . THR C 1 74 ? 22.762 50.843 32.733 1.00 67.56 74 THR C CA 1
ATOM 2389 C C . THR C 1 74 ? 21.317 51.264 32.979 1.00 67.44 74 THR C C 1
ATOM 2390 O O . THR C 1 74 ? 20.416 50.428 32.992 1.00 67.31 74 THR C O 1
ATOM 2394 N N . LEU C 1 75 ? 21.098 52.560 33.176 1.00 42.61 75 LEU C N 1
ATOM 2395 C CA . LEU C 1 75 ? 19.785 53.046 33.593 1.00 40.97 75 LEU C CA 1
ATOM 2396 C C . LEU C 1 75 ? 19.162 54.015 32.592 1.00 41.45 75 LEU C C 1
ATOM 2397 O O . LEU C 1 75 ? 19.753 55.043 32.255 1.00 42.31 75 LEU C O 1
ATOM 2402 N N . ILE C 1 76 ? 17.964 53.680 32.126 1.00 37.61 76 ILE C N 1
ATOM 2403 C CA . ILE C 1 76 ? 17.200 54.581 31.277 1.00 37.49 76 ILE C CA 1
ATOM 2404 C C . ILE C 1 76 ? 15.871 54.905 31.945 1.00 36.79 76 ILE C C 1
ATOM 2405 O O . ILE C 1 76 ? 15.416 54.168 32.818 1.00 36.72 76 ILE C O 1
ATOM 2410 N N . ALA C 1 77 ? 15.254 56.011 31.541 1.00 40.44 77 ALA C N 1
ATOM 2411 C CA . ALA C 1 77 ? 14.000 56.441 32.145 1.00 41.06 77 ALA C CA 1
ATOM 2412 C C . ALA C 1 77 ? 13.088 57.118 31.137 1.00 41.93 77 ALA C C 1
ATOM 2413 O O . ALA C 1 77 ? 13.538 57.639 30.118 1.00 41.77 77 ALA C O 1
ATOM 2415 N N . GLY C 1 78 ? 11.799 57.114 31.445 1.00 32.98 78 GLY C N 1
ATOM 2416 C CA . GLY C 1 78 ? 10.804 57.767 30.621 1.00 34.15 78 GLY C CA 1
ATOM 2417 C C . GLY C 1 78 ? 9.596 58.060 31.482 1.00 33.93 78 GLY C C 1
ATOM 2418 O O . GLY C 1 78 ? 9.628 57.841 32.690 1.00 32.88 78 GLY C O 1
ATOM 2419 N N . GLY C 1 79 ? 8.525 58.545 30.869 1.00 57.13 79 GLY C N 1
ATOM 2420 C CA . GLY C 1 79 ? 7.323 58.851 31.617 1.00 58.08 79 GLY C CA 1
ATOM 2421 C C . GLY C 1 79 ? 7.116 60.340 31.789 1.00 56.53 79 GLY C C 1
ATOM 2422 O O . GLY C 1 79 ? 7.883 61.140 31.254 1.00 54.95 79 GLY C O 1
ATOM 2423 N N . PRO C 1 80 ? 6.075 60.715 32.547 1.00 46.76 80 PRO C N 1
ATOM 2424 C CA . PRO C 1 80 ? 5.578 62.091 32.643 1.00 44.79 80 PRO C CA 1
ATOM 2425 C C . PRO C 1 80 ? 6.613 63.079 33.163 1.00 42.74 80 PRO C C 1
ATOM 2426 O O . PRO C 1 80 ? 6.729 64.171 32.606 1.00 42.45 80 PRO C O 1
ATOM 2430 N N . HIS C 1 81 ? 7.354 62.712 34.203 1.00 49.52 81 HIS C N 1
ATOM 2431 C CA . HIS C 1 81 ? 8.335 63.638 34.758 1.00 47.68 81 HIS C CA 1
ATOM 2432 C C . HIS C 1 81 ? 9.621 63.685 33.945 1.00 46.95 81 HIS C C 1
ATOM 2433 O O . HIS C 1 81 ? 10.328 64.683 33.968 1.00 46.02 81 HIS C O 1
ATOM 2440 N N . VAL C 1 82 ? 9.940 62.602 33.248 1.00 56.99 82 VAL C N 1
ATOM 2441 C CA . VAL C 1 82 ? 11.143 62.577 32.427 1.00 56.84 82 VAL C CA 1
ATOM 2442 C C . VAL C 1 82 ? 10.965 63.519 31.242 1.00 57.52 82 VAL C C 1
ATOM 2443 O O . VAL C 1 82 ? 11.908 64.190 30.819 1.00 56.72 82 VAL C O 1
ATOM 2447 N N . THR C 1 83 ? 9.739 63.582 30.730 1.00 43.71 83 THR C N 1
ATOM 2448 C CA . THR C 1 83 ? 9.409 64.450 29.604 1.00 44.31 83 THR C CA 1
ATOM 2449 C C . THR C 1 83 ? 9.679 65.909 29.934 1.00 44.06 83 THR C C 1
ATOM 2450 O O . THR C 1 83 ? 10.339 66.618 29.175 1.00 44.78 83 THR C O 1
ATOM 2454 N N . ALA C 1 84 ? 9.148 66.357 31.065 1.00 66.09 84 ALA C N 1
ATOM 2455 C CA . ALA C 1 84 ? 9.421 67.700 31.550 1.00 65.84 84 ALA C CA 1
ATOM 2456 C C . ALA C 1 84 ? 10.804 67.737 32.175 1.00 65.64 84 ALA C C 1
ATOM 2457 O O . ALA C 1 84 ? 11.080 66.989 33.104 1.00 65.15 84 ALA C O 1
ATOM 2459 N N . ASP C 1 85 ? 11.672 68.604 31.670 1.00 54.67 85 ASP C N 1
ATOM 2460 C CA . ASP C 1 85 ? 13.056 68.670 32.149 1.00 55.09 85 ASP C CA 1
ATOM 2461 C C . ASP C 1 85 ? 13.782 67.318 32.052 1.00 54.93 85 ASP C C 1
ATOM 2462 O O . ASP C 1 85 ? 14.024 66.661 33.067 1.00 54.57 85 ASP C O 1
ATOM 2467 N N . PRO C 1 86 ? 14.099 66.887 30.814 1.00 47.44 86 PRO C N 1
ATOM 2468 C CA . PRO C 1 86 ? 14.864 65.657 30.590 1.00 46.70 86 PRO C CA 1
ATOM 2469 C C . PRO C 1 86 ? 16.315 65.799 31.040 1.00 47.28 86 PRO C C 1
ATOM 2470 O O . PRO C 1 86 ? 16.908 64.837 31.536 1.00 47.07 86 PRO C O 1
ATOM 2474 N N . GLU C 1 87 ? 16.876 66.993 30.863 1.00 63.77 87 GLU C N 1
ATOM 2475 C CA . GLU C 1 87 ? 18.263 67.251 31.227 1.00 64.84 87 GLU C CA 1
ATOM 2476 C C . GLU C 1 87 ? 18.474 67.049 32.724 1.00 64.44 87 GLU C C 1
ATOM 2477 O O . GLU C 1 87 ? 19.582 66.753 33.171 1.00 65.04 87 GLU C O 1
ATOM 2479 N N . GLY C 1 88 ? 17.404 67.205 33.495 1.00 54.29 88 GLY C N 1
ATOM 2480 C CA . GLY C 1 88 ? 17.465 66.954 34.921 1.00 53.89 88 GLY C CA 1
ATOM 2481 C C . GLY C 1 88 ? 17.655 65.480 35.230 1.00 53.41 88 GLY C C 1
ATOM 2482 O O . GLY C 1 88 ? 18.535 65.112 36.009 1.00 53.25 88 GLY C O 1
ATOM 2483 N N . CYS C 1 89 ? 16.833 64.635 34.613 1.00 55.78 89 CYS C N 1
ATOM 2484 C CA . CYS C 1 89 ? 16.927 63.193 34.811 1.00 55.93 89 CYS C CA 1
ATOM 2485 C C . CYS C 1 89 ? 18.301 62.670 34.396 1.00 55.83 89 CYS C C 1
ATOM 2486 O O . CYS C 1 89 ? 18.809 61.713 34.976 1.00 56.41 89 CYS C O 1
ATOM 2489 N N . LEU C 1 90 ? 18.896 63.308 33.393 1.00 42.68 90 LEU C N 1
ATOM 2490 C CA . LEU C 1 90 ? 20.249 62.971 32.965 1.00 44.22 90 LEU C CA 1
ATOM 2491 C C . LEU C 1 90 ? 21.261 63.272 34.061 1.00 44.38 90 LEU C C 1
ATOM 2492 O O . LEU C 1 90 ? 22.139 62.455 34.349 1.00 44.77 90 LEU C O 1
ATOM 2497 N N . ARG C 1 91 ? 21.132 64.450 34.665 1.00 43.80 91 ARG C N 1
ATOM 2498 C CA . ARG C 1 91 ? 22.031 64.873 35.735 1.00 44.73 91 ARG C CA 1
ATOM 2499 C C . ARG C 1 91 ? 21.809 64.016 36.978 1.00 43.86 91 ARG C C 1
ATOM 2500 O O . ARG C 1 91 ? 22.713 63.841 37.798 1.00 44.91 91 ARG C O 1
ATOM 2502 N N . MET C 1 92 ? 20.601 63.469 37.094 1.00 57.39 92 MET C N 1
ATOM 2503 C CA . MET C 1 92 ? 20.225 62.606 38.210 1.00 56.38 92 MET C CA 1
ATOM 2504 C C . MET C 1 92 ? 21.021 61.297 38.211 1.00 56.35 92 MET C C 1
ATOM 2505 O O . MET C 1 92 ? 21.040 60.569 39.203 1.00 55.60 92 MET C O 1
ATOM 2510 N N . GLY C 1 93 ? 21.721 61.031 37.113 1.00 69.10 93 GLY C N 1
ATOM 2511 C CA . GLY C 1 93 ? 22.467 59.797 36.966 1.00 68.81 93 GLY C CA 1
ATOM 2512 C C . GLY C 1 93 ? 21.936 58.844 35.914 1.00 68.28 93 GLY C C 1
ATOM 2513 O O . GLY C 1 93 ? 22.561 57.823 35.633 1.00 67.92 93 GLY C O 1
ATOM 2514 N N . PHE C 1 94 ? 20.787 59.162 35.330 1.00 47.88 94 PHE C N 1
ATOM 2515 C CA . PHE C 1 94 ? 20.275 58.357 34.226 1.00 47.54 94 PHE C CA 1
ATOM 2516 C C . PHE C 1 94 ? 21.192 58.463 33.006 1.00 48.47 94 PHE C C 1
ATOM 2517 O O . PHE C 1 94 ? 21.703 59.539 32.685 1.00 49.18 94 PHE C O 1
ATOM 2525 N N . ASP C 1 95 ? 21.410 57.332 32.342 1.00 58.32 95 ASP C N 1
ATOM 2526 C CA . ASP C 1 95 ? 22.284 57.282 31.177 1.00 58.71 95 ASP C CA 1
ATOM 2527 C C . ASP C 1 95 ? 21.580 57.766 29.909 1.00 59.54 95 ASP C C 1
ATOM 2528 O O . ASP C 1 95 ? 22.175 58.467 29.091 1.00 59.54 95 ASP C O 1
ATOM 2533 N N . HIS C 1 96 ? 20.317 57.378 29.747 1.00 64.17 96 HIS C N 1
ATOM 2534 C CA . HIS C 1 96 ? 19.508 57.812 28.612 1.00 64.27 96 HIS C CA 1
ATOM 2535 C C . HIS C 1 96 ? 18.084 58.107 29.069 1.00 64.06 96 HIS C C 1
ATOM 2536 O O . HIS C 1 96 ? 17.557 57.412 29.933 1.00 63.88 96 HIS C O 1
ATOM 2543 N N . VAL C 1 97 ? 17.458 59.132 28.495 1.00 54.51 97 VAL C N 1
ATOM 2544 C CA . VAL C 1 97 ? 16.077 59.460 28.857 1.00 54.51 97 VAL C CA 1
ATOM 2545 C C . VAL C 1 97 ? 15.142 59.402 27.654 1.00 54.90 97 VAL C C 1
ATOM 2546 O O . VAL C 1 97 ? 15.585 59.429 26.508 1.00 55.06 97 VAL C O 1
ATOM 2550 N N . PHE C 1 98 ? 13.846 59.296 27.930 1.00 45.50 98 PHE C N 1
ATOM 2551 C CA . PHE C 1 98 ? 12.835 59.198 26.885 1.00 46.21 98 PHE C CA 1
ATOM 2552 C C . PHE C 1 98 ? 11.653 60.123 27.164 1.00 45.79 98 PHE C C 1
ATOM 2553 O O . PHE C 1 98 ? 10.944 59.952 28.156 1.00 46.24 98 PHE C O 1
ATOM 2561 N N . THR C 1 99 ? 11.430 61.087 26.277 1.00 60.16 99 THR C N 1
ATOM 2562 C CA . THR C 1 99 ? 10.337 62.040 26.447 1.00 60.25 99 THR C CA 1
ATOM 2563 C C . THR C 1 99 ? 9.120 61.639 25.625 1.00 61.29 99 THR C C 1
ATOM 2564 O O . THR C 1 99 ? 9.250 61.110 24.519 1.00 61.85 99 THR C O 1
ATOM 2568 N N . GLY C 1 100 ? 7.937 61.891 26.177 1.00 45.87 100 GLY C N 1
ATOM 2569 C CA . GLY C 1 100 ? 6.693 61.556 25.511 1.00 48.08 100 GLY C CA 1
ATOM 2570 C C . GLY C 1 100 ? 6.569 60.062 25.312 1.00 48.43 100 GLY C C 1
ATOM 2571 O O . GLY C 1 100 ? 7.051 59.286 26.131 1.00 48.38 100 GLY C O 1
ATOM 2572 N N . ASP C 1 101 ? 5.925 59.654 24.226 1.00 68.51 101 ASP C N 1
ATOM 2573 C CA . ASP C 1 101 ? 5.856 58.239 23.904 1.00 69.74 101 ASP C CA 1
ATOM 2574 C C . ASP C 1 101 ? 7.241 57.765 23.488 1.00 68.98 101 ASP C C 1
ATOM 2575 O O . ASP C 1 101 ? 7.841 58.317 22.567 1.00 68.29 101 ASP C O 1
ATOM 2580 N N . GLY C 1 102 ? 7.752 56.754 24.182 1.00 64.45 102 GLY C N 1
ATOM 2581 C CA . GLY C 1 102 ? 9.074 56.231 23.895 1.00 63.36 102 GLY C CA 1
ATOM 2582 C C . GLY C 1 102 ? 9.050 54.857 23.257 1.00 64.40 102 GLY C C 1
ATOM 2583 O O . GLY C 1 102 ? 10.072 54.174 23.210 1.00 63.52 102 GLY C O 1
ATOM 2584 N N . GLU C 1 103 ? 7.881 54.448 22.776 1.00 106.04 103 GLU C N 1
ATOM 2585 C CA . GLU C 1 103 ? 7.688 53.094 22.268 1.00 103.71 103 GLU C CA 1
ATOM 2586 C C . GLU C 1 103 ? 8.564 52.786 21.057 1.00 107.62 103 GLU C C 1
ATOM 2587 O O . GLU C 1 103 ? 9.184 51.725 20.987 1.00 105.83 103 GLU C O 1
ATOM 2593 N N . GLU C 1 104 ? 8.616 53.713 20.108 1.00 89.24 104 GLU C N 1
ATOM 2594 C CA . GLU C 1 104 ? 9.420 53.518 18.909 1.00 89.80 104 GLU C CA 1
ATOM 2595 C C . GLU C 1 104 ? 10.900 53.721 19.205 1.00 88.81 104 GLU C C 1
ATOM 2596 O O . GLU C 1 104 ? 11.756 53.044 18.638 1.00 87.70 104 GLU C O 1
ATOM 2598 N N . ASN C 1 105 ? 11.192 54.654 20.104 1.00 84.17 105 ASN C N 1
ATOM 2599 C CA . ASN C 1 105 ? 12.569 55.020 20.414 1.00 81.51 105 ASN C CA 1
ATOM 2600 C C . ASN C 1 105 ? 13.289 53.989 21.280 1.00 80.88 105 ASN C C 1
ATOM 2601 O O . ASN C 1 105 ? 14.510 53.863 21.213 1.00 79.43 105 ASN C O 1
ATOM 2606 N N . ILE C 1 106 ? 12.533 53.260 22.096 1.00 65.09 106 ILE C N 1
ATOM 2607 C CA . ILE C 1 106 ? 13.122 52.266 22.989 1.00 63.72 106 ILE C CA 1
ATOM 2608 C C . ILE C 1 106 ? 13.590 51.066 22.169 1.00 65.68 106 ILE C C 1
ATOM 2609 O O . ILE C 1 106 ? 14.522 50.361 22.557 1.00 65.28 106 ILE C O 1
ATOM 2614 N N . LEU C 1 107 ? 12.947 50.850 21.023 1.00 62.61 107 LEU C N 1
ATOM 2615 C CA . LEU C 1 107 ? 13.398 49.852 20.063 1.00 64.20 107 LEU C CA 1
ATOM 2616 C C . LEU C 1 107 ? 14.687 50.340 19.431 1.00 65.30 107 LEU C C 1
ATOM 2617 O O . LEU C 1 107 ? 15.669 49.604 19.351 1.00 65.35 107 LEU C O 1
ATOM 2622 N N . LYS C 1 108 ? 14.669 51.595 18.987 1.00 62.95 108 LYS C N 1
ATOM 2623 C CA . LYS C 1 108 ? 15.847 52.243 18.430 1.00 64.05 108 LYS C CA 1
ATOM 2624 C C . LYS C 1 108 ? 17.011 52.166 19.410 1.00 62.33 108 LYS C C 1
ATOM 2625 O O . LYS C 1 108 ? 18.149 51.914 19.012 1.00 63.68 108 LYS C O 1
ATOM 2627 N N . PHE C 1 109 ? 16.717 52.366 20.693 1.00 75.43 109 PHE C N 1
ATOM 2628 C CA . PHE C 1 109 ? 17.737 52.274 21.731 1.00 72.74 109 PHE C CA 1
ATOM 2629 C C . PHE C 1 109 ? 18.296 50.860 21.832 1.00 73.65 109 PHE C C 1
ATOM 2630 O O . PHE C 1 109 ? 19.498 50.673 22.017 1.00 72.21 109 PHE C O 1
ATOM 2638 N N . LEU C 1 110 ? 17.425 49.866 21.708 1.00 58.72 110 LEU C N 1
ATOM 2639 C CA . LEU C 1 110 ? 17.856 48.476 21.791 1.00 59.39 110 LEU C CA 1
ATOM 2640 C C . LEU C 1 110 ? 18.698 48.079 20.583 1.00 62.45 110 LEU C C 1
ATOM 2641 O O . LEU C 1 110 ? 19.452 47.106 20.636 1.00 63.26 110 LEU C O 1
ATOM 2646 N N . MET C 1 111 ? 18.557 48.824 19.491 1.00 66.98 111 MET C N 1
ATOM 2647 C CA . MET C 1 111 ? 19.380 48.589 18.311 1.00 70.12 111 MET C CA 1
ATOM 2648 C C . MET C 1 111 ? 20.656 49.432 18.298 1.00 70.31 111 MET C C 1
ATOM 2649 O O . MET C 1 111 ? 21.558 49.184 17.495 1.00 72.84 111 MET C O 1
ATOM 2654 N N . GLY C 1 112 ? 20.712 50.439 19.166 1.00 65.25 112 GLY C N 1
ATOM 2655 C CA . GLY C 1 112 ? 21.890 51.277 19.316 1.00 65.36 112 GLY C CA 1
ATOM 2656 C C . GLY C 1 112 ? 21.594 52.523 20.133 1.00 63.09 112 GLY C C 1
ATOM 2657 O O . GLY C 1 112 ? 20.446 52.944 20.232 1.00 62.04 112 GLY C O 1
ATOM 2658 N N . GLU C 1 113 ? 22.639 53.148 20.669 1.00 67.08 113 GLU C N 1
ATOM 2659 C CA . GLU C 1 113 ? 22.481 54.251 21.621 1.00 65.04 113 GLU C CA 1
ATOM 2660 C C . GLU C 1 113 ? 22.382 55.617 20.949 1.00 66.19 113 GLU C C 1
ATOM 2661 O O . GLU C 1 113 ? 22.405 55.719 19.722 1.00 68.52 113 GLU C O 1
ATOM 2667 N N . ARG C 1 114 ? 22.265 56.664 21.763 1.00 84.24 114 ARG C N 1
ATOM 2668 C CA . ARG C 1 114 ? 22.030 58.015 21.253 1.00 85.35 114 ARG C CA 1
ATOM 2669 C C . ARG C 1 114 ? 22.479 59.114 22.204 1.00 84.29 114 ARG C C 1
ATOM 2670 O O . ARG C 1 114 ? 23.167 58.866 23.194 1.00 83.44 114 ARG C O 1
ATOM 2672 N N . LYS C 1 115 ? 22.042 60.333 21.894 1.00 138.59 115 LYS C N 1
ATOM 2673 C CA . LYS C 1 115 ? 22.422 61.550 22.611 1.00 138.24 115 LYS C CA 1
ATOM 2674 C C . LYS C 1 115 ? 21.962 61.550 24.067 1.00 136.44 115 LYS C C 1
ATOM 2675 O O . LYS C 1 115 ? 22.200 62.520 24.789 1.00 136.50 115 LYS C O 1
ATOM 2677 N N . LYS C 1 116 ? 21.250 60.486 24.444 1.00 83.59 116 LYS C N 1
ATOM 2678 C CA . LYS C 1 116 ? 20.726 60.236 25.791 1.00 81.19 116 LYS C CA 1
ATOM 2679 C C . LYS C 1 116 ? 19.366 60.894 25.975 1.00 81.07 116 LYS C C 1
ATOM 2680 O O . LYS C 1 116 ? 18.727 60.731 27.014 1.00 79.17 116 LYS C O 1
ATOM 2682 N N . ILE C 1 117 ? 18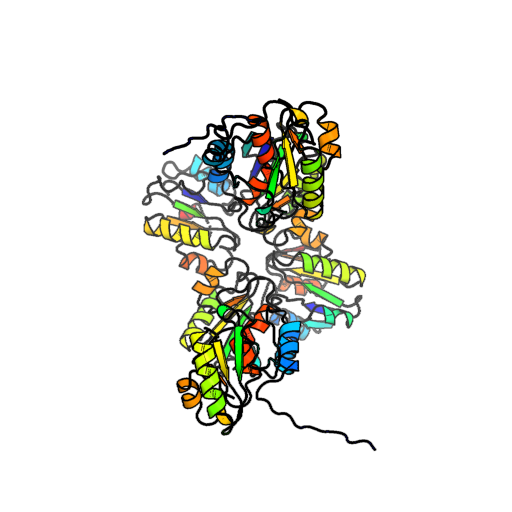.925 61.633 24.962 1.00 54.82 117 ILE C N 1
ATOM 2683 C CA . ILE C 1 117 ? 17.546 62.101 24.920 1.00 54.35 117 ILE C CA 1
ATOM 2684 C C . ILE C 1 117 ? 16.874 61.690 23.612 1.00 55.57 117 ILE C C 1
ATOM 2685 O O . ILE C 1 117 ? 17.275 62.123 22.532 1.00 57.55 117 ILE C O 1
ATOM 2690 N N . PHE C 1 118 ? 15.857 60.841 23.724 1.00 54.59 118 PHE C N 1
ATOM 2691 C CA . PHE C 1 118 ? 15.030 60.447 22.591 1.00 55.86 118 PHE C CA 1
ATOM 2692 C C . PHE C 1 118 ? 13.732 61.240 22.637 1.00 55.76 118 PHE C C 1
ATOM 2693 O O . PHE C 1 118 ? 13.117 61.350 23.697 1.00 54.14 118 PHE C O 1
ATOM 2701 N N . ASP C 1 119 ? 13.307 61.788 21.502 1.00 86.14 119 ASP C N 1
ATOM 2702 C CA . ASP C 1 119 ? 12.114 62.632 21.486 1.00 86.54 119 ASP C CA 1
ATOM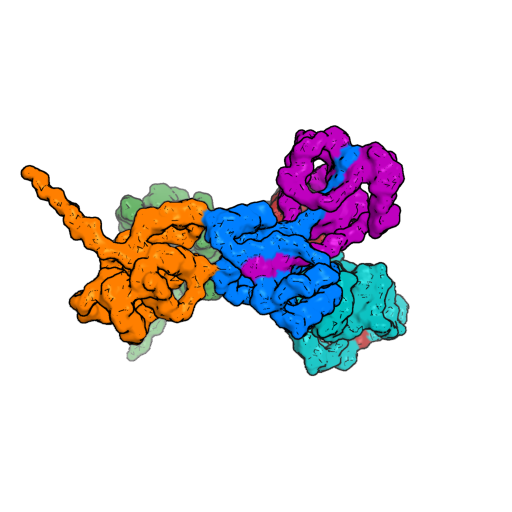 2703 C C . ASP C 1 119 ? 10.819 61.834 21.400 1.00 86.61 119 ASP C C 1
ATOM 2704 O O . ASP C 1 119 ? 10.834 60.609 21.269 1.00 85.99 119 ASP C O 1
ATOM 2709 N N . GLY C 1 120 ? 9.698 62.549 21.455 1.00 57.88 120 GLY C N 1
ATOM 2710 C CA . GLY C 1 120 ? 8.382 61.939 21.414 1.00 57.96 120 GLY C CA 1
ATOM 2711 C C . GLY C 1 120 ? 7.288 62.912 21.811 1.00 57.97 120 GLY C C 1
ATOM 2712 O O . GLY C 1 120 ? 7.559 63.982 22.360 1.00 57.54 120 GLY C O 1
ATOM 2713 N N . MET D 1 1 ? -3.607 37.555 -24.436 1.00 112.17 1 MET D N 1
ATOM 2714 C CA . MET D 1 1 ? -2.567 36.698 -23.879 1.00 111.77 1 MET D CA 1
ATOM 2715 C C . MET D 1 1 ? -1.643 37.486 -22.951 1.00 110.89 1 MET D C 1
ATOM 2716 O O . MET D 1 1 ? -0.791 38.245 -23.407 1.00 111.93 1 MET D O 1
ATOM 2721 N N . TYR D 1 2 ? -1.821 37.296 -21.647 1.00 66.68 2 TYR D N 1
ATOM 2722 C CA . TYR D 1 2 ? -1.065 38.032 -20.636 1.00 65.92 2 TYR D CA 1
ATOM 2723 C C . TYR D 1 2 ? 0.435 37.749 -20.681 1.00 66.59 2 TYR D C 1
ATOM 2724 O O . TYR D 1 2 ? 0.854 36.619 -20.923 1.00 67.10 2 TYR D O 1
ATOM 2733 N N . ILE D 1 3 ? 1.240 38.780 -20.443 1.00 58.28 3 ILE D N 1
ATOM 2734 C CA . ILE D 1 3 ? 2.645 38.576 -20.102 1.00 58.74 3 ILE D CA 1
ATOM 2735 C C . ILE D 1 3 ? 2.935 39.225 -18.757 1.00 57.14 3 ILE D C 1
ATOM 2736 O O . ILE D 1 3 ? 2.570 40.373 -18.510 1.00 56.97 3 ILE D O 1
ATOM 2741 N N . LEU D 1 4 ? 3.582 38.472 -17.880 1.00 49.70 4 LEU D N 1
ATOM 2742 C CA . LEU D 1 4 ? 3.849 38.938 -16.531 1.00 49.08 4 LEU D CA 1
ATOM 2743 C C . LEU D 1 4 ? 5.344 38.922 -16.259 1.00 50.03 4 LEU D C 1
ATOM 2744 O O . LEU D 1 4 ? 5.983 37.876 -16.355 1.00 50.55 4 LEU D O 1
ATOM 2749 N N . PHE D 1 5 ? 5.906 40.078 -15.930 1.00 39.54 5 PHE D N 1
ATOM 2750 C CA . PHE D 1 5 ? 7.349 40.169 -15.749 1.00 40.73 5 PHE D CA 1
ATOM 2751 C C . PHE D 1 5 ? 7.741 40.014 -14.285 1.00 40.43 5 PHE D C 1
ATOM 2752 O O . PHE D 1 5 ? 7.199 40.690 -13.408 1.00 39.80 5 PHE D O 1
ATOM 2760 N N . ARG D 1 6 ? 8.687 39.112 -14.036 1.00 68.84 6 ARG D N 1
ATOM 2761 C CA . ARG D 1 6 ? 9.051 38.724 -12.681 1.00 68.09 6 ARG D CA 1
ATOM 2762 C C . ARG D 1 6 ? 9.972 39.721 -11.976 1.00 69.03 6 ARG D C 1
ATOM 2763 O O . ARG D 1 6 ? 9.935 39.822 -10.745 1.00 69.66 6 ARG D O 1
ATOM 2771 N N . GLU D 1 7 ? 10.774 40.463 -12.740 1.00 58.89 7 GLU D N 1
ATOM 2772 C CA . GLU D 1 7 ? 11.670 41.460 -12.146 1.00 60.15 7 GLU D CA 1
ATOM 2773 C C . GLU D 1 7 ? 12.592 40.799 -11.127 1.00 60.93 7 GLU D C 1
ATOM 2774 O O . GLU D 1 7 ? 13.490 40.049 -11.504 1.00 61.90 7 GLU D O 1
ATOM 2776 N N . MET D 1 8 ? 12.383 41.114 -9.850 1.00 56.04 8 MET D N 1
ATOM 2777 C CA . MET D 1 8 ? 13.172 40.567 -8.741 1.00 57.00 8 MET D CA 1
ATOM 2778 C C . MET D 1 8 ? 14.626 41.012 -8.776 1.00 59.07 8 MET D C 1
ATOM 2779 O O . MET D 1 8 ? 15.543 40.200 -8.667 1.00 60.17 8 MET D O 1
ATOM 2781 N N . LYS D 1 9 ? 14.824 42.321 -8.899 1.00 74.31 9 LYS D N 1
ATOM 2782 C CA . LYS D 1 9 ? 16.163 42.859 -9.072 1.00 76.73 9 LYS D CA 1
ATOM 2783 C C . LYS D 1 9 ? 16.938 43.100 -7.763 1.00 79.04 9 LYS D C 1
ATOM 2784 O O . LYS D 1 9 ? 17.992 42.491 -7.640 1.00 80.32 9 LYS D O 1
ATOM 2786 N N . ASN D 1 10 ? 16.535 43.916 -6.773 1.00 74.61 10 ASN D N 1
ATOM 2787 C CA . ASN D 1 10 ? 15.209 44.438 -6.343 1.00 73.05 10 ASN D CA 1
ATOM 2788 C C . ASN D 1 10 ? 14.162 43.407 -5.923 1.00 70.62 10 ASN D C 1
ATOM 2789 O O . ASN D 1 10 ? 12.970 43.714 -5.929 1.00 68.93 10 ASN D O 1
ATOM 2791 N N . ASN D 1 11 ? 14.584 42.193 -5.576 1.00 72.35 11 ASN D N 1
ATOM 2792 C CA . ASN D 1 11 ? 13.784 41.339 -4.697 1.00 71.72 11 ASN D CA 1
ATOM 2793 C C . ASN D 1 11 ? 14.356 41.260 -3.281 1.00 72.76 11 ASN D C 1
ATOM 2794 O O . ASN D 1 11 ? 13.782 40.606 -2.411 1.00 71.84 11 ASN D O 1
ATOM 2799 N N . TRP D 1 12 ? 15.495 41.913 -3.058 1.00 59.38 12 TRP D N 1
ATOM 2800 C CA . TRP D 1 12 ? 16.274 41.714 -1.831 1.00 61.47 12 TRP D CA 1
ATOM 2801 C C . TRP D 1 12 ? 15.576 42.215 -0.563 1.00 62.34 12 TRP D C 1
ATOM 2802 O O . TRP D 1 12 ? 16.065 42.003 0.543 1.00 63.85 12 TRP D O 1
ATOM 2813 N N . TYR D 1 13 ? 14.447 42.891 -0.729 1.00 54.93 13 TYR D N 1
ATOM 2814 C CA . TYR D 1 13 ? 13.646 43.329 0.403 1.00 54.90 13 TYR D CA 1
ATOM 2815 C C . TYR D 1 13 ? 12.180 43.011 0.149 1.00 52.51 13 TYR D C 1
ATOM 2816 O O . TYR D 1 13 ? 11.736 42.964 -0.995 1.00 50.98 13 TYR D O 1
ATOM 2825 N N . SER D 1 14 ? 11.425 42.810 1.218 1.00 56.72 14 SER D N 1
ATOM 2826 C CA . SER D 1 14 ? 10.007 42.516 1.086 1.00 54.70 14 SER D CA 1
ATOM 2827 C C . SER D 1 14 ? 9.196 43.775 1.342 1.00 54.40 14 SER D C 1
ATOM 2828 O O . SER D 1 14 ? 9.108 44.246 2.474 1.00 55.58 14 SER D O 1
ATOM 2831 N N . LEU D 1 15 ? 8.606 44.316 0.281 1.00 46.14 15 LEU D N 1
ATOM 2832 C CA . LEU D 1 15 ? 7.811 45.533 0.381 1.00 46.00 15 LEU D CA 1
ATOM 2833 C C . LEU D 1 15 ? 6.670 45.348 1.374 1.00 45.45 15 LEU D C 1
ATOM 2834 O O . LEU D 1 15 ? 6.426 46.209 2.221 1.00 46.49 15 LEU D O 1
ATOM 2839 N N . ALA D 1 16 ? 5.984 44.215 1.259 1.00 60.60 16 ALA D N 1
ATOM 2840 C CA . ALA D 1 16 ? 4.879 43.892 2.146 1.00 56.55 16 ALA D CA 1
ATOM 2841 C C . ALA D 1 16 ? 5.343 43.930 3.589 1.00 58.34 16 ALA D C 1
ATOM 2842 O O . ALA D 1 16 ? 4.782 44.655 4.404 1.00 59.83 16 ALA D O 1
ATOM 2844 N N . ALA D 1 17 ? 6.390 43.168 3.890 1.00 59.25 17 ALA D N 1
ATOM 2845 C CA . ALA D 1 17 ? 6.933 43.111 5.244 1.00 60.32 17 ALA D CA 1
ATOM 2846 C C . ALA D 1 17 ? 7.352 44.492 5.726 1.00 65.28 17 ALA D C 1
ATOM 2847 O O . ALA D 1 17 ? 7.270 44.792 6.909 1.00 64.85 17 ALA D O 1
ATOM 2849 N N . LEU D 1 18 ? 7.784 45.333 4.794 1.00 50.17 18 LEU D N 1
ATOM 2850 C CA . LEU D 1 18 ? 8.254 46.671 5.124 1.00 51.95 18 LEU D CA 1
ATOM 2851 C C . LEU D 1 18 ? 7.092 47.583 5.482 1.00 51.67 18 LEU D C 1
ATOM 2852 O O . LEU D 1 18 ? 7.000 48.073 6.609 1.00 53.35 18 LEU D O 1
ATOM 2857 N N . LEU D 1 19 ? 6.218 47.820 4.510 1.00 50.19 19 LEU D N 1
ATOM 2858 C CA . LEU D 1 19 ? 5.031 48.636 4.718 1.00 49.85 19 LEU D CA 1
ATOM 2859 C C . LEU D 1 19 ? 4.182 48.126 5.879 1.00 49.85 19 LEU D C 1
ATOM 2860 O O . LEU D 1 19 ? 3.662 48.914 6.662 1.00 50.96 19 LEU D O 1
ATOM 2865 N N . SER D 1 20 ? 4.055 46.808 5.996 1.00 77.12 20 SER D N 1
ATOM 2866 C CA . SER D 1 20 ? 3.206 46.223 7.029 1.00 74.98 20 SER D CA 1
ATOM 2867 C C . SER D 1 20 ? 3.830 46.325 8.421 1.00 75.34 20 SER D C 1
ATOM 2868 O O . SER D 1 20 ? 3.116 46.331 9.423 1.00 73.30 20 SER D O 1
ATOM 2871 N N . THR D 1 21 ? 5.158 46.395 8.488 1.00 77.98 21 THR D N 1
ATOM 2872 C CA . THR D 1 21 ? 5.846 46.540 9.771 1.00 78.75 21 THR D CA 1
ATOM 2873 C C . THR D 1 21 ? 5.770 47.975 10.290 1.00 79.93 21 THR D C 1
ATOM 2874 O O . THR D 1 21 ? 5.449 48.206 11.458 1.00 79.82 21 THR D O 1
ATOM 2878 N N . ILE D 1 22 ? 6.050 48.938 9.415 1.00 59.44 22 ILE D N 1
ATOM 2879 C CA . ILE D 1 22 ? 6.026 50.344 9.798 1.00 61.33 22 ILE D CA 1
ATOM 2880 C C . ILE D 1 22 ? 4.608 50.775 10.136 1.00 60.70 22 ILE D C 1
ATOM 2881 O O . ILE D 1 22 ? 4.395 51.781 10.809 1.00 62.63 22 ILE D O 1
ATOM 2886 N N . TYR D 1 23 ? 3.641 49.999 9.661 1.00 55.59 23 TYR D N 1
ATOM 2887 C CA . TYR D 1 23 ? 2.236 50.238 9.951 1.00 54.86 23 TYR D CA 1
ATOM 2888 C C . TYR D 1 23 ? 1.900 49.774 11.363 1.00 56.27 23 TYR D C 1
ATOM 2889 O O . TYR D 1 23 ? 1.202 50.465 12.107 1.00 57.47 23 TYR D O 1
ATOM 2898 N N . SER D 1 24 ? 2.416 48.601 11.722 1.00 61.64 24 SER D N 1
ATOM 2899 C CA . SER D 1 24 ? 2.098 47.955 12.993 1.00 61.69 24 SER D CA 1
ATOM 2900 C C . SER D 1 24 ? 2.872 48.532 14.175 1.00 64.51 24 SER D C 1
ATOM 2901 O O . SER D 1 24 ? 2.335 48.662 15.273 1.00 66.16 24 SER D O 1
ATOM 2904 N N . ARG D 1 25 ? 4.133 48.878 13.943 1.00 81.92 25 ARG D N 1
ATOM 2905 C CA . ARG D 1 25 ? 5.020 49.324 15.013 1.00 84.31 25 ARG D CA 1
ATOM 2906 C C . ARG D 1 25 ? 4.960 50.835 15.201 1.00 86.82 25 ARG D C 1
ATOM 2907 O O . ARG D 1 25 ? 5.745 51.400 15.964 1.00 88.99 25 ARG D O 1
ATOM 2915 N N . HIS D 1 26 ? 4.046 51.479 14.478 1.00 81.46 26 HIS D N 1
ATOM 2916 C CA . HIS D 1 26 ? 3.800 52.916 14.603 1.00 83.64 26 HIS D CA 1
ATOM 2917 C C . HIS D 1 26 ? 5.039 53.741 14.264 1.00 85.28 26 HIS D C 1
ATOM 2918 O O . HIS D 1 26 ? 5.196 54.862 14.747 1.00 87.52 26 HIS D O 1
ATOM 2925 N N . LEU D 1 27 ? 5.915 53.178 13.437 1.00 67.87 27 LEU D N 1
ATOM 2926 C CA . LEU D 1 27 ? 7.142 53.852 13.027 1.00 69.62 27 LEU D CA 1
ATOM 2927 C C . LEU D 1 27 ? 6.827 55.131 12.267 1.00 69.86 27 LEU D C 1
ATOM 2928 O O . LEU D 1 27 ? 5.792 55.223 11.604 1.00 67.67 27 LEU D O 1
ATOM 2933 N N . ASP D 1 28 ? 7.706 56.123 12.360 1.00 103.00 28 ASP D N 1
ATOM 2934 C CA . ASP D 1 28 ? 7.545 57.283 11.504 1.00 104.10 28 ASP D CA 1
ATOM 2935 C C . ASP D 1 28 ? 8.522 57.177 10.349 1.00 104.93 28 ASP D C 1
ATOM 2936 O O . ASP D 1 28 ? 9.710 57.473 10.482 1.00 106.30 28 ASP D O 1
ATOM 2941 N N . VAL D 1 29 ? 7.991 56.762 9.207 1.00 81.03 29 VAL D N 1
ATOM 2942 C CA . VAL D 1 29 ? 8.738 56.720 7.966 1.00 83.35 29 VAL D CA 1
ATOM 2943 C C . VAL D 1 29 ? 7.730 56.750 6.826 1.00 82.12 29 VAL D C 1
ATOM 2944 O O . VAL D 1 29 ? 6.617 56.243 6.966 1.00 80.32 29 VAL D O 1
ATOM 2948 N N . GLU D 1 30 ? 8.098 57.348 5.703 1.00 79.73 30 GLU D N 1
ATOM 2949 C CA . GLU D 1 30 ? 7.255 57.245 4.527 1.00 78.81 30 GLU D CA 1
ATOM 2950 C C . GLU D 1 30 ? 8.001 56.509 3.428 1.00 79.45 30 GLU D C 1
ATOM 2951 O O . GLU D 1 30 ? 9.111 56.888 3.054 1.00 80.99 30 GLU D O 1
ATOM 2957 N N . ALA D 1 31 ? 7.388 55.442 2.929 1.00 72.04 31 ALA D N 1
ATOM 2958 C CA . ALA D 1 31 ? 7.965 54.675 1.838 1.00 72.82 31 ALA D CA 1
ATOM 2959 C C . ALA D 1 31 ? 7.289 55.044 0.526 1.00 71.50 31 ALA D C 1
ATOM 2960 O O . ALA D 1 31 ? 6.086 54.843 0.358 1.00 70.10 31 ALA D O 1
ATOM 2962 N N . ARG D 1 32 ? 8.068 55.600 -0.395 1.00 86.69 32 ARG D N 1
ATOM 2963 C CA . ARG D 1 32 ? 7.560 55.958 -1.709 1.00 83.16 32 ARG D CA 1
ATOM 2964 C C . ARG D 1 32 ? 8.520 55.475 -2.789 1.00 83.09 32 ARG D C 1
ATOM 2965 O O . ARG D 1 32 ? 9.737 55.515 -2.606 1.00 86.23 32 ARG D O 1
ATOM 2973 N N . PRO D 1 33 ? 7.972 55.007 -3.920 1.00 55.67 33 PRO D N 1
ATOM 2974 C CA . PRO D 1 33 ? 8.795 54.659 -5.080 1.00 55.75 33 PRO D CA 1
ATOM 2975 C C . PRO D 1 33 ? 9.237 55.932 -5.789 1.00 58.63 33 PRO D C 1
ATOM 2976 O O . PRO D 1 33 ? 8.525 56.936 -5.720 1.00 59.82 33 PRO D O 1
ATOM 2980 N N . VAL D 1 34 ? 10.380 55.903 -6.466 1.00 59.97 34 VAL D N 1
ATOM 2981 C CA . VAL D 1 34 ? 10.959 57.147 -6.954 1.00 63.32 34 VAL D CA 1
ATOM 2982 C C . VAL D 1 34 ? 11.798 57.002 -8.230 1.00 64.20 34 VAL D C 1
ATOM 2983 O O . VAL D 1 34 ? 12.390 55.952 -8.497 1.00 62.81 34 VAL D O 1
ATOM 2987 N N . LYS D 1 35 ? 11.798 58.062 -9.033 1.00 84.06 35 LYS D N 1
ATOM 2988 C CA . LYS D 1 35 ? 12.760 58.222 -10.117 1.00 86.97 35 LYS D CA 1
ATOM 2989 C C . LYS D 1 35 ? 13.770 59.296 -9.719 1.00 88.17 35 LYS D C 1
ATOM 2990 O O . LYS D 1 35 ? 13.660 59.882 -8.644 1.00 85.68 35 LYS D O 1
ATOM 2992 N N . PHE D 1 36 ? 14.748 59.570 -10.574 1.00 85.49 36 PHE D N 1
ATOM 2993 C CA . PHE D 1 36 ? 15.743 60.576 -10.225 1.00 86.36 36 PHE D CA 1
ATOM 2994 C C . PHE D 1 36 ? 15.222 61.991 -10.462 1.00 89.32 36 PHE D C 1
ATOM 2995 O O . PHE D 1 36 ? 15.618 62.923 -9.762 1.00 89.48 36 PHE D O 1
ATOM 3003 N N . GLU D 1 37 ? 14.341 62.149 -11.448 1.00 113.13 37 GLU D N 1
ATOM 3004 C CA . GLU D 1 37 ? 13.660 63.421 -11.666 1.00 116.32 37 GLU D CA 1
ATOM 3005 C C . GLU D 1 37 ? 12.796 63.706 -10.451 1.00 113.79 37 GLU D C 1
ATOM 3006 O O . GLU D 1 37 ? 12.507 64.854 -10.122 1.00 115.64 37 GLU D O 1
ATOM 3008 N N . GLU D 1 38 ? 12.398 62.629 -9.786 1.00 99.49 38 GLU D N 1
ATOM 3009 C CA . GLU D 1 38 ? 11.726 62.706 -8.506 1.00 96.61 38 GLU D CA 1
ATOM 3010 C C . GLU D 1 38 ? 12.769 62.888 -7.412 1.00 94.56 38 GLU D C 1
ATOM 3011 O O . GLU D 1 38 ? 13.921 63.242 -7.683 1.00 96.79 38 GLU D O 1
ATOM 3017 N N . ILE D 1 39 ? 12.340 62.677 -6.174 1.00 105.46 39 ILE D N 1
ATOM 3018 C CA . ILE D 1 39 ? 13.053 63.112 -4.977 1.00 104.62 39 ILE D CA 1
ATOM 3019 C C . ILE D 1 39 ? 13.244 64.615 -5.121 1.00 108.28 39 ILE D C 1
ATOM 3020 O O . ILE D 1 39 ? 12.364 65.310 -5.636 1.00 110.80 39 ILE D O 1
ATOM 3025 N N . LYS D 1 40 ? 14.382 65.113 -4.654 1.00 78.12 40 LYS D N 1
ATOM 3026 C CA . LYS D 1 40 ? 14.773 66.521 -4.764 1.00 82.09 40 LYS D CA 1
ATOM 3027 C C . LYS D 1 40 ? 13.799 67.455 -4.037 1.00 83.59 40 LYS D C 1
ATOM 3028 O O . LYS D 1 40 ? 14.136 68.590 -3.712 1.00 86.72 40 LYS D O 1
ATOM 3030 N N . LYS D 1 41 ? 12.592 66.960 -3.783 1.00 140.24 41 LYS D N 1
ATOM 3031 C CA . LYS D 1 41 ? 11.629 67.614 -2.916 1.00 141.08 41 LYS D CA 1
ATOM 3032 C C . LYS D 1 41 ? 11.910 67.216 -1.480 1.00 138.44 41 LYS D C 1
ATOM 3033 O O . LYS D 1 41 ? 11.858 68.036 -0.565 1.00 141.03 41 LYS D O 1
ATOM 3035 N N . PHE D 1 42 ? 12.209 65.935 -1.298 1.00 74.52 42 PHE D N 1
ATOM 3036 C CA . PHE D 1 42 ? 12.415 65.368 0.024 1.00 72.01 42 PHE D CA 1
ATOM 3037 C C . PHE D 1 42 ? 13.689 65.902 0.665 1.00 73.74 42 PHE D C 1
ATOM 3038 O O . PHE D 1 42 ? 14.760 65.868 0.056 1.00 74.48 42 PHE D O 1
ATOM 3046 N N . PRO D 1 43 ? 13.570 66.403 1.903 1.00 101.97 43 PRO D N 1
ATOM 3047 C CA . PRO D 1 43 ? 14.703 66.981 2.630 1.00 104.15 43 PRO D CA 1
ATOM 3048 C C . PRO D 1 43 ? 15.798 65.953 2.889 1.00 103.93 43 PRO D C 1
ATOM 3049 O O . PRO D 1 43 ? 15.497 64.842 3.328 1.00 102.44 43 PRO D O 1
ATOM 3053 N N . PRO D 1 44 ? 17.058 66.331 2.623 1.00 128.87 44 PRO D N 1
ATOM 3054 C CA . PRO D 1 44 ? 18.223 65.446 2.725 1.00 130.66 44 PRO D CA 1
ATOM 3055 C C . PRO D 1 44 ? 18.337 64.750 4.078 1.00 130.61 44 PRO D C 1
ATOM 3056 O O . PRO D 1 44 ? 18.619 63.552 4.122 1.00 129.87 44 PRO D O 1
ATOM 3060 N N . GLU D 1 45 ? 18.109 65.490 5.159 1.00 116.59 45 GLU D N 1
ATOM 3061 C CA . GLU D 1 45 ? 18.273 64.950 6.504 1.00 116.42 45 GLU D CA 1
ATOM 3062 C C . GLU D 1 45 ? 17.322 63.788 6.768 1.00 112.41 45 GLU D C 1
ATOM 3063 O O . GLU D 1 45 ? 17.740 62.720 7.218 1.00 111.41 45 GLU D O 1
ATOM 3065 N N . LYS D 1 46 ? 16.044 64.000 6.474 1.00 62.93 46 LYS D N 1
ATOM 3066 C CA . LYS D 1 46 ? 15.019 63.004 6.756 1.00 59.46 46 LYS D CA 1
ATOM 3067 C C . LYS D 1 46 ? 15.041 61.854 5.750 1.00 56.08 46 LYS D C 1
ATOM 3068 O O . LYS D 1 46 ? 14.722 60.717 6.091 1.00 53.39 46 LYS D O 1
ATOM 3070 N N . THR D 1 47 ? 15.435 62.156 4.518 1.00 100.27 47 THR D N 1
ATOM 3071 C CA . THR D 1 47 ? 15.288 61.220 3.407 1.00 97.84 47 THR D CA 1
ATOM 3072 C C . THR D 1 47 ? 16.389 60.165 3.327 1.00 97.28 47 THR D C 1
ATOM 3073 O O . THR D 1 47 ? 17.566 60.458 3.537 1.00 99.51 47 THR D O 1
ATOM 3077 N N . ILE D 1 48 ? 15.987 58.936 3.017 1.00 70.53 48 ILE D N 1
ATOM 3078 C CA . ILE D 1 48 ? 16.920 57.864 2.694 1.00 70.17 48 ILE D CA 1
ATOM 3079 C C . ILE D 1 48 ? 16.580 57.308 1.320 1.00 69.28 48 ILE D C 1
ATOM 3080 O O . ILE D 1 48 ? 15.423 56.999 1.046 1.00 68.31 48 ILE D O 1
ATOM 3085 N N . VAL D 1 49 ? 17.578 57.187 0.452 1.00 58.26 49 VAL D N 1
ATOM 3086 C CA . VAL D 1 49 ? 17.336 56.643 -0.878 1.00 58.10 49 VAL D CA 1
ATOM 3087 C C . VAL D 1 49 ? 17.877 55.218 -0.992 1.00 57.21 49 VAL D C 1
ATOM 3088 O O . VAL D 1 49 ? 19.034 54.955 -0.657 1.00 58.14 49 VAL D O 1
ATOM 3092 N N . ALA D 1 50 ? 17.030 54.305 -1.459 1.00 53.83 50 ALA D N 1
ATOM 3093 C CA . ALA D 1 50 ? 17.415 52.908 -1.624 1.00 53.40 50 ALA D CA 1
ATOM 3094 C C . ALA D 1 50 ? 17.561 52.551 -3.101 1.00 55.02 50 ALA D C 1
ATOM 3095 O O . ALA D 1 50 ? 16.713 52.909 -3.918 1.00 55.46 50 ALA D O 1
ATOM 3097 N N . TYR D 1 51 ? 18.636 51.843 -3.437 1.00 59.55 51 TYR D N 1
ATOM 3098 C CA . TYR D 1 51 ? 18.924 51.500 -4.827 1.00 61.74 51 TYR D CA 1
ATOM 3099 C C . TYR D 1 51 ? 18.928 49.996 -5.086 1.00 61.96 51 TYR D C 1
ATOM 3100 O O . TYR D 1 51 ? 19.371 49.207 -4.250 1.00 61.26 51 TYR D O 1
ATOM 3109 N N . SER D 1 52 ? 18.429 49.611 -6.257 1.00 77.30 52 SER D N 1
ATOM 3110 C CA . SER D 1 52 ? 18.496 48.228 -6.712 1.00 78.40 52 SER D CA 1
ATOM 3111 C C . SER D 1 52 ? 18.948 48.171 -8.171 1.00 82.15 52 SER D C 1
ATOM 3112 O O . SER D 1 52 ? 18.258 48.671 -9.057 1.00 87.64 52 SER D O 1
ATOM 3115 N N . PHE D 1 53 ? 20.098 47.553 -8.426 1.00 66.59 53 PHE D N 1
ATOM 3116 C CA . PHE D 1 53 ? 20.662 47.565 -9.772 1.00 68.88 53 PHE D CA 1
ATOM 3117 C C . PHE D 1 53 ? 21.494 46.329 -10.104 1.00 70.47 53 PHE D C 1
ATOM 3118 O O . PHE D 1 53 ? 21.898 45.578 -9.217 1.00 69.46 53 PHE D O 1
ATOM 3126 N N . MET D 1 54 ? 21.738 46.132 -11.398 1.00 88.89 54 MET D N 1
ATOM 3127 C CA . MET D 1 54 ? 22.580 45.045 -11.880 1.00 89.55 54 MET D CA 1
ATOM 3128 C C . MET D 1 54 ? 24.030 45.495 -12.001 1.00 90.05 54 MET D C 1
ATOM 3129 O O . MET D 1 54 ? 24.396 46.558 -11.511 1.00 88.17 54 MET D O 1
ATOM 3134 N N . SER D 1 55 ? 24.855 44.676 -12.646 1.00 71.77 55 SER D N 1
ATOM 3135 C CA . SER D 1 55 ? 26.250 45.032 -12.892 1.00 72.80 55 SER D CA 1
ATOM 3136 C C . SER D 1 55 ? 26.328 46.205 -13.859 1.00 74.40 55 SER D C 1
ATOM 3137 O O . SER D 1 55 ? 27.287 46.973 -13.847 1.00 74.42 55 SER D O 1
ATOM 3140 N N . PHE D 1 56 ? 25.307 46.342 -14.696 1.00 88.09 56 PHE D N 1
ATOM 3141 C CA . PHE D 1 56 ? 25.154 47.530 -15.522 1.00 94.44 56 PHE D CA 1
ATOM 3142 C C . PHE D 1 56 ? 24.694 48.668 -14.621 1.00 91.32 56 PHE D C 1
ATOM 3143 O O . PHE D 1 56 ? 24.654 48.510 -13.402 1.00 84.38 56 PHE D O 1
ATOM 3151 N N . ASP D 1 57 ? 24.388 49.821 -15.207 1.00 108.13 57 ASP D N 1
ATOM 3152 C CA . ASP D 1 57 ? 23.862 50.968 -14.458 1.00 105.04 57 ASP D CA 1
ATOM 3153 C C . ASP D 1 57 ? 24.873 51.535 -13.455 1.00 98.99 57 ASP D C 1
ATOM 3154 O O . ASP D 1 57 ? 24.615 52.558 -12.819 1.00 96.29 57 ASP D O 1
ATOM 3159 N N . LEU D 1 58 ? 26.010 50.861 -13.304 1.00 79.76 58 LEU D N 1
ATOM 3160 C CA . LEU D 1 58 ? 27.058 51.306 -12.397 1.00 76.61 58 LEU D CA 1
ATOM 3161 C C . LEU D 1 58 ? 27.587 52.670 -12.816 1.00 78.93 58 LEU D C 1
ATOM 3162 O O . LEU D 1 58 ? 27.882 53.521 -11.977 1.00 76.47 58 LEU D O 1
ATOM 3167 N N . ASP D 1 59 ? 27.711 52.864 -14.124 1.00 114.16 59 ASP D N 1
ATOM 3168 C CA . ASP D 1 59 ? 28.140 54.140 -14.675 1.00 117.22 59 ASP D CA 1
ATOM 3169 C C . ASP D 1 59 ? 27.169 55.250 -14.297 1.00 115.67 59 ASP D C 1
ATOM 3170 O O . ASP D 1 59 ? 27.577 56.363 -13.970 1.00 114.72 59 ASP D O 1
ATOM 3175 N N . THR D 1 60 ? 25.880 54.933 -14.340 1.00 125.63 60 THR D N 1
ATOM 3176 C CA . THR D 1 60 ? 24.840 55.915 -14.067 1.00 125.72 60 THR D CA 1
ATOM 3177 C C . THR D 1 60 ? 24.646 56.160 -12.570 1.00 118.49 60 THR D C 1
ATOM 3178 O O . THR D 1 60 ? 24.510 57.307 -12.138 1.00 117.64 60 THR D O 1
ATOM 3182 N N . VAL D 1 61 ? 24.646 55.087 -11.781 1.00 81.36 61 VAL D N 1
ATOM 3183 C CA . VAL D 1 61 ? 24.393 55.202 -10.347 1.00 77.68 61 VAL D CA 1
ATOM 3184 C C . VAL D 1 61 ? 25.497 55.991 -9.637 1.00 77.00 61 VAL D C 1
ATOM 3185 O O . VAL D 1 61 ? 25.231 56.677 -8.650 1.00 75.35 61 VAL D O 1
ATOM 3189 N N . ARG D 1 62 ? 26.725 55.912 -10.150 1.00 71.73 62 ARG D N 1
ATOM 3190 C CA . ARG D 1 62 ? 27.839 56.674 -9.589 1.00 71.90 62 ARG D CA 1
ATOM 3191 C C . ARG D 1 62 ? 27.556 58.169 -9.657 1.00 73.39 62 ARG D C 1
ATOM 3192 O O . ARG D 1 62 ? 27.835 58.905 -8.711 1.00 72.43 62 ARG D O 1
ATOM 3200 N N . GLU D 1 63 ? 26.996 58.607 -10.779 1.00 104.76 63 GLU D N 1
ATOM 3201 C CA . GLU D 1 63 ? 26.609 60.000 -10.945 1.00 106.80 63 GLU D CA 1
ATOM 3202 C C . GLU D 1 63 ? 25.462 60.329 -9.998 1.00 104.81 63 GLU D C 1
ATOM 3203 O O . GLU D 1 63 ? 25.421 61.410 -9.410 1.00 103.46 63 GLU D O 1
ATOM 3209 N N . GLU D 1 64 ? 24.535 59.388 -9.851 1.00 84.48 64 GLU D N 1
ATOM 3210 C CA . GLU D 1 64 ? 23.382 59.591 -8.982 1.00 82.35 64 GLU D CA 1
ATOM 3211 C C . GLU D 1 64 ? 23.787 59.563 -7.512 1.00 78.12 64 GLU D C 1
ATOM 3212 O O . GLU D 1 64 ? 23.269 60.337 -6.711 1.00 77.34 64 GLU D O 1
ATOM 3218 N N . VAL D 1 65 ? 24.714 58.678 -7.159 1.00 68.84 65 VAL D N 1
ATOM 3219 C CA . VAL D 1 65 ? 25.200 58.613 -5.785 1.00 66.78 65 VAL D CA 1
ATOM 3220 C C . VAL D 1 65 ? 25.959 59.880 -5.421 1.00 68.26 65 VAL D C 1
ATOM 3221 O O . VAL D 1 65 ? 25.755 60.450 -4.347 1.00 67.72 65 VAL D O 1
ATOM 3225 N N . LYS D 1 66 ? 26.825 60.323 -6.328 1.00 74.00 66 LYS D N 1
ATOM 3226 C CA . LYS D 1 66 ? 27.615 61.531 -6.112 1.00 76.18 66 LYS D CA 1
ATOM 3227 C C . LYS D 1 66 ? 26.724 62.762 -5.971 1.00 77.70 66 LYS D C 1
ATOM 3228 O O . LYS D 1 66 ? 26.950 63.601 -5.101 1.00 78.31 66 LYS D O 1
ATOM 3230 N N . THR D 1 67 ? 25.708 62.861 -6.824 1.00 85.42 67 THR D N 1
ATOM 3231 C CA . THR D 1 67 ? 24.802 64.007 -6.810 1.00 87.56 67 THR D CA 1
ATOM 3232 C C . THR D 1 67 ? 23.944 64.034 -5.546 1.00 84.97 67 THR D C 1
ATOM 3233 O O . THR D 1 67 ? 23.787 65.082 -4.916 1.00 85.85 67 THR D O 1
ATOM 3237 N N . LEU D 1 68 ? 23.401 62.877 -5.177 1.00 100.21 68 LEU D N 1
ATOM 3238 C CA . LEU D 1 68 ? 22.526 62.773 -4.013 1.00 98.45 68 LEU D CA 1
ATOM 3239 C C . LEU D 1 68 ? 23.274 63.025 -2.710 1.00 96.91 68 LEU D C 1
ATOM 3240 O O . LEU D 1 68 ? 22.732 63.623 -1.782 1.00 97.45 68 LEU D O 1
ATOM 3245 N N . LYS D 1 69 ? 24.520 62.571 -2.641 1.00 73.63 69 LYS D N 1
ATOM 3246 C CA . LYS D 1 69 ? 25.341 62.807 -1.460 1.00 73.57 69 LYS D CA 1
ATOM 3247 C C . LYS D 1 69 ? 25.869 64.238 -1.439 1.00 76.67 69 LYS D C 1
ATOM 3248 O O . LYS D 1 69 ? 26.225 64.762 -0.384 1.00 77.60 69 LYS D O 1
ATOM 3254 N N . GLU D 1 70 ? 25.922 64.865 -2.610 1.00 68.17 70 GLU D N 1
ATOM 3255 C CA . GLU D 1 70 ? 26.305 66.267 -2.708 1.00 71.86 70 GLU D CA 1
ATOM 3256 C C . GLU D 1 70 ? 25.188 67.127 -2.145 1.00 73.39 70 GLU D C 1
ATOM 3257 O O . GLU D 1 70 ? 25.429 68.211 -1.623 1.00 76.21 70 GLU D O 1
ATOM 3259 N N . ARG D 1 71 ? 23.960 66.635 -2.267 1.00 90.96 71 ARG D N 1
ATOM 3260 C CA . ARG D 1 71 ? 22.804 67.291 -1.670 1.00 90.49 71 ARG D CA 1
ATOM 3261 C C . ARG D 1 71 ? 22.644 66.844 -0.222 1.00 89.02 71 ARG D C 1
ATOM 3262 O O . ARG D 1 71 ? 21.732 67.284 0.480 1.00 88.07 71 ARG D O 1
ATOM 3270 N N . GLY D 1 72 ? 23.545 65.969 0.217 1.00 99.74 72 GLY D N 1
ATOM 3271 C CA . GLY D 1 72 ? 23.587 65.536 1.601 1.00 97.99 72 GLY D CA 1
ATOM 3272 C C . GLY D 1 72 ? 22.539 64.503 1.965 1.00 93.54 72 GLY D C 1
ATOM 3273 O O . GLY D 1 72 ? 21.941 64.571 3.037 1.00 93.30 72 GLY D O 1
ATOM 3274 N N . TYR D 1 73 ? 22.325 63.531 1.084 1.00 125.29 73 TYR D N 1
ATOM 3275 C CA . TYR D 1 73 ? 21.326 62.495 1.335 1.00 122.02 73 TYR D CA 1
ATOM 3276 C C . TYR D 1 73 ? 21.906 61.282 2.053 1.00 119.74 73 TYR D C 1
ATOM 3277 O O . TYR D 1 73 ? 23.101 61.218 2.343 1.00 120.22 73 TYR D O 1
ATOM 3286 N N . THR D 1 74 ? 21.035 60.321 2.335 1.00 88.69 74 THR D N 1
ATOM 3287 C CA . THR D 1 74 ? 21.439 59.048 2.909 1.00 87.00 74 THR D CA 1
ATOM 3288 C C . THR D 1 74 ? 21.209 57.957 1.872 1.00 84.90 74 THR D C 1
ATOM 3289 O O . THR D 1 74 ? 20.116 57.837 1.321 1.00 84.17 74 THR D O 1
ATOM 3293 N N . LEU D 1 75 ? 22.235 57.161 1.603 1.00 87.70 75 LEU D N 1
ATOM 3294 C CA . LEU D 1 75 ? 22.158 56.199 0.512 1.00 86.32 75 LEU D CA 1
ATOM 3295 C C . LEU D 1 75 ? 22.374 54.755 0.967 1.00 85.23 75 LEU D C 1
ATOM 3296 O O . LEU D 1 75 ? 23.416 54.415 1.526 1.00 85.87 75 LEU D O 1
ATOM 3301 N N . ILE D 1 76 ? 21.372 53.913 0.727 1.00 53.04 76 ILE D N 1
ATOM 3302 C CA . ILE D 1 76 ? 21.488 52.484 0.991 1.00 52.99 76 ILE D CA 1
ATOM 3303 C C . ILE D 1 76 ? 21.220 51.681 -0.276 1.00 52.87 76 ILE D C 1
ATOM 3304 O O . ILE D 1 76 ? 20.475 52.118 -1.152 1.00 53.13 76 ILE D O 1
ATOM 3309 N N . ALA D 1 77 ? 21.838 50.507 -0.370 1.00 67.13 77 ALA D N 1
ATOM 3310 C CA . ALA D 1 77 ? 21.750 49.698 -1.580 1.00 67.18 77 ALA D CA 1
ATOM 3311 C C . ALA D 1 77 ? 21.656 48.213 -1.277 1.00 68.37 77 ALA D C 1
ATOM 3312 O O . ALA D 1 77 ? 22.183 47.731 -0.277 1.00 69.06 77 ALA D O 1
ATOM 3314 N N . GLY D 1 78 ? 20.978 47.494 -2.161 1.00 67.90 78 GLY D N 1
ATOM 3315 C CA . GLY D 1 78 ? 20.903 46.050 -2.087 1.00 69.99 78 GLY D CA 1
ATOM 3316 C C . GLY D 1 78 ? 20.647 45.505 -3.474 1.00 70.78 78 GLY D C 1
ATOM 3317 O O . GLY D 1 78 ? 20.097 46.201 -4.326 1.00 71.07 78 GLY D O 1
ATOM 3318 N N . GLY D 1 79 ? 21.048 44.263 -3.707 1.00 84.57 79 GLY D N 1
ATOM 3319 C CA . GLY D 1 79 ? 20.854 43.644 -5.003 1.00 83.69 79 GLY D CA 1
ATOM 3320 C C . GLY D 1 79 ? 21.976 42.684 -5.326 1.00 83.80 79 GLY D C 1
ATOM 3321 O O . GLY D 1 79 ? 22.779 42.349 -4.456 1.00 84.71 79 GLY D O 1
ATOM 3322 N N . PRO D 1 80 ? 22.044 42.241 -6.588 1.00 73.35 80 PRO D N 1
ATOM 3323 C CA . PRO D 1 80 ? 23.072 41.297 -7.035 1.00 74.21 80 PRO D CA 1
ATOM 3324 C C . PRO D 1 80 ? 24.479 41.886 -6.993 1.00 76.02 80 PRO D C 1
ATOM 3325 O O . PRO D 1 80 ? 25.410 41.202 -6.570 1.00 76.56 80 PRO D O 1
ATOM 3329 N N . HIS D 1 81 ? 24.633 43.137 -7.414 1.00 55.66 81 HIS D N 1
ATOM 3330 C CA . HIS D 1 81 ? 25.952 43.752 -7.430 1.00 57.64 81 HIS D CA 1
ATOM 3331 C C . HIS D 1 81 ? 26.346 44.213 -6.035 1.00 57.78 81 HIS D C 1
ATOM 3332 O O . HIS D 1 81 ? 27.515 44.473 -5.766 1.00 59.80 81 HIS D O 1
ATOM 3339 N N . VAL D 1 82 ? 25.369 44.328 -5.145 1.00 66.58 82 VAL D N 1
ATOM 3340 C CA . VAL D 1 82 ? 25.677 44.643 -3.759 1.00 70.09 82 VAL D CA 1
ATOM 3341 C C . VAL D 1 82 ? 26.177 43.383 -3.063 1.00 70.50 82 VAL D C 1
ATOM 3342 O O . VAL D 1 82 ? 27.151 43.425 -2.317 1.00 74.03 82 VAL D O 1
ATOM 3346 N N . THR D 1 83 ? 25.523 42.257 -3.334 1.00 82.92 83 THR D N 1
ATOM 3347 C CA . THR D 1 83 ? 25.916 40.987 -2.734 1.00 83.62 83 THR D CA 1
ATOM 3348 C C . THR D 1 83 ? 27.350 40.623 -3.112 1.00 84.39 83 THR D C 1
ATOM 3349 O O . THR D 1 83 ? 28.136 40.205 -2.263 1.00 86.91 83 THR D O 1
ATOM 3353 N N . ALA D 1 84 ? 27.686 40.789 -4.388 1.00 55.50 84 ALA D N 1
ATOM 3354 C CA . ALA D 1 84 ? 29.050 40.558 -4.858 1.00 58.15 84 ALA D CA 1
ATOM 3355 C C . ALA D 1 84 ? 29.834 41.865 -4.855 1.00 60.11 84 ALA D C 1
ATOM 3356 O O . ALA D 1 84 ? 29.513 42.784 -5.603 1.00 59.82 84 ALA D O 1
ATOM 3358 N N . ASP D 1 85 ? 30.872 41.923 -4.026 1.00 66.65 85 ASP D N 1
ATOM 3359 C CA . ASP D 1 85 ? 31.632 43.151 -3.769 1.00 70.31 85 ASP D CA 1
ATOM 3360 C C . ASP D 1 85 ? 30.757 44.281 -3.204 1.00 72.15 85 ASP D C 1
ATOM 3361 O O . ASP D 1 85 ? 30.506 45.282 -3.877 1.00 72.43 85 ASP D O 1
ATOM 3366 N N . PRO D 1 86 ? 30.270 44.111 -1.961 1.00 65.35 86 PRO D N 1
ATOM 3367 C CA . PRO D 1 86 ? 29.589 45.219 -1.283 1.00 66.51 86 PRO D CA 1
ATOM 3368 C C . PRO D 1 86 ? 30.563 46.318 -0.881 1.00 71.77 86 PRO D C 1
ATOM 3369 O O . PRO D 1 86 ? 30.172 47.481 -0.775 1.00 73.79 86 PRO D O 1
ATOM 3373 N N . GLU D 1 87 ? 31.818 45.941 -0.657 1.00 86.46 87 GLU D N 1
ATOM 3374 C CA . GLU D 1 87 ? 32.845 46.880 -0.226 1.00 90.94 87 GLU D CA 1
ATOM 3375 C C . GLU D 1 87 ? 33.038 47.988 -1.254 1.00 93.62 87 GLU D C 1
ATOM 3376 O O . GLU D 1 87 ? 33.271 49.143 -0.901 1.00 97.57 87 GLU D O 1
ATOM 3382 N N . GLY D 1 88 ? 32.933 47.626 -2.529 1.00 91.78 88 GLY D N 1
ATOM 3383 C CA . GLY D 1 88 ? 33.060 48.587 -3.608 1.00 92.80 88 GLY D CA 1
ATOM 3384 C C . GLY D 1 88 ? 31.851 49.495 -3.708 1.00 92.11 88 GLY D C 1
ATOM 3385 O O . GLY D 1 88 ? 31.918 50.563 -4.315 1.00 93.29 88 GLY D O 1
ATOM 3386 N N . CYS D 1 89 ? 30.739 49.063 -3.119 1.00 84.53 89 CYS D N 1
ATOM 3387 C CA . CYS D 1 89 ? 29.521 49.864 -3.093 1.00 82.37 89 CYS D CA 1
ATOM 3388 C C . CYS D 1 89 ? 29.597 50.939 -2.012 1.00 86.95 89 CYS D C 1
ATOM 3389 O O . CYS D 1 89 ? 29.114 52.056 -2.191 1.00 86.54 89 CYS D O 1
ATOM 3392 N N . LEU D 1 90 ? 30.209 50.593 -0.885 1.00 61.80 90 LEU D N 1
ATOM 3393 C CA . LEU D 1 90 ? 30.415 51.553 0.192 1.00 64.70 90 LEU D CA 1
ATOM 3394 C C . LEU D 1 90 ? 31.478 52.569 -0.203 1.00 70.24 90 LEU D C 1
ATOM 3395 O O . LEU D 1 90 ? 31.428 53.726 0.211 1.00 71.45 90 LEU D O 1
ATOM 3400 N N . ARG D 1 91 ? 32.437 52.126 -1.009 1.00 68.38 91 ARG D N 1
ATOM 3401 C CA . ARG D 1 91 ? 33.462 53.013 -1.543 1.00 72.32 91 ARG D CA 1
ATOM 3402 C C . ARG D 1 91 ? 32.906 53.798 -2.725 1.00 71.02 91 ARG D C 1
ATOM 3403 O O . ARG D 1 91 ? 33.554 54.705 -3.247 1.00 74.09 91 ARG D O 1
ATOM 3405 N N . MET D 1 92 ? 31.699 53.431 -3.145 1.00 84.30 92 MET D N 1
ATOM 3406 C CA . MET D 1 92 ? 31.012 54.127 -4.222 1.00 82.75 92 MET D CA 1
ATOM 3407 C C . MET D 1 92 ? 30.193 55.285 -3.662 1.00 83.81 92 MET D C 1
ATOM 3408 O O . MET D 1 92 ? 29.702 56.130 -4.410 1.00 81.80 92 MET D O 1
ATOM 3413 N N . GLY D 1 93 ? 30.085 55.340 -2.338 1.00 75.19 93 GLY D N 1
ATOM 3414 C CA . GLY D 1 93 ? 29.314 56.380 -1.680 1.00 74.98 93 GLY D CA 1
ATOM 3415 C C . GLY D 1 93 ? 27.991 55.953 -1.069 1.00 72.91 93 GLY D C 1
ATOM 3416 O O . GLY D 1 93 ? 27.201 56.795 -0.648 1.00 72.00 93 GLY D O 1
ATOM 3417 N N . PHE D 1 94 ? 27.740 54.649 -1.018 1.00 92.26 94 PHE D N 1
ATOM 3418 C CA . PHE D 1 94 ? 26.581 54.136 -0.293 1.00 88.99 94 PHE D CA 1
ATOM 3419 C C . PHE D 1 94 ? 26.878 54.044 1.203 1.00 89.91 94 PHE D C 1
ATOM 3420 O O . PHE D 1 94 ? 27.935 53.552 1.601 1.00 90.59 94 PHE D O 1
ATOM 3428 N N . ASP D 1 95 ? 25.949 54.519 2.028 1.00 89.92 95 ASP D N 1
ATOM 3429 C CA . ASP D 1 95 ? 26.147 54.507 3.475 1.00 89.70 95 ASP D CA 1
ATOM 3430 C C . ASP D 1 95 ? 25.990 53.112 4.075 1.00 84.59 95 ASP D C 1
ATOM 3431 O O . ASP D 1 95 ? 26.832 52.668 4.852 1.00 84.49 95 ASP D O 1
ATOM 3436 N N . HIS D 1 96 ? 24.911 52.426 3.718 1.00 72.56 96 HIS D N 1
ATOM 3437 C CA . HIS D 1 96 ? 24.646 51.096 4.255 1.00 68.42 96 HIS D CA 1
ATOM 3438 C C . HIS D 1 96 ? 24.186 50.142 3.161 1.00 66.31 96 HIS D C 1
ATOM 3439 O O . HIS D 1 96 ? 23.230 50.431 2.453 1.00 64.87 96 HIS D O 1
ATOM 3446 N N . VAL D 1 97 ? 24.853 49.000 3.025 1.00 51.06 97 VAL D N 1
ATOM 3447 C CA . VAL D 1 97 ? 24.475 48.048 1.985 1.00 48.57 97 VAL D CA 1
ATOM 3448 C C . VAL D 1 97 ? 23.894 46.764 2.570 1.00 47.03 97 VAL D C 1
ATOM 3449 O O . VAL D 1 97 ? 24.263 46.344 3.665 1.00 48.31 97 VAL D O 1
ATOM 3453 N N . PHE D 1 98 ? 22.972 46.150 1.837 1.00 56.84 98 PHE D N 1
ATOM 3454 C CA . PHE D 1 98 ? 22.361 44.908 2.287 1.00 52.29 98 PHE D CA 1
ATOM 3455 C C . PHE D 1 98 ? 22.636 43.782 1.287 1.00 51.95 98 PHE D C 1
ATOM 3456 O O . PHE D 1 98 ? 22.067 43.754 0.192 1.00 52.78 98 PHE D O 1
ATOM 3464 N N . THR D 1 99 ? 23.503 42.851 1.673 1.00 42.75 99 THR D N 1
ATOM 3465 C CA . THR D 1 99 ? 23.817 41.696 0.839 1.00 42.30 99 THR D CA 1
ATOM 3466 C C . THR D 1 99 ? 22.777 40.598 1.011 1.00 40.78 99 THR D C 1
ATOM 3467 O O . THR D 1 99 ? 22.131 40.510 2.054 1.00 40.57 99 THR D O 1
ATOM 3471 N N . GLY D 1 100 ? 22.626 39.763 -0.012 1.00 56.67 100 GLY D N 1
ATOM 3472 C CA . GLY D 1 100 ? 21.728 38.623 0.051 1.00 57.22 100 GLY D CA 1
ATOM 3473 C C . GLY D 1 100 ? 20.293 39.009 0.341 1.00 58.16 100 GLY D C 1
ATOM 3474 O O . GLY D 1 100 ? 19.814 40.042 -0.126 1.00 58.06 100 GLY D O 1
ATOM 3475 N N . ASP D 1 101 ? 19.603 38.180 1.117 1.00 60.47 101 ASP D N 1
ATOM 3476 C CA . ASP D 1 101 ? 18.238 38.490 1.520 1.00 62.46 101 ASP D CA 1
ATOM 3477 C C . ASP D 1 101 ? 18.274 39.497 2.663 1.00 62.44 101 ASP D C 1
ATOM 3478 O O . ASP D 1 101 ? 18.816 39.217 3.732 1.00 64.47 101 ASP D O 1
ATOM 3483 N N . GLY D 1 102 ? 17.701 40.673 2.429 1.00 67.70 102 GLY D N 1
ATOM 3484 C CA . GLY D 1 102 ? 17.731 41.739 3.412 1.00 66.77 102 GLY D CA 1
ATOM 3485 C C . GLY D 1 102 ? 16.378 41.976 4.046 1.00 68.15 102 GLY D C 1
ATOM 3486 O O . GLY D 1 102 ? 16.160 43.001 4.699 1.00 67.22 102 GLY D O 1
ATOM 3487 N N . GLU D 1 103 ? 15.472 41.023 3.849 1.00 59.36 103 GLU D N 1
ATOM 3488 C CA . GLU D 1 103 ? 14.094 41.146 4.308 1.00 60.62 103 GLU D CA 1
ATOM 3489 C C . GLU D 1 103 ? 13.992 41.488 5.791 1.00 61.30 103 GLU D C 1
ATOM 3490 O O . GLU D 1 103 ? 13.243 42.385 6.181 1.00 60.70 103 GLU D O 1
ATOM 3496 N N . GLU D 1 104 ? 14.747 40.771 6.615 1.00 84.18 104 GLU D N 1
ATOM 3497 C CA . GLU D 1 104 ? 14.747 41.017 8.051 1.00 84.66 104 GLU D CA 1
ATOM 3498 C C . GLU D 1 104 ? 15.626 42.212 8.416 1.00 81.66 104 GLU D C 1
ATOM 3499 O O . GLU D 1 104 ? 15.335 42.945 9.361 1.00 82.13 104 GLU D O 1
ATOM 3505 N N . ASN D 1 105 ? 16.697 42.412 7.655 1.00 60.00 105 ASN D N 1
ATOM 3506 C CA . ASN D 1 105 ? 17.684 43.428 7.996 1.00 59.43 105 ASN D CA 1
ATOM 3507 C C . ASN D 1 105 ? 17.207 44.855 7.758 1.00 59.01 105 ASN D C 1
ATOM 3508 O O . ASN D 1 105 ? 17.585 45.764 8.496 1.00 59.62 105 ASN D O 1
ATOM 3513 N N . ILE D 1 106 ? 16.381 45.065 6.738 1.00 78.90 106 ILE D N 1
ATOM 3514 C CA . ILE D 1 106 ? 15.840 46.401 6.499 1.00 78.22 106 ILE D CA 1
ATOM 3515 C C . ILE D 1 106 ? 14.835 46.787 7.582 1.00 80.06 106 ILE D C 1
ATOM 3516 O O . ILE D 1 106 ? 14.701 47.963 7.923 1.00 80.45 106 ILE D O 1
ATOM 3521 N N . LEU D 1 107 ? 14.135 45.794 8.123 1.00 59.49 107 LEU D N 1
ATOM 3522 C CA . LEU D 1 107 ? 13.224 46.025 9.234 1.00 61.61 107 LEU D CA 1
ATOM 3523 C C . LEU D 1 107 ? 14.009 46.518 10.436 1.00 62.31 107 LEU D C 1
ATOM 3524 O O . LEU D 1 107 ? 13.587 47.438 11.140 1.00 63.55 107 LEU D O 1
ATOM 3529 N N . LYS D 1 108 ? 15.158 45.891 10.660 1.00 54.56 108 LYS D N 1
ATOM 3530 C CA . LYS D 1 108 ? 16.048 46.295 11.733 1.00 55.62 108 LYS D CA 1
ATOM 3531 C C . LYS D 1 108 ? 16.639 47.669 11.446 1.00 55.49 108 LYS D C 1
ATOM 3532 O O . LYS D 1 108 ? 16.735 48.503 12.341 1.00 58.10 108 LYS D O 1
ATOM 3538 N N . PHE D 1 109 ? 17.018 47.903 10.193 1.00 49.28 109 PHE D N 1
ATOM 3539 C CA . PHE D 1 109 ? 17.598 49.180 9.788 1.00 50.29 109 PHE D CA 1
ATOM 3540 C C . PHE D 1 109 ? 16.639 50.336 10.039 1.00 51.27 109 PHE D C 1
ATOM 3541 O O . PHE D 1 109 ? 17.034 51.384 10.544 1.00 53.69 109 PHE D O 1
ATOM 3549 N N . LEU D 1 110 ? 15.380 50.142 9.666 1.00 90.62 110 LEU D N 1
ATOM 3550 C CA . LEU D 1 110 ? 14.364 51.166 9.849 1.00 91.49 110 LEU D CA 1
ATOM 3551 C C . LEU D 1 110 ? 14.157 51.455 11.329 1.00 94.69 110 LEU D C 1
ATOM 3552 O O . LEU D 1 110 ? 13.974 52.606 11.729 1.00 95.89 110 LEU D O 1
ATOM 3554 N N . MET D 1 111 ? 14.191 50.400 12.136 1.00 71.57 111 MET D N 1
ATOM 3555 C CA . MET D 1 111 ? 13.934 50.515 13.567 1.00 74.96 111 MET D CA 1
ATOM 3556 C C . MET D 1 111 ? 15.122 51.088 14.332 1.00 76.32 111 MET D C 1
ATOM 3557 O O . MET D 1 111 ? 14.977 51.559 15.458 1.00 79.49 111 MET D O 1
ATOM 3562 N N . GLY D 1 112 ? 16.296 51.040 13.716 1.00 71.00 112 GLY D N 1
ATOM 3563 C CA . GLY D 1 112 ? 17.527 51.386 14.396 1.00 74.11 112 GLY D CA 1
ATOM 3564 C C . GLY D 1 112 ? 18.660 50.640 13.728 1.00 72.80 112 GLY D C 1
ATOM 3565 O O . GLY D 1 112 ? 18.612 50.371 12.528 1.00 69.73 112 GLY D O 1
ATOM 3566 N N . GLU D 1 113 ? 19.701 50.354 14.498 1.00 94.45 113 GLU D N 1
ATOM 3567 C CA . GLU D 1 113 ? 20.787 49.484 14.053 1.00 93.68 113 GLU D CA 1
ATOM 3568 C C . GLU D 1 113 ? 21.356 49.885 12.706 1.00 91.87 113 GLU D C 1
ATOM 3569 O O . GLU D 1 113 ? 21.110 49.224 11.698 1.00 89.27 113 GLU D O 1
ATOM 3575 N N . ARG D 1 114 ? 22.086 50.990 12.680 1.00 70.61 114 ARG D N 1
ATOM 3576 C CA . ARG D 1 114 ? 22.859 51.295 11.501 1.00 69.72 114 ARG D CA 1
ATOM 3577 C C . ARG D 1 114 ? 24.261 50.749 11.729 1.00 72.19 114 ARG D C 1
ATOM 3578 O O . ARG D 1 114 ? 25.026 51.291 12.526 1.00 76.41 114 ARG D O 1
ATOM 3580 N N . LYS D 1 115 ? 24.581 49.656 11.042 1.00 64.89 115 LYS D N 1
ATOM 3581 C CA . LYS D 1 115 ? 25.934 49.125 11.046 1.00 67.20 115 LYS D CA 1
ATOM 3582 C C . LYS D 1 115 ? 26.347 48.628 9.669 1.00 64.67 115 LYS D C 1
ATOM 3583 O O . LYS D 1 115 ? 25.778 47.660 9.170 1.00 61.40 115 LYS D O 1
ATOM 3585 N N . LYS D 1 116 ? 27.347 49.287 9.084 1.00 110.04 116 LYS D N 1
ATOM 3586 C CA . LYS D 1 116 ? 28.130 48.767 7.955 1.00 109.24 116 LYS D CA 1
ATOM 3587 C C . LYS D 1 116 ? 27.311 48.069 6.866 1.00 105.36 116 LYS D C 1
ATOM 3588 O O . LYS D 1 116 ? 26.301 48.592 6.394 1.00 102.15 116 LYS D O 1
ATOM 3590 N N . ILE D 1 117 ? 27.781 46.892 6.464 1.00 58.79 117 ILE D N 1
ATOM 3591 C CA . ILE D 1 117 ? 27.026 45.977 5.620 1.00 55.01 117 ILE D CA 1
ATOM 3592 C C . ILE D 1 117 ? 26.049 45.148 6.457 1.00 53.50 117 ILE D C 1
ATOM 3593 O O . ILE D 1 117 ? 26.253 44.961 7.655 1.00 55.67 117 ILE D O 1
ATOM 3595 N N . PHE D 1 118 ? 24.986 44.660 5.828 1.00 58.05 118 PHE D N 1
ATOM 3596 C CA . PHE D 1 118 ? 24.054 43.749 6.490 1.00 56.74 118 PHE D CA 1
ATOM 3597 C C . PHE D 1 118 ? 24.115 42.360 5.856 1.00 55.30 118 PHE D C 1
ATOM 3598 O O . PHE D 1 118 ? 24.092 42.229 4.633 1.00 53.77 118 PHE D O 1
ATOM 3606 N N . ASP D 1 119 ? 24.183 41.327 6.692 1.00 96.26 119 ASP D N 1
ATOM 3607 C CA . ASP D 1 119 ? 24.317 39.952 6.216 1.00 95.46 119 ASP D CA 1
ATOM 3608 C C . ASP D 1 119 ? 23.025 39.424 5.586 1.00 92.61 119 ASP D C 1
ATOM 3609 O O . ASP D 1 119 ? 21.939 39.926 5.864 1.00 91.55 119 ASP D O 1
ATOM 3614 N N . GLY D 1 120 ? 23.156 38.412 4.732 1.00 69.17 120 GLY D N 1
ATOM 3615 C CA . GLY D 1 120 ? 22.014 37.791 4.082 1.00 67.11 120 GLY D CA 1
ATOM 3616 C C . GLY D 1 120 ? 22.417 36.771 3.028 1.00 66.87 120 GLY D C 1
ATOM 3617 O O . GLY D 1 120 ? 22.985 35.720 3.339 1.00 68.00 120 GLY D O 1
ATOM 3618 N N . MET E 1 1 ? 44.780 11.951 -1.940 1.00 79.55 1 MET E N 1
ATOM 3619 C CA . MET E 1 1 ? 45.612 11.173 -2.849 1.00 81.14 1 MET E CA 1
ATOM 3620 C C . MET E 1 1 ? 45.936 11.981 -4.105 1.00 79.09 1 MET E C 1
ATOM 3621 O O . MET E 1 1 ? 47.019 12.551 -4.220 1.00 79.29 1 MET E O 1
ATOM 3626 N N . TYR E 1 2 ? 44.997 12.029 -5.044 1.00 52.05 2 TYR E N 1
ATOM 3627 C CA . TYR E 1 2 ? 45.160 12.845 -6.246 1.00 50.42 2 TYR E CA 1
ATOM 3628 C C . TYR E 1 2 ? 44.102 13.944 -6.346 1.00 47.46 2 TYR E C 1
ATOM 3629 O O . TYR E 1 2 ? 42.908 13.661 -6.465 1.00 46.70 2 TYR E O 1
ATOM 3638 N N . ILE E 1 3 ? 44.544 15.197 -6.302 1.00 43.12 3 ILE E N 1
ATOM 3639 C CA . ILE E 1 3 ? 43.642 16.314 -6.551 1.00 41.31 3 ILE E CA 1
ATOM 3640 C C . ILE E 1 3 ? 44.084 17.068 -7.805 1.00 39.94 3 ILE E C 1
ATOM 3641 O O . ILE E 1 3 ? 45.162 17.663 -7.856 1.00 39.59 3 ILE E O 1
ATOM 3646 N N . LEU E 1 4 ? 43.240 17.010 -8.830 1.00 39.40 4 LEU E N 1
ATOM 3647 C CA . LEU E 1 4 ? 43.532 17.618 -10.118 1.00 38.47 4 LEU E CA 1
ATOM 3648 C C . LEU E 1 4 ? 42.689 18.867 -10.305 1.00 37.08 4 LEU E C 1
ATOM 3649 O O . LEU E 1 4 ? 41.477 18.838 -10.096 1.00 37.00 4 LEU E O 1
ATOM 3654 N N . PHE E 1 5 ? 43.328 19.964 -10.698 1.00 43.91 5 PHE E N 1
ATOM 3655 C CA . PHE E 1 5 ? 42.614 21.223 -10.892 1.00 42.49 5 PHE E CA 1
ATOM 3656 C C . PHE E 1 5 ? 42.326 21.507 -12.360 1.00 42.27 5 PHE E C 1
ATOM 3657 O O . PHE E 1 5 ? 43.233 21.579 -13.187 1.00 42.44 5 PHE E O 1
ATOM 3665 N N . ARG E 1 6 ? 41.047 21.675 -12.669 1.00 60.35 6 ARG E N 1
ATOM 3666 C CA . ARG E 1 6 ? 40.614 21.966 -14.025 1.00 61.07 6 ARG E CA 1
ATOM 3667 C C . ARG E 1 6 ? 40.289 23.446 -14.167 1.00 62.62 6 ARG E C 1
ATOM 3668 O O . ARG E 1 6 ? 39.293 23.925 -13.628 1.00 63.32 6 ARG E O 1
ATOM 3676 N N . GLU E 1 7 ? 41.132 24.170 -14.893 1.00 75.59 7 GLU E N 1
ATOM 3677 C CA . GLU E 1 7 ? 40.888 25.583 -15.152 1.00 76.89 7 GLU E CA 1
ATOM 3678 C C . GLU E 1 7 ? 40.257 25.748 -16.531 1.00 79.76 7 GLU E C 1
ATOM 3679 O O . GLU E 1 7 ? 40.737 25.177 -17.509 1.00 79.55 7 GLU E O 1
ATOM 3681 N N . MET E 1 8 ? 39.177 26.518 -16.610 1.00 81.70 8 MET E N 1
ATOM 3682 C CA . MET E 1 8 ? 38.456 26.667 -17.870 1.00 84.71 8 MET E CA 1
ATOM 3683 C C . MET E 1 8 ? 39.171 27.606 -18.830 1.00 85.71 8 MET E C 1
ATOM 3684 O O . MET E 1 8 ? 39.133 27.406 -20.046 1.00 86.46 8 MET E O 1
ATOM 3689 N N . LYS E 1 9 ? 39.818 28.628 -18.275 1.00 131.61 9 LYS E N 1
ATOM 3690 C CA . LYS E 1 9 ? 40.627 29.565 -19.051 1.00 132.85 9 LYS E CA 1
ATOM 3691 C C . LYS E 1 9 ? 39.878 30.169 -20.237 1.00 137.50 9 LYS E C 1
ATOM 3692 O O . LYS E 1 9 ? 40.399 30.203 -21.353 1.00 138.40 9 LYS E O 1
ATOM 3694 N N . ASN E 1 10 ? 38.655 30.633 -19.996 1.00 99.85 10 ASN E N 1
ATOM 3695 C CA . ASN E 1 10 ? 37.900 31.344 -21.020 1.00 103.36 10 ASN E CA 1
ATOM 3696 C C . ASN E 1 10 ? 38.605 32.648 -21.369 1.00 104.26 10 ASN E C 1
ATOM 3697 O O . ASN E 1 10 ? 39.220 33.279 -20.508 1.00 101.80 10 ASN E O 1
ATOM 3699 N N . ASN E 1 11 ? 38.526 33.052 -22.630 1.00 93.63 11 ASN E N 1
ATOM 3700 C CA . ASN E 1 11 ? 39.289 34.207 -23.076 1.00 94.75 11 ASN E CA 1
ATOM 3701 C C . ASN E 1 11 ? 38.533 35.147 -24.011 1.00 98.25 11 ASN E C 1
ATOM 3702 O O . ASN E 1 11 ? 37.747 34.723 -24.859 1.00 100.98 11 ASN E O 1
ATOM 3704 N N . TRP E 1 12 ? 38.789 36.436 -23.823 1.00 84.45 12 TRP E N 1
ATOM 3705 C CA . TRP E 1 12 ? 38.315 37.498 -24.700 1.00 87.79 12 TRP E CA 1
ATOM 3706 C C . TRP E 1 12 ? 39.390 37.797 -25.734 1.00 90.32 12 TRP E C 1
ATOM 3707 O O . TRP E 1 12 ? 39.283 38.741 -26.519 1.00 93.05 12 TRP E O 1
ATOM 3718 N N . TYR E 1 13 ? 40.426 36.966 -25.716 1.00 88.35 13 TYR E N 1
ATOM 3719 C CA . TYR E 1 13 ? 41.673 37.222 -26.423 1.00 89.98 13 TYR E CA 1
ATOM 3720 C C . TYR E 1 13 ? 41.655 36.810 -27.896 1.00 92.93 13 TYR E C 1
ATOM 3721 O O . TYR E 1 13 ? 42.690 36.853 -28.559 1.00 94.13 13 TYR E O 1
ATOM 3730 N N . SER E 1 14 ? 40.492 36.391 -28.393 1.00 150.68 14 SER E N 1
ATOM 3731 C CA . SER E 1 14 ? 40.318 36.036 -29.806 1.00 152.84 14 SER E CA 1
ATOM 3732 C C . SER E 1 14 ? 41.207 34.864 -30.201 1.00 149.47 14 SER E C 1
ATOM 3733 O O . SER E 1 14 ? 41.931 34.923 -31.195 1.00 150.42 14 SER E O 1
ATOM 3735 N N . LEU E 1 15 ? 41.134 33.809 -29.396 1.00 104.37 15 LEU E N 1
ATOM 3736 C CA . LEU E 1 15 ? 41.861 32.562 -29.617 1.00 102.60 15 LEU E CA 1
ATOM 3737 C C . LEU E 1 15 ? 43.361 32.734 -29.729 1.00 101.79 15 LEU E C 1
ATOM 3738 O O . LEU E 1 15 ? 43.952 33.607 -29.090 1.00 103.45 15 LEU E O 1
ATOM 3740 N N . ALA E 1 16 ? 43.956 31.931 -30.599 1.00 135.04 16 ALA E N 1
ATOM 3741 C CA . ALA E 1 16 ? 45.372 32.010 -30.887 1.00 133.55 16 ALA E CA 1
ATOM 3742 C C . ALA E 1 16 ? 45.595 32.997 -32.017 1.00 134.71 16 ALA E C 1
ATOM 3743 O O . ALA E 1 16 ? 46.721 33.409 -32.284 1.00 134.66 16 ALA E O 1
ATOM 3745 N N . ALA E 1 17 ? 44.501 33.385 -32.668 1.00 85.46 17 ALA E N 1
ATOM 3746 C CA . ALA E 1 17 ? 44.547 34.361 -33.748 1.00 87.24 17 ALA E CA 1
ATOM 3747 C C . ALA E 1 17 ? 45.284 35.611 -33.291 1.00 87.01 17 ALA E C 1
ATOM 3748 O O . ALA E 1 17 ? 46.256 36.035 -33.913 1.00 87.28 17 ALA E O 1
ATOM 3750 N N . LEU E 1 18 ? 44.826 36.188 -32.188 1.00 99.18 18 LEU E N 1
ATOM 3751 C CA . LEU E 1 18 ? 45.531 37.301 -31.574 1.00 101.61 18 LEU E CA 1
ATOM 3752 C C . LEU E 1 18 ? 46.710 36.813 -30.728 1.00 100.80 18 LEU E C 1
ATOM 3753 O O . LEU E 1 18 ? 47.715 37.504 -30.612 1.00 101.77 18 LEU E O 1
ATOM 3755 N N . LEU E 1 19 ? 46.590 35.620 -30.147 1.00 82.79 19 LEU E N 1
ATOM 3756 C CA . LEU E 1 19 ? 47.607 35.112 -29.221 1.00 80.83 19 LEU E CA 1
ATOM 3757 C C . LEU E 1 19 ? 48.869 34.596 -29.923 1.00 80.42 19 LEU E C 1
ATOM 3758 O O . LEU E 1 19 ? 49.983 34.926 -29.517 1.00 79.75 19 LEU E O 1
ATOM 3763 N N . SER E 1 20 ? 48.672 33.666 -30.864 1.00 155.48 20 SER E N 1
ATOM 3764 C CA . SER E 1 20 ? 49.756 32.800 -31.354 1.00 153.52 20 SER E CA 1
ATOM 3765 C C . SER E 1 20 ? 50.778 33.646 -32.054 1.00 154.73 20 SER E C 1
ATOM 3766 O O . SER E 1 20 ? 51.898 33.229 -32.339 1.00 153.38 20 SER E O 1
ATOM 3769 N N . THR E 1 21 ? 50.335 34.854 -32.336 1.00 104.84 21 THR E N 1
ATOM 3770 C CA . THR E 1 21 ? 51.149 35.902 -32.874 1.00 106.31 21 THR E CA 1
ATOM 3771 C C . THR E 1 21 ? 52.279 36.378 -31.966 1.00 106.83 21 THR E C 1
ATOM 3772 O O . THR E 1 21 ? 53.444 36.323 -32.351 1.00 106.48 21 THR E O 1
ATOM 3776 N N . ILE E 1 22 ? 51.929 36.841 -30.765 1.00 118.78 22 ILE E N 1
ATOM 3777 C CA . ILE E 1 22 ? 52.907 37.388 -29.821 1.00 119.13 22 ILE E CA 1
ATOM 3778 C C . ILE E 1 22 ? 54.047 36.401 -29.610 1.00 115.82 22 ILE E C 1
ATOM 3779 O O . ILE E 1 22 ? 55.194 36.779 -29.355 1.00 115.63 22 ILE E O 1
ATOM 3784 N N . TYR E 1 23 ? 53.713 35.127 -29.756 1.00 113.16 23 TYR E N 1
ATOM 3785 C CA . TYR E 1 23 ? 54.695 34.066 -29.759 1.00 112.31 23 TYR E CA 1
ATOM 3786 C C . TYR E 1 23 ? 55.470 34.132 -31.061 1.00 113.63 23 TYR E C 1
ATOM 3787 O O . TYR E 1 23 ? 56.663 34.454 -31.091 1.00 113.90 23 TYR E O 1
ATOM 3796 N N . SER E 1 24 ? 54.756 33.827 -32.139 1.00 82.56 24 SER E N 1
ATOM 3797 C CA . SER E 1 24 ? 55.300 33.835 -33.489 1.00 86.98 24 SER E CA 1
ATOM 3798 C C . SER E 1 24 ? 55.864 35.200 -33.891 1.00 91.28 24 SER E C 1
ATOM 3799 O O . SER E 1 24 ? 57.073 35.351 -34.065 1.00 94.73 24 SER E O 1
ATOM 3802 N N . ARG E 1 25 ? 54.991 36.192 -34.022 1.00 290.23 25 ARG E N 1
ATOM 3803 C CA . ARG E 1 25 ? 55.374 37.495 -34.567 1.00 294.55 25 ARG E CA 1
ATOM 3804 C C . ARG E 1 25 ? 56.361 38.265 -33.735 1.00 296.26 25 ARG E C 1
ATOM 3805 O O . ARG E 1 25 ? 57.422 38.671 -34.210 1.00 300.75 25 ARG E O 1
ATOM 3813 N N . HIS E 1 26 ? 55.993 38.469 -32.483 1.00 235.73 26 HIS E N 1
ATOM 3814 C CA . HIS E 1 26 ? 56.667 39.448 -31.670 1.00 237.75 26 HIS E CA 1
ATOM 3815 C C . HIS E 1 26 ? 57.977 38.931 -31.112 1.00 238.78 26 HIS E C 1
ATOM 3816 O O . HIS E 1 26 ? 58.007 37.995 -30.313 1.00 235.22 26 HIS E O 1
ATOM 3823 N N . LEU E 1 27 ? 59.063 39.565 -31.532 1.00 126.76 27 LEU E N 1
ATOM 3824 C CA . LEU E 1 27 ? 60.360 39.304 -30.936 1.00 129.92 27 LEU E CA 1
ATOM 3825 C C . LEU E 1 27 ? 60.451 40.105 -29.648 1.00 133.04 27 LEU E C 1
ATOM 3826 O O . LEU E 1 27 ? 60.943 39.624 -28.625 1.00 132.71 27 LEU E O 1
ATOM 3828 N N . ASP E 1 28 ? 59.952 41.335 -29.713 1.00 131.71 28 ASP E N 1
ATOM 3829 C CA . ASP E 1 28 ? 60.075 42.274 -28.609 1.00 133.00 28 ASP E CA 1
ATOM 3830 C C . ASP E 1 28 ? 58.836 42.287 -27.712 1.00 128.29 28 ASP E C 1
ATOM 3831 O O . ASP E 1 28 ? 58.785 43.038 -26.740 1.00 129.26 28 ASP E O 1
ATOM 3836 N N . VAL E 1 29 ? 57.841 41.462 -28.037 1.00 90.05 29 VAL E N 1
ATOM 3837 C CA . VAL E 1 29 ? 56.644 41.338 -27.196 1.00 85.75 29 VAL E CA 1
ATOM 3838 C C . VAL E 1 29 ? 56.419 39.882 -26.765 1.00 80.73 29 VAL E C 1
ATOM 3839 O O . VAL E 1 29 ? 56.528 38.959 -27.577 1.00 79.68 29 VAL E O 1
ATOM 3843 N N . GLU E 1 30 ? 56.085 39.686 -25.490 1.00 102.84 30 GLU E N 1
ATOM 3844 C CA . GLU E 1 30 ? 56.110 38.360 -24.868 1.00 97.40 30 GLU E CA 1
ATOM 3845 C C . GLU E 1 30 ? 54.813 37.978 -24.140 1.00 92.08 30 GLU E C 1
ATOM 3846 O O . GLU E 1 30 ? 54.250 38.786 -23.405 1.00 94.07 30 GLU E O 1
ATOM 3852 N N . ALA E 1 31 ? 54.359 36.739 -24.319 1.00 87.15 31 ALA E N 1
ATOM 3853 C CA . ALA E 1 31 ? 53.109 36.298 -23.715 1.00 83.50 31 ALA E CA 1
ATOM 3854 C C . ALA E 1 31 ? 53.266 34.965 -22.981 1.00 79.61 31 ALA E C 1
ATOM 3855 O O . ALA E 1 31 ? 54.127 34.152 -23.329 1.00 79.28 31 ALA E O 1
ATOM 3857 N N . ARG E 1 32 ? 52.410 34.751 -21.983 1.00 112.23 32 ARG E N 1
ATOM 3858 C CA . ARG E 1 32 ? 52.425 33.542 -21.165 1.00 107.76 32 ARG E CA 1
ATOM 3859 C C . ARG E 1 32 ? 51.284 33.555 -20.150 1.00 105.98 32 ARG E C 1
ATOM 3860 O O . ARG E 1 32 ? 50.980 34.599 -19.572 1.00 110.08 32 ARG E O 1
ATOM 3862 N N . PRO E 1 33 ? 50.642 32.395 -19.933 1.00 106.32 33 PRO E N 1
ATOM 3863 C CA . PRO E 1 33 ? 49.662 32.264 -18.847 1.00 105.01 33 PRO E CA 1
ATOM 3864 C C . PRO E 1 33 ? 50.344 32.354 -17.480 1.00 107.80 33 PRO E C 1
ATOM 3865 O O . PRO E 1 33 ? 51.358 31.686 -17.271 1.00 105.79 33 PRO E O 1
ATOM 3869 N N . VAL E 1 34 ? 49.801 33.157 -16.567 1.00 101.83 34 VAL E N 1
ATOM 3870 C CA . VAL E 1 34 ? 50.463 33.397 -15.285 1.00 107.61 34 VAL E CA 1
ATOM 3871 C C . VAL E 1 34 ? 49.493 33.730 -14.157 1.00 109.24 34 VAL E C 1
ATOM 3872 O O . VAL E 1 34 ? 48.278 33.682 -14.329 1.00 105.93 34 VAL E O 1
ATOM 3874 N N . LYS E 1 35 ? 50.052 34.069 -12.999 1.00 113.71 35 LYS E N 1
ATOM 3875 C CA . LYS E 1 35 ? 49.259 34.374 -11.811 1.00 115.85 35 LYS E CA 1
ATOM 3876 C C . LYS E 1 35 ? 49.949 35.415 -10.932 1.00 122.51 35 LYS E C 1
ATOM 3877 O O . LYS E 1 35 ? 51.016 35.923 -11.282 1.00 124.45 35 LYS E O 1
ATOM 3879 N N . PHE E 1 36 ? 49.339 35.725 -9.790 1.00 102.83 36 PHE E N 1
ATOM 3880 C CA . PHE E 1 36 ? 49.868 36.750 -8.898 1.00 109.47 36 PHE E CA 1
ATOM 3881 C C . PHE E 1 36 ? 50.940 36.156 -7.995 1.00 114.84 36 PHE E C 1
ATOM 3882 O O . PHE E 1 36 ? 51.229 34.962 -8.076 1.00 114.05 36 PHE E O 1
ATOM 3890 N N . GLU E 1 37 ? 51.543 37.019 -7.176 1.00 105.04 37 GLU E N 1
ATOM 3891 C CA . GLU E 1 37 ? 52.713 36.729 -6.333 1.00 110.13 37 GLU E CA 1
ATOM 3892 C C . GLU E 1 37 ? 53.945 36.606 -7.229 1.00 111.97 37 GLU E C 1
ATOM 3893 O O . GLU E 1 37 ? 55.085 36.712 -6.773 1.00 115.68 37 GLU E O 1
ATOM 3895 N N . GLU E 1 38 ? 53.682 36.400 -8.514 1.00 101.77 38 GLU E N 1
ATOM 3896 C CA . GLU E 1 38 ? 54.616 36.661 -9.586 1.00 101.68 38 GLU E CA 1
ATOM 3897 C C . GLU E 1 38 ? 54.214 38.030 -10.104 1.00 101.92 38 GLU E C 1
ATOM 3898 O O . GLU E 1 38 ? 53.416 38.719 -9.455 1.00 101.87 38 GLU E O 1
ATOM 3900 N N . ILE E 1 39 ? 54.792 38.431 -11.236 1.00 76.85 39 ILE E N 1
ATOM 3901 C CA . ILE E 1 39 ? 54.541 39.724 -11.884 1.00 74.94 39 ILE E CA 1
ATOM 3902 C C . ILE E 1 39 ? 55.257 40.824 -11.107 1.00 81.01 39 ILE E C 1
ATOM 3903 O O . ILE E 1 39 ? 55.521 41.900 -11.638 1.00 81.41 39 ILE E O 1
ATOM 3908 N N . LYS E 1 40 ? 55.622 40.517 -9.866 1.00 86.47 40 LYS E N 1
ATOM 3909 C CA . LYS E 1 40 ? 56.348 41.444 -9.015 1.00 93.62 40 LYS E CA 1
ATOM 3910 C C . LYS E 1 40 ? 57.771 41.582 -9.519 1.00 97.31 40 LYS E C 1
ATOM 3911 O O . LYS E 1 40 ? 58.305 42.686 -9.612 1.00 100.87 40 LYS E O 1
ATOM 3917 N N . LYS E 1 41 ? 58.375 40.443 -9.845 1.00 141.41 41 LYS E N 1
ATOM 3918 C CA . LYS E 1 41 ? 59.766 40.391 -10.274 1.00 142.61 41 LYS E CA 1
ATOM 3919 C C . LYS E 1 41 ? 59.970 41.066 -11.625 1.00 138.90 41 LYS E C 1
ATOM 3920 O O . LYS E 1 41 ? 61.036 41.611 -11.900 1.00 140.79 41 LYS E O 1
ATOM 3922 N N . PHE E 1 42 ? 58.942 41.029 -12.464 1.00 103.56 42 PHE E N 1
ATOM 3923 C CA . PHE E 1 42 ? 59.028 41.595 -13.805 1.00 99.96 42 PHE E CA 1
ATOM 3924 C C . PHE E 1 42 ? 59.074 43.121 -13.780 1.00 100.55 42 PHE E C 1
ATOM 3925 O O . PHE E 1 42 ? 58.413 43.751 -12.953 1.00 101.31 42 PHE E O 1
ATOM 3933 N N . PRO E 1 43 ? 59.864 43.720 -14.690 1.00 91.88 43 PRO E N 1
ATOM 3934 C CA . PRO E 1 43 ? 60.021 45.179 -14.744 1.00 95.48 43 PRO E CA 1
ATOM 3935 C C . PRO E 1 43 ? 58.709 45.900 -15.044 1.00 90.52 43 PRO E C 1
ATOM 3936 O O . PRO E 1 43 ? 58.055 45.587 -16.037 1.00 84.61 43 PRO E O 1
ATOM 3940 N N . PRO E 1 44 ? 58.346 46.878 -14.202 1.00 135.15 44 PRO E N 1
ATOM 3941 C CA . PRO E 1 44 ? 57.087 47.621 -14.327 1.00 131.11 44 PRO E CA 1
ATOM 3942 C C . PRO E 1 44 ? 57.028 48.458 -15.598 1.00 125.54 44 PRO E C 1
ATOM 3943 O O . PRO E 1 44 ? 55.958 48.609 -16.189 1.00 121.17 44 PRO E O 1
ATOM 3947 N N . GLU E 1 45 ? 58.174 48.995 -16.003 1.00 100.21 45 GLU E N 1
ATOM 3948 C CA . GLU E 1 45 ? 58.254 49.859 -17.173 1.00 95.44 45 GLU E CA 1
ATOM 3949 C C . GLU E 1 45 ? 57.808 49.136 -18.438 1.00 91.68 45 GLU E C 1
ATOM 3950 O O . GLU E 1 45 ? 56.986 49.644 -19.201 1.00 86.62 45 GLU E O 1
ATOM 3952 N N . LYS E 1 46 ? 58.353 47.944 -18.651 1.00 77.69 46 LYS E N 1
ATOM 3953 C CA . LYS E 1 46 ? 58.064 47.171 -19.852 1.00 74.31 46 LYS E CA 1
ATOM 3954 C C . LYS E 1 46 ? 56.736 46.409 -19.786 1.00 72.83 46 LYS E C 1
ATOM 3955 O O . LYS E 1 46 ? 55.972 46.398 -20.749 1.00 68.31 46 LYS E O 1
ATOM 3957 N N . THR E 1 47 ? 56.461 45.799 -18.636 1.00 61.34 47 THR E N 1
ATOM 3958 C CA . THR E 1 47 ? 55.400 44.797 -18.499 1.00 58.01 47 THR E CA 1
ATOM 3959 C C . THR E 1 47 ? 53.965 45.286 -18.738 1.00 55.78 47 THR E C 1
ATOM 3960 O O . THR E 1 47 ? 53.577 46.365 -18.294 1.00 57.29 47 THR E O 1
ATOM 3964 N N . ILE E 1 48 ? 53.193 44.470 -19.454 1.00 75.00 48 ILE E N 1
ATOM 3965 C CA . ILE E 1 48 ? 51.745 44.638 -19.580 1.00 70.27 48 ILE E CA 1
ATOM 3966 C C . ILE E 1 48 ? 51.049 43.522 -18.801 1.00 72.23 48 ILE E C 1
ATOM 3967 O O . ILE E 1 48 ? 51.493 42.377 -18.825 1.00 75.04 48 ILE E O 1
ATOM 3972 N N . VAL E 1 49 ? 49.969 43.850 -18.100 1.00 52.40 49 VAL E N 1
ATOM 3973 C CA . VAL E 1 49 ? 49.206 42.836 -17.378 1.00 54.16 49 VAL E CA 1
ATOM 3974 C C . VAL E 1 49 ? 47.741 42.853 -17.808 1.00 50.16 49 VAL E C 1
ATOM 3975 O O . VAL E 1 49 ? 47.059 43.866 -17.661 1.00 50.84 49 VAL E O 1
ATOM 3979 N N . ALA E 1 50 ? 47.263 41.732 -18.341 1.00 53.91 50 ALA E N 1
ATOM 3980 C CA . ALA E 1 50 ? 45.877 41.634 -18.791 1.00 48.69 50 ALA E CA 1
ATOM 3981 C C . ALA E 1 50 ? 45.022 40.878 -17.782 1.00 51.37 50 ALA E C 1
ATOM 3982 O O . ALA E 1 50 ? 45.173 39.668 -17.605 1.00 52.31 50 ALA E O 1
ATOM 3984 N N . TYR E 1 51 ? 44.119 41.602 -17.129 1.00 47.93 51 TYR E N 1
ATOM 3985 C CA . TYR E 1 51 ? 43.264 41.027 -16.098 1.00 49.22 51 TYR E CA 1
ATOM 3986 C C . TYR E 1 51 ? 41.976 40.439 -16.665 1.00 49.16 51 TYR E C 1
ATOM 3987 O O . TYR E 1 51 ? 41.425 40.948 -17.639 1.00 48.71 51 TYR E O 1
ATOM 3996 N N . SER E 1 52 ? 41.518 39.348 -16.058 1.00 73.00 52 SER E N 1
ATOM 3997 C CA . SER E 1 52 ? 40.228 38.752 -16.388 1.00 71.37 52 SER E CA 1
ATOM 3998 C C . SER E 1 52 ? 39.493 38.366 -15.105 1.00 75.76 52 SER E C 1
ATOM 3999 O O . SER E 1 52 ? 39.977 37.535 -14.336 1.00 77.16 52 SER E O 1
ATOM 4002 N N . PHE E 1 53 ? 38.321 38.951 -14.877 1.00 82.20 53 PHE E N 1
ATOM 4003 C CA . PHE E 1 53 ? 37.642 38.782 -13.594 1.00 84.91 53 PHE E CA 1
ATOM 4004 C C . PHE E 1 53 ? 36.129 38.994 -13.663 1.00 85.46 53 PHE E C 1
ATOM 4005 O O . PHE E 1 53 ? 35.613 39.609 -14.597 1.00 82.93 53 PHE E O 1
ATOM 4013 N N . MET E 1 54 ? 35.428 38.476 -12.658 1.00 120.34 54 MET E N 1
ATOM 4014 C CA . MET E 1 54 ? 33.983 38.645 -12.544 1.00 121.55 54 MET E CA 1
ATOM 4015 C C . MET E 1 54 ? 33.667 39.770 -11.566 1.00 119.75 54 MET E C 1
ATOM 4016 O O . MET E 1 54 ? 34.572 40.454 -11.087 1.00 118.28 54 MET E O 1
ATOM 4021 N N . SER E 1 55 ? 32.384 39.960 -11.271 1.00 101.51 55 SER E N 1
ATOM 4022 C CA . SER E 1 55 ? 31.969 40.949 -10.277 1.00 101.91 55 SER E CA 1
ATOM 4023 C C . SER E 1 55 ? 32.455 40.532 -8.894 1.00 105.67 55 SER E C 1
ATOM 4024 O O . SER E 1 55 ? 32.729 41.376 -8.044 1.00 105.73 55 SER E O 1
ATOM 4027 N N . PHE E 1 56 ? 32.556 39.223 -8.677 1.00 111.39 56 PHE E N 1
ATOM 4028 C CA . PHE E 1 56 ? 33.166 38.687 -7.465 1.00 114.70 56 PHE E CA 1
ATOM 4029 C C . PHE E 1 56 ? 34.664 38.965 -7.483 1.00 112.33 56 PHE E C 1
ATOM 4030 O O . PHE E 1 56 ? 35.240 39.197 -8.547 1.00 108.72 56 PHE E O 1
ATOM 4038 N N . ASP E 1 57 ? 35.282 38.947 -6.305 1.00 114.91 57 ASP E N 1
ATOM 4039 C CA . ASP E 1 57 ? 36.718 39.184 -6.162 1.00 112.77 57 ASP E CA 1
ATOM 4040 C C . ASP E 1 57 ? 37.113 40.545 -6.729 1.00 108.02 57 ASP E C 1
ATOM 4041 O O . ASP E 1 57 ? 38.266 40.765 -7.101 1.00 106.09 57 ASP E O 1
ATOM 4046 N N . LEU E 1 58 ? 36.149 41.458 -6.783 1.00 65.69 58 LEU E N 1
ATOM 4047 C CA . LEU E 1 58 ? 36.371 42.781 -7.350 1.00 66.81 58 LEU E CA 1
ATOM 4048 C C . LEU E 1 58 ? 37.191 43.636 -6.391 1.00 69.45 58 LEU E C 1
ATOM 4049 O O . LEU E 1 58 ? 37.756 44.659 -6.775 1.00 69.80 58 LEU E O 1
ATOM 4054 N N . ASP E 1 59 ? 37.248 43.199 -5.138 1.00 88.71 59 ASP E N 1
ATOM 4055 C CA . ASP E 1 59 ? 38.034 43.873 -4.115 1.00 91.60 59 ASP E CA 1
ATOM 4056 C C . ASP E 1 59 ? 39.514 43.534 -4.262 1.00 90.89 59 ASP E C 1
ATOM 4057 O O . ASP E 1 59 ? 40.377 44.394 -4.088 1.00 92.98 59 ASP E O 1
ATOM 4062 N N . THR E 1 60 ? 39.800 42.276 -4.589 1.00 62.96 60 THR E N 1
ATOM 4063 C CA . THR E 1 60 ? 41.173 41.823 -4.776 1.00 60.86 60 THR E CA 1
ATOM 4064 C C . THR E 1 60 ? 41.763 42.437 -6.037 1.00 59.03 60 THR E C 1
ATOM 4065 O O . THR E 1 60 ? 42.934 42.818 -6.065 1.00 59.07 60 THR E O 1
ATOM 4069 N N . VAL E 1 61 ? 40.943 42.524 -7.080 1.00 63.13 61 VAL E N 1
ATOM 4070 C CA . VAL E 1 61 ? 41.350 43.164 -8.326 1.00 61.62 61 VAL E CA 1
ATOM 4071 C C . VAL E 1 61 ? 41.740 44.614 -8.069 1.00 64.67 61 VAL E C 1
ATOM 4072 O O . VAL E 1 61 ? 42.809 45.062 -8.480 1.00 65.00 61 VAL E O 1
ATOM 4076 N N . ARG E 1 62 ? 40.865 45.337 -7.377 1.00 74.97 62 ARG E N 1
ATOM 4077 C CA . ARG E 1 62 ? 41.122 46.726 -7.028 1.00 77.04 62 ARG E CA 1
ATOM 4078 C C . ARG E 1 62 ? 42.392 46.851 -6.191 1.00 80.04 62 ARG E C 1
ATOM 4079 O O . ARG E 1 62 ? 43.214 47.738 -6.425 1.00 81.99 62 ARG E O 1
ATOM 4081 N N . GLU E 1 63 ? 42.552 45.950 -5.225 1.00 66.69 63 GLU E N 1
ATOM 4082 C CA . GLU E 1 63 ? 43.703 45.979 -4.328 1.00 68.21 63 GLU E CA 1
ATOM 4083 C C . GLU E 1 63 ? 45.007 45.723 -5.080 1.00 65.87 63 GLU E C 1
ATOM 4084 O O . GLU E 1 63 ? 46.015 46.384 -4.832 1.00 67.74 63 GLU E O 1
ATOM 4086 N N . GLU E 1 64 ? 44.985 44.765 -6.001 1.00 91.13 64 GLU E N 1
ATOM 4087 C CA . GLU E 1 64 ? 46.160 44.479 -6.814 1.00 89.71 64 GLU E CA 1
ATOM 4088 C C . GLU E 1 64 ? 46.382 45.581 -7.842 1.00 90.16 64 GLU E C 1
ATOM 4089 O O . GLU E 1 64 ? 47.518 45.880 -8.206 1.00 88.94 64 GLU E O 1
ATOM 4095 N N . VAL E 1 65 ? 45.291 46.186 -8.302 1.00 89.81 65 VAL E N 1
ATOM 4096 C CA . VAL E 1 65 ? 45.377 47.281 -9.261 1.00 89.74 65 VAL E CA 1
ATOM 4097 C C . VAL E 1 65 ? 45.979 48.515 -8.604 1.00 92.32 65 VAL E C 1
ATOM 4098 O O . VAL E 1 65 ? 46.590 49.342 -9.272 1.00 92.05 65 VAL E O 1
ATOM 4100 N N . LYS E 1 66 ? 45.801 48.636 -7.292 1.00 83.59 66 LYS E N 1
ATOM 4101 C CA . LYS E 1 66 ? 46.372 49.755 -6.552 1.00 86.50 66 LYS E CA 1
ATOM 4102 C C . LYS E 1 66 ? 47.883 49.594 -6.408 1.00 87.07 66 LYS E C 1
ATOM 4103 O O . LYS E 1 66 ? 48.638 50.557 -6.542 1.00 87.92 66 LYS E O 1
ATOM 4105 N N . THR E 1 67 ? 48.317 48.368 -6.134 1.00 70.32 67 THR E N 1
ATOM 4106 C CA . THR E 1 67 ? 49.734 48.083 -5.948 1.00 70.63 67 THR E CA 1
ATOM 4107 C C . THR E 1 67 ? 50.508 48.207 -7.254 1.00 69.21 67 THR E C 1
ATOM 4108 O O . THR E 1 67 ? 51.537 48.875 -7.315 1.00 71.55 67 THR E O 1
ATOM 4112 N N . LEU E 1 68 ? 49.999 47.561 -8.297 1.00 90.16 68 LEU E N 1
ATOM 4113 C CA . LEU E 1 68 ? 50.685 47.512 -9.583 1.00 87.07 68 LEU E CA 1
ATOM 4114 C C . LEU E 1 68 ? 50.782 48.891 -10.231 1.00 88.86 68 LEU E C 1
ATOM 4115 O O . LEU E 1 68 ? 51.813 49.234 -10.813 1.00 87.29 68 LEU E O 1
ATOM 4120 N N . LYS E 1 69 ? 49.718 49.684 -10.124 1.00 95.18 69 LYS E N 1
ATOM 4121 C CA . LYS E 1 69 ? 49.722 51.036 -10.681 1.00 96.90 69 LYS E CA 1
ATOM 4122 C C . LYS E 1 69 ? 50.702 51.935 -9.936 1.00 98.68 69 LYS E C 1
ATOM 4123 O O . LYS E 1 69 ? 51.367 52.776 -10.539 1.00 99.30 69 LYS E O 1
ATOM 4129 N N . GLU E 1 70 ? 50.785 51.753 -8.623 1.00 101.91 70 GLU E N 1
ATOM 4130 C CA . GLU E 1 70 ? 51.720 52.511 -7.802 1.00 104.47 70 GLU E CA 1
ATOM 4131 C C . GLU E 1 70 ? 53.155 52.123 -8.138 1.00 102.89 70 GLU E C 1
ATOM 4132 O O . GLU E 1 70 ? 54.076 52.928 -7.990 1.00 104.40 70 GLU E O 1
ATOM 4134 N N . ARG E 1 71 ? 53.339 50.886 -8.589 1.00 76.74 71 ARG E N 1
ATOM 4135 C CA . ARG E 1 71 ? 54.663 50.397 -8.950 1.00 76.53 71 ARG E CA 1
ATOM 4136 C C . ARG E 1 71 ? 55.002 50.692 -10.409 1.00 76.06 71 ARG E C 1
ATOM 4137 O O . ARG E 1 71 ? 56.150 50.553 -10.821 1.00 76.95 71 ARG E O 1
ATOM 4145 N N . GLY E 1 72 ? 54.006 51.108 -11.185 1.00 83.21 72 GLY E N 1
ATOM 4146 C CA . GLY E 1 72 ? 54.247 51.522 -12.556 1.00 82.65 72 GLY E CA 1
ATOM 4147 C C . GLY E 1 72 ? 53.762 50.597 -13.660 1.00 79.99 72 GLY E C 1
ATOM 4148 O O . GLY E 1 72 ? 53.853 50.943 -14.839 1.00 79.97 72 GLY E O 1
ATOM 4149 N N . TYR E 1 73 ? 53.260 49.421 -13.295 1.00 82.25 73 TYR E N 1
ATOM 4150 C CA . TYR E 1 73 ? 52.787 48.459 -14.290 1.00 79.81 73 TYR E CA 1
ATOM 4151 C C . TYR E 1 73 ? 51.659 49.024 -15.142 1.00 80.25 73 TYR E C 1
ATOM 4152 O O . TYR E 1 73 ? 50.863 49.839 -14.678 1.00 81.97 73 TYR E O 1
ATOM 4161 N N . THR E 1 74 ? 51.608 48.594 -16.397 1.00 79.93 74 THR E N 1
ATOM 4162 C CA . THR E 1 74 ? 50.509 48.955 -17.280 1.00 80.35 74 THR E CA 1
ATOM 4163 C C . THR E 1 74 ? 49.509 47.811 -17.309 1.00 76.51 74 THR E C 1
ATOM 4164 O O . THR E 1 74 ? 49.863 46.673 -17.618 1.00 74.54 74 THR E O 1
ATOM 4168 N N . LEU E 1 75 ? 48.260 48.114 -16.979 1.00 67.49 75 LEU E N 1
ATOM 4169 C CA . LEU E 1 75 ? 47.245 47.082 -16.840 1.00 64.54 75 LEU E CA 1
ATOM 4170 C C . LEU E 1 75 ? 46.124 47.236 -17.864 1.00 62.42 75 LEU E C 1
ATOM 4171 O O . LEU E 1 75 ? 45.590 48.328 -18.059 1.00 63.63 75 LEU E O 1
ATOM 4176 N N . ILE E 1 76 ? 45.775 46.131 -18.516 1.00 71.75 76 ILE E N 1
ATOM 4177 C CA . ILE E 1 76 ? 44.604 46.086 -19.381 1.00 69.80 76 ILE E CA 1
ATOM 4178 C C . ILE E 1 76 ? 43.580 45.153 -18.751 1.00 69.30 76 ILE E C 1
ATOM 4179 O O . ILE E 1 76 ? 43.848 44.551 -17.710 1.00 69.43 76 ILE E O 1
ATOM 4181 N N . ALA E 1 77 ? 42.407 45.037 -19.364 1.00 74.59 77 ALA E N 1
ATOM 4182 C CA . ALA E 1 77 ? 41.372 44.163 -18.820 1.00 74.76 77 ALA E CA 1
ATOM 4183 C C . ALA E 1 77 ? 40.353 43.744 -19.869 1.00 73.23 77 ALA E C 1
ATOM 4184 O O . ALA E 1 77 ? 40.190 44.400 -20.896 1.00 72.85 77 ALA E O 1
ATOM 4186 N N . GLY E 1 78 ? 39.663 42.647 -19.586 1.00 63.49 78 GLY E N 1
ATOM 4187 C CA . GLY E 1 78 ? 38.592 42.164 -20.434 1.00 62.98 78 GLY E CA 1
ATOM 4188 C C . GLY E 1 78 ? 37.778 41.132 -19.680 1.00 63.80 78 GLY E C 1
ATOM 4189 O O . GLY E 1 78 ? 38.264 40.514 -18.735 1.00 64.34 78 GLY E O 1
ATOM 4190 N N . GLY E 1 79 ? 36.522 40.968 -20.071 1.00 74.08 79 GLY E N 1
ATOM 4191 C CA . GLY E 1 79 ? 35.669 39.973 -19.454 1.00 74.17 79 GLY E CA 1
ATOM 4192 C C . GLY E 1 79 ? 34.224 40.413 -19.377 1.00 74.92 79 GLY E C 1
ATOM 4193 O O . GLY E 1 79 ? 33.862 41.460 -19.913 1.00 75.31 79 GLY E O 1
ATOM 4194 N N . PRO E 1 80 ? 33.388 39.616 -18.696 1.00 51.77 80 PRO E N 1
ATOM 4195 C CA . PRO E 1 80 ? 31.965 39.936 -18.542 1.00 53.08 80 PRO E CA 1
ATOM 4196 C C . PRO E 1 80 ? 31.728 41.188 -17.698 1.00 55.01 80 PRO E C 1
ATOM 4197 O O . PRO E 1 80 ? 30.864 41.998 -18.041 1.00 56.66 80 PRO E O 1
ATOM 4201 N N . HIS E 1 81 ? 32.487 41.348 -16.616 1.00 83.10 81 HIS E N 1
ATOM 4202 C CA . HIS E 1 81 ? 32.332 42.514 -15.751 1.00 85.58 81 HIS E CA 1
ATOM 4203 C C . HIS E 1 81 ? 33.057 43.723 -16.329 1.00 84.50 81 HIS E C 1
ATOM 4204 O O . HIS E 1 81 ? 32.786 44.861 -15.949 1.00 85.61 81 HIS E O 1
ATOM 4211 N N . VAL E 1 82 ? 33.990 43.474 -17.239 1.00 70.03 82 VAL E N 1
ATOM 4212 C CA . VAL E 1 82 ? 34.667 44.560 -17.933 1.00 69.18 82 VAL E CA 1
ATOM 4213 C C . VAL E 1 82 ? 33.773 45.080 -19.054 1.00 68.71 82 VAL E C 1
ATOM 4214 O O . VAL E 1 82 ? 33.755 46.276 -19.347 1.00 69.10 82 VAL E O 1
ATOM 4218 N N . THR E 1 83 ? 33.023 44.170 -19.669 1.00 65.72 83 THR E N 1
ATOM 4219 C CA . THR E 1 83 ? 32.062 44.540 -20.700 1.00 66.62 83 THR E CA 1
ATOM 4220 C C . THR E 1 83 ? 31.024 45.501 -20.135 1.00 68.76 83 THR E C 1
ATOM 4221 O O . THR E 1 83 ? 30.864 46.612 -20.635 1.00 69.79 83 THR E O 1
ATOM 4225 N N . ALA E 1 84 ? 30.333 45.077 -19.081 1.00 89.95 84 ALA E N 1
ATOM 4226 C CA . ALA E 1 84 ? 29.361 45.940 -18.418 1.00 92.18 84 ALA E CA 1
ATOM 4227 C C . ALA E 1 84 ? 30.082 46.980 -17.574 1.00 92.48 84 ALA E C 1
ATOM 4228 O O . ALA E 1 84 ? 30.861 46.636 -16.691 1.00 91.62 84 ALA E O 1
ATOM 4230 N N . ASP E 1 85 ? 29.809 48.251 -17.847 1.00 105.89 85 ASP E N 1
ATOM 4231 C CA . ASP E 1 85 ? 30.499 49.359 -17.185 1.00 106.78 85 ASP E CA 1
ATOM 4232 C C . ASP E 1 85 ? 32.023 49.238 -17.287 1.00 104.39 85 ASP E C 1
ATOM 4233 O O . ASP E 1 85 ? 32.695 48.926 -16.304 1.00 104.16 85 ASP E O 1
ATOM 4238 N N . PRO E 1 86 ? 32.572 49.460 -18.491 1.00 74.38 86 PRO E N 1
ATOM 4239 C CA . PRO E 1 86 ? 34.028 49.552 -18.630 1.00 71.36 86 PRO E CA 1
ATOM 4240 C C . PRO E 1 86 ? 34.561 50.842 -18.014 1.00 70.07 86 PRO E C 1
ATOM 4241 O O . PRO E 1 86 ? 35.710 50.892 -17.576 1.00 69.36 86 PRO E O 1
ATOM 4245 N N . GLU E 1 87 ? 33.719 51.873 -17.981 1.00 75.13 87 GLU E N 1
ATOM 4246 C CA . GLU E 1 87 ? 34.087 53.155 -17.396 1.00 76.49 87 GLU E CA 1
ATOM 4247 C C . GLU E 1 87 ? 34.430 52.986 -15.922 1.00 78.25 87 GLU E C 1
ATOM 4248 O O . GLU E 1 87 ? 35.301 53.677 -15.394 1.00 79.21 87 GLU E O 1
ATOM 4250 N N . GLY E 1 88 ? 33.744 52.056 -15.265 1.00 91.75 88 GLY E N 1
ATOM 4251 C CA . GLY E 1 88 ? 34.039 51.734 -13.882 1.00 93.28 88 GLY E CA 1
ATOM 4252 C C . GLY E 1 88 ? 35.388 51.055 -13.753 1.00 92.01 88 GLY E C 1
ATOM 4253 O O . GLY E 1 88 ? 36.172 51.377 -12.859 1.00 92.75 88 GLY E O 1
ATOM 4254 N N . CYS E 1 89 ? 35.662 50.117 -14.654 1.00 73.98 89 CYS E N 1
ATOM 4255 C CA . CYS E 1 89 ? 36.944 49.420 -14.666 1.00 71.77 89 CYS E CA 1
ATOM 4256 C C . CYS E 1 89 ? 38.085 50.375 -15.002 1.00 70.32 89 CYS E C 1
ATOM 4257 O O . CYS E 1 89 ? 39.236 50.130 -14.642 1.00 69.68 89 CYS E O 1
ATOM 4260 N N . LEU E 1 90 ? 37.760 51.460 -15.698 1.00 65.34 90 LEU E N 1
ATOM 4261 C CA . LEU E 1 90 ? 38.757 52.457 -16.079 1.00 65.75 90 LEU E CA 1
ATOM 4262 C C . LEU E 1 90 ? 39.120 53.344 -14.893 1.00 68.55 90 LEU E C 1
ATOM 4263 O O . LEU E 1 90 ? 40.284 53.700 -14.707 1.00 68.91 90 LEU E O 1
ATOM 4265 N N . ARG E 1 91 ? 38.116 53.696 -14.095 1.00 85.91 91 ARG E N 1
ATOM 4266 C CA . ARG E 1 91 ? 38.329 54.495 -12.894 1.00 88.47 91 ARG E CA 1
ATOM 4267 C C . ARG E 1 91 ? 39.030 53.664 -11.827 1.00 89.43 91 ARG E C 1
ATOM 4268 O O . ARG E 1 91 ? 39.621 54.200 -10.890 1.00 91.95 91 ARG E O 1
ATOM 4270 N N . MET E 1 92 ? 38.961 52.347 -11.985 1.00 78.70 92 MET E N 1
ATOM 4271 C CA . MET E 1 92 ? 39.595 51.418 -11.062 1.00 78.73 92 MET E CA 1
ATOM 4272 C C . MET E 1 92 ? 41.113 51.421 -11.235 1.00 78.74 92 MET E C 1
ATOM 4273 O O . MET E 1 92 ? 41.837 50.837 -10.432 1.00 79.34 92 MET E O 1
ATOM 4278 N N . GLY E 1 93 ? 41.590 52.099 -12.276 1.00 103.90 93 GLY E N 1
ATOM 4279 C CA . GLY E 1 93 ? 43.015 52.183 -12.547 1.00 103.63 93 GLY E CA 1
ATOM 4280 C C . GLY E 1 93 ? 43.534 51.411 -13.750 1.00 100.89 93 GLY E C 1
ATOM 4281 O O . GLY E 1 93 ? 44.740 51.392 -14.000 1.00 101.36 93 GLY E O 1
ATOM 4282 N N . PHE E 1 94 ? 42.637 50.775 -14.499 1.00 64.06 94 PHE E N 1
ATOM 4283 C CA . PHE E 1 94 ? 43.028 50.082 -15.729 1.00 61.57 94 PHE E CA 1
ATOM 4284 C C . PHE E 1 94 ? 43.224 51.058 -16.888 1.00 61.91 94 PHE E C 1
ATOM 4285 O O . PHE E 1 94 ? 42.368 51.902 -17.154 1.00 63.05 94 PHE E O 1
ATOM 4293 N N . ASP E 1 95 ? 44.352 50.925 -17.579 1.00 70.04 95 ASP E N 1
ATOM 4294 C CA . ASP E 1 95 ? 44.755 51.876 -18.614 1.00 70.54 95 ASP E CA 1
ATOM 4295 C C . ASP E 1 95 ? 43.930 51.765 -19.891 1.00 68.68 95 ASP E C 1
ATOM 4296 O O . ASP E 1 95 ? 43.654 52.766 -20.553 1.00 68.83 95 ASP E O 1
ATOM 4301 N N . HIS E 1 96 ? 43.555 50.544 -20.246 1.00 99.88 96 HIS E N 1
ATOM 4302 C CA . HIS E 1 96 ? 42.637 50.337 -21.354 1.00 98.38 96 HIS E CA 1
ATOM 4303 C C . HIS E 1 96 ? 41.854 49.050 -21.151 1.00 98.71 96 HIS E C 1
ATOM 4304 O O . HIS E 1 96 ? 42.352 48.096 -20.554 1.00 99.76 96 HIS E O 1
ATOM 4311 N N . VAL E 1 97 ? 40.623 49.034 -21.645 1.00 65.75 97 VAL E N 1
ATOM 4312 C CA . VAL E 1 97 ? 39.759 47.871 -21.517 1.00 64.87 97 VAL E CA 1
ATOM 4313 C C . VAL E 1 97 ? 39.371 47.357 -22.895 1.00 64.29 97 VAL E C 1
ATOM 4314 O O . VAL E 1 97 ? 39.414 48.102 -23.876 1.00 64.87 97 VAL E O 1
ATOM 4318 N N . PHE E 1 98 ? 38.996 46.084 -22.970 1.00 83.49 98 PHE E N 1
ATOM 4319 C CA . PHE E 1 98 ? 38.602 45.484 -24.240 1.00 82.99 98 PHE E CA 1
ATOM 4320 C C . PHE E 1 98 ? 37.093 45.244 -24.292 1.00 84.32 98 PHE E C 1
ATOM 4321 O O . PHE E 1 98 ? 36.618 44.135 -24.048 1.00 85.73 98 PHE E O 1
ATOM 4323 N N . ILE E 1 106 ? 43.012 43.525 -30.057 1.00 65.77 106 ILE E N 1
ATOM 4324 C CA . ILE E 1 106 ? 43.987 43.441 -28.976 1.00 64.82 106 ILE E CA 1
ATOM 4325 C C . ILE E 1 106 ? 45.405 43.568 -29.518 1.00 65.95 106 ILE E C 1
ATOM 4326 O O . ILE E 1 106 ? 46.267 44.177 -28.887 1.00 65.98 106 ILE E O 1
ATOM 4331 N N . LEU E 1 107 ? 45.640 42.989 -30.691 1.00 87.55 107 LEU E N 1
ATOM 4332 C CA . LEU E 1 107 ? 46.953 43.053 -31.323 1.00 87.80 107 LEU E CA 1
ATOM 4333 C C . LEU E 1 107 ? 47.285 44.485 -31.735 1.00 88.08 107 LEU E C 1
ATOM 4334 O O . LEU E 1 107 ? 48.448 44.889 -31.727 1.00 89.25 107 LEU E O 1
ATOM 4336 N N . LYS E 1 108 ? 46.254 45.247 -32.088 1.00 106.54 108 LYS E N 1
ATOM 4337 C CA . LYS E 1 108 ? 46.429 46.638 -32.488 1.00 108.09 108 LYS E CA 1
ATOM 4338 C C . LYS E 1 108 ? 47.000 47.473 -31.347 1.00 108.33 108 LYS E C 1
ATOM 4339 O O . LYS E 1 108 ? 47.813 48.371 -31.569 1.00 110.36 108 LYS E O 1
ATOM 4341 N N . PHE E 1 109 ? 46.576 47.159 -30.126 1.00 92.27 109 PHE E N 1
ATOM 4342 C CA . PHE E 1 109 ? 46.992 47.902 -28.939 1.00 93.28 109 PHE E CA 1
ATOM 4343 C C . PHE E 1 109 ? 48.458 47.673 -28.582 1.00 94.46 109 PHE E C 1
ATOM 4344 O O . PHE E 1 109 ? 49.173 48.612 -28.231 1.00 95.91 109 PHE E O 1
ATOM 4352 N N . LEU E 1 110 ? 48.898 46.423 -28.676 1.00 76.98 110 LEU E N 1
ATOM 4353 C CA . LEU E 1 110 ? 50.251 46.040 -28.284 1.00 77.75 110 LEU E CA 1
ATOM 4354 C C . LEU E 1 110 ? 51.320 46.672 -29.175 1.00 80.04 110 LEU E C 1
ATOM 4355 O O . LEU E 1 110 ? 52.483 46.788 -28.787 1.00 81.28 110 LEU E O 1
ATOM 4360 N N . MET E 1 111 ? 50.924 47.081 -30.373 1.00 87.46 111 MET E N 1
ATOM 4361 C CA . MET E 1 111 ? 51.837 47.777 -31.265 1.00 90.07 111 MET E CA 1
ATOM 4362 C C . MET E 1 111 ? 51.869 49.268 -30.938 1.00 92.77 111 MET E C 1
ATOM 4363 O O . MET E 1 111 ? 51.631 49.671 -29.797 1.00 91.59 111 MET E O 1
ATOM 4365 N N . MET F 1 1 ? 10.800 61.300 8.059 1.00 89.37 1 MET F N 1
ATOM 4366 C CA . MET F 1 1 ? 11.817 60.444 7.457 1.00 90.89 1 MET F CA 1
ATOM 4367 C C . MET F 1 1 ? 11.258 59.658 6.276 1.00 91.76 1 MET F C 1
ATOM 4368 O O . MET F 1 1 ? 10.277 58.932 6.413 1.00 90.46 1 MET F O 1
ATOM 4373 N N . TYR F 1 2 ? 11.887 59.807 5.115 1.00 93.85 2 TYR F N 1
ATOM 4374 C CA . TYR F 1 2 ? 11.423 59.129 3.911 1.00 94.66 2 TYR F CA 1
ATOM 4375 C C . TYR F 1 2 ? 12.431 58.102 3.407 1.00 98.22 2 TYR F C 1
ATOM 4376 O O . TYR F 1 2 ? 13.637 58.347 3.416 1.00 100.05 2 TYR F O 1
ATOM 4385 N N . ILE F 1 3 ? 11.932 56.948 2.974 1.00 58.00 3 ILE F N 1
ATOM 4386 C CA . ILE F 1 3 ? 12.755 56.019 2.213 1.00 61.12 3 ILE F CA 1
ATOM 4387 C C . ILE F 1 3 ? 12.276 55.992 0.768 1.00 61.56 3 ILE F C 1
ATOM 4388 O O . ILE F 1 3 ? 11.220 55.447 0.461 1.00 60.75 3 ILE F O 1
ATOM 4393 N N . LEU F 1 4 ? 13.072 56.574 -0.120 1.00 82.45 4 LEU F N 1
ATOM 4394 C CA . LEU F 1 4 ? 12.713 56.644 -1.529 1.00 82.76 4 LEU F CA 1
ATOM 4395 C C . LEU F 1 4 ? 13.397 55.526 -2.302 1.00 84.70 4 LEU F C 1
ATOM 4396 O O . LEU F 1 4 ? 14.622 55.496 -2.415 1.00 86.14 4 LEU F O 1
ATOM 4398 N N . PHE F 1 5 ? 12.604 54.602 -2.830 1.00 53.07 5 PHE F N 1
ATOM 4399 C CA . PHE F 1 5 ? 13.161 53.476 -3.566 1.00 54.31 5 PHE F CA 1
ATOM 4400 C C . PHE F 1 5 ? 13.379 53.831 -5.031 1.00 54.61 5 PHE F C 1
ATOM 4401 O O . PHE F 1 5 ? 12.484 54.349 -5.698 1.00 53.71 5 PHE F O 1
ATOM 4409 N N . ARG F 1 6 ? 14.587 53.559 -5.516 1.00 67.07 6 ARG F N 1
ATOM 4410 C CA . ARG F 1 6 ? 14.974 53.869 -6.887 1.00 67.27 6 ARG F CA 1
ATOM 4411 C C . ARG F 1 6 ? 14.872 52.634 -7.774 1.00 67.15 6 ARG F C 1
ATOM 4412 O O . ARG F 1 6 ? 15.587 51.652 -7.568 1.00 68.35 6 ARG F O 1
ATOM 4420 N N . GLU F 1 7 ? 13.992 52.698 -8.769 1.00 103.51 7 GLU F N 1
ATOM 4421 C CA . GLU F 1 7 ? 13.682 51.547 -9.616 1.00 102.98 7 GLU F CA 1
ATOM 4422 C C . GLU F 1 7 ? 14.888 50.991 -10.371 1.00 103.34 7 GLU F C 1
ATOM 4423 O O . GLU F 1 7 ? 15.162 49.791 -10.307 1.00 102.81 7 GLU F O 1
ATOM 4425 N N . MET F 1 8 ? 15.601 51.868 -11.073 1.00 71.59 8 MET F N 1
ATOM 4426 C CA . MET F 1 8 ? 16.695 51.466 -11.957 1.00 71.87 8 MET F CA 1
ATOM 4427 C C . MET F 1 8 ? 16.204 50.411 -12.941 1.00 70.55 8 MET F C 1
ATOM 4428 O O . MET F 1 8 ? 16.738 49.304 -13.001 1.00 70.11 8 MET F O 1
ATOM 4430 N N . LYS F 1 9 ? 15.159 50.762 -13.684 1.00 121.98 9 LYS F N 1
ATOM 4431 C CA . LYS F 1 9 ? 14.511 49.849 -14.622 1.00 120.76 9 LYS F CA 1
ATOM 4432 C C . LYS F 1 9 ? 15.474 49.255 -15.650 1.00 121.55 9 LYS F C 1
ATOM 4433 O O . LYS F 1 9 ? 16.176 49.975 -16.359 1.00 122.57 9 LYS F O 1
ATOM 4435 N N . ASN F 1 10 ? 15.481 47.928 -15.718 1.00 104.58 10 ASN F N 1
ATOM 4436 C CA . ASN F 1 10 ? 16.314 47.180 -16.648 1.00 105.39 10 ASN F CA 1
ATOM 4437 C C . ASN F 1 10 ? 15.819 45.724 -16.626 1.00 104.73 10 ASN F C 1
ATOM 4438 O O . ASN F 1 10 ? 14.974 45.405 -15.789 1.00 103.63 10 ASN F O 1
ATOM 4440 N N . ASN F 1 11 ? 16.295 44.824 -17.493 1.00 110.61 11 ASN F N 1
ATOM 4441 C CA . ASN F 1 11 ? 17.172 45.076 -18.637 1.00 112.08 11 ASN F CA 1
ATOM 4442 C C . ASN F 1 11 ? 16.781 44.159 -19.788 1.00 112.52 11 ASN F C 1
ATOM 4443 O O . ASN F 1 11 ? 15.689 43.600 -19.793 1.00 111.83 11 ASN F O 1
ATOM 4445 N N . TRP F 1 12 ? 17.643 44.087 -20.797 1.00 65.83 12 TRP F N 1
ATOM 4446 C CA . TRP F 1 12 ? 17.587 43.107 -21.894 1.00 67.70 12 TRP F CA 1
ATOM 4447 C C . TRP F 1 12 ? 16.328 43.221 -22.751 1.00 66.81 12 TRP F C 1
ATOM 4448 O O . TRP F 1 12 ? 16.227 42.589 -23.800 1.00 68.15 12 TRP F O 1
ATOM 4459 N N . TYR F 1 13 ? 15.386 44.048 -22.318 1.00 76.88 13 TYR F N 1
ATOM 4460 C CA . TYR F 1 13 ? 14.273 44.442 -23.164 1.00 76.88 13 TYR F CA 1
ATOM 4461 C C . TYR F 1 13 ? 13.938 45.896 -22.879 1.00 76.23 13 TYR F C 1
ATOM 4462 O O . TYR F 1 13 ? 14.290 46.429 -21.828 1.00 76.34 13 TYR F O 1
ATOM 4471 N N . SER F 1 14 ? 13.269 46.542 -23.822 1.00 76.21 14 SER F N 1
ATOM 4472 C CA . SER F 1 14 ? 12.841 47.911 -23.607 1.00 76.03 14 SER F CA 1
ATOM 4473 C C . SER F 1 14 ? 11.371 47.914 -23.234 1.00 75.27 14 SER F C 1
ATOM 4474 O O . SER F 1 14 ? 10.513 47.612 -24.060 1.00 75.59 14 SER F O 1
ATOM 4477 N N . LEU F 1 15 ? 11.091 48.242 -21.978 1.00 59.94 15 LEU F N 1
ATOM 4478 C CA . LEU F 1 15 ? 9.725 48.263 -21.479 1.00 59.13 15 LEU F CA 1
ATOM 4479 C C . LEU F 1 15 ? 8.877 49.229 -22.294 1.00 59.66 15 LEU F C 1
ATOM 4480 O O . LEU F 1 15 ? 7.746 48.915 -22.670 1.00 59.68 15 LEU F O 1
ATOM 4485 N N . ALA F 1 16 ? 9.443 50.399 -22.576 1.00 71.97 16 ALA F N 1
ATOM 4486 C CA . ALA F 1 16 ? 8.763 51.418 -23.366 1.00 71.76 16 ALA F CA 1
ATOM 4487 C C . ALA F 1 16 ? 8.421 50.903 -24.757 1.00 72.64 16 ALA F C 1
ATOM 4488 O O . ALA F 1 16 ? 7.295 51.061 -25.221 1.00 72.81 16 ALA F O 1
ATOM 4490 N N . ALA F 1 17 ? 9.398 50.279 -25.411 1.00 52.66 17 ALA F N 1
ATOM 4491 C CA . ALA F 1 17 ? 9.206 49.747 -26.758 1.00 54.16 17 ALA F CA 1
ATOM 4492 C C . ALA F 1 17 ? 8.115 48.684 -26.782 1.00 53.80 17 ALA F C 1
ATOM 4493 O O . ALA F 1 17 ? 7.196 48.743 -27.603 1.00 54.29 17 ALA F O 1
ATOM 4495 N N . LEU F 1 18 ? 8.231 47.715 -25.880 1.00 58.25 18 LEU F N 1
ATOM 4496 C CA . LEU F 1 18 ? 7.240 46.655 -25.742 1.00 57.47 18 LEU F CA 1
ATOM 4497 C C . LEU F 1 18 ? 5.837 47.224 -25.569 1.00 57.13 18 LEU F C 1
ATOM 4498 O O . LEU F 1 18 ? 4.899 46.806 -26.246 1.00 57.75 18 LEU F O 1
ATOM 4503 N N . LEU F 1 19 ? 5.703 48.176 -24.654 1.00 50.42 19 LEU F N 1
ATOM 4504 C CA . LEU F 1 19 ? 4.417 48.806 -24.396 1.00 49.51 19 LEU F CA 1
ATOM 4505 C C . LEU F 1 19 ? 3.958 49.623 -25.595 1.00 50.57 19 LEU F C 1
ATOM 4506 O O . LEU F 1 19 ? 2.760 49.726 -25.867 1.00 50.47 19 LEU F O 1
ATOM 4511 N N . SER F 1 20 ? 4.915 50.202 -26.311 1.00 51.66 20 SER F N 1
ATOM 4512 C CA . SER F 1 20 ? 4.607 51.000 -27.488 1.00 52.80 20 SER F CA 1
ATOM 4513 C C . SER F 1 20 ? 4.100 50.105 -28.612 1.00 53.99 20 SER F C 1
ATOM 4514 O O . SER F 1 20 ? 3.124 50.434 -29.286 1.00 54.40 20 SER F O 1
ATOM 4517 N N . THR F 1 21 ? 4.770 48.972 -28.801 1.00 70.16 21 THR F N 1
ATOM 4518 C CA . THR F 1 21 ? 4.396 48.011 -29.832 1.00 70.22 21 THR F CA 1
ATOM 4519 C C . THR F 1 21 ? 2.980 47.488 -29.631 1.00 70.30 21 THR F C 1
ATOM 4520 O O . THR F 1 21 ? 2.160 47.526 -30.550 1.00 71.06 21 THR F O 1
ATOM 4524 N N . ILE F 1 22 ? 2.711 46.993 -28.424 1.00 53.88 22 ILE F N 1
ATOM 4525 C CA . ILE F 1 22 ? 1.390 46.505 -28.048 1.00 53.19 22 ILE F CA 1
ATOM 4526 C C . ILE F 1 22 ? 0.323 47.540 -28.352 1.00 53.03 22 ILE F C 1
ATOM 4527 O O . ILE F 1 22 ? -0.747 47.211 -28.860 1.00 53.46 22 ILE F O 1
ATOM 4532 N N . TYR F 1 23 ? 0.638 48.794 -28.043 1.00 52.51 23 TYR F N 1
ATOM 4533 C CA . TYR F 1 23 ? -0.265 49.914 -28.277 1.00 52.42 23 TYR F CA 1
ATOM 4534 C C . TYR F 1 23 ? -0.500 50.184 -29.759 1.00 54.04 23 TYR F C 1
ATOM 4535 O O . TYR F 1 23 ? -1.636 50.164 -30.231 1.00 54.38 23 TYR F O 1
ATOM 4544 N N . SER F 1 24 ? 0.582 50.425 -30.491 1.00 55.09 24 SER F N 1
ATOM 4545 C CA . SER F 1 24 ? 0.479 50.863 -31.876 1.00 56.63 24 SER F CA 1
ATOM 4546 C C . SER F 1 24 ? -0.156 49.797 -32.758 1.00 57.64 24 SER F C 1
ATOM 4547 O O . SER F 1 24 ? -1.028 50.089 -33.580 1.00 58.40 24 SER F O 1
ATOM 4550 N N . ARG F 1 25 ? 0.268 48.556 -32.549 1.00 72.04 25 ARG F N 1
ATOM 4551 C CA . ARG F 1 25 ? -0.033 47.454 -33.458 1.00 72.85 25 ARG F CA 1
ATOM 4552 C C . ARG F 1 25 ? -1.301 46.694 -33.074 1.00 73.10 25 ARG F C 1
ATOM 4553 O O . ARG F 1 25 ? -1.567 45.617 -33.614 1.00 73.52 25 ARG F O 1
ATOM 4561 N N . HIS F 1 26 ? -2.045 47.234 -32.108 1.00 69.59 26 HIS F N 1
ATOM 4562 C CA . HIS F 1 26 ? -3.330 46.667 -31.692 1.00 70.34 26 HIS F CA 1
ATOM 4563 C C . HIS F 1 26 ? -3.194 45.209 -31.274 1.00 69.67 26 HIS F C 1
ATOM 4564 O O . HIS F 1 26 ? -4.078 44.392 -31.527 1.00 70.11 26 HIS F O 1
ATOM 4571 N N . LEU F 1 27 ? -2.074 44.894 -30.636 1.00 65.67 27 LEU F N 1
ATOM 4572 C CA . LEU F 1 27 ? -1.804 43.540 -30.179 1.00 65.59 27 LEU F CA 1
ATOM 4573 C C . LEU F 1 27 ? -2.734 43.159 -29.038 1.00 65.11 27 LEU F C 1
ATOM 4574 O O . LEU F 1 27 ? -3.118 44.008 -28.234 1.00 64.44 27 LEU F O 1
ATOM 4579 N N . ASP F 1 28 ? -3.090 41.881 -28.957 1.00 95.39 28 ASP F N 1
ATOM 4580 C CA . ASP F 1 28 ? -3.906 41.444 -27.843 1.00 94.89 28 ASP F CA 1
ATOM 4581 C C . ASP F 1 28 ? -2.962 40.809 -26.837 1.00 94.33 28 ASP F C 1
ATOM 4582 O O . ASP F 1 28 ? -2.603 39.633 -26.946 1.00 94.78 28 ASP F O 1
ATOM 4587 N N . VAL F 1 29 ? -2.580 41.607 -25.845 1.00 71.60 29 VAL F N 1
ATOM 4588 C CA . VAL F 1 29 ? -1.726 41.163 -24.755 1.00 70.71 29 VAL F CA 1
ATOM 4589 C C . VAL F 1 29 ? -1.909 42.119 -23.584 1.00 69.53 29 VAL F C 1
ATOM 4590 O O . VAL F 1 29 ? -2.109 43.315 -23.790 1.00 69.22 29 VAL F O 1
ATOM 4594 N N . GLU F 1 30 ? -1.827 41.608 -22.361 1.00 87.79 30 GLU F N 1
ATOM 4595 C CA . GLU F 1 30 ? -1.814 42.471 -21.187 1.00 85.65 30 GLU F CA 1
ATOM 4596 C C . GLU F 1 30 ? -0.472 42.359 -20.473 1.00 85.16 30 GLU F C 1
ATOM 4597 O O . GLU F 1 30 ? -0.152 41.324 -19.890 1.00 83.84 30 GLU F O 1
ATOM 4599 N N . ALA F 1 31 ? 0.312 43.429 -20.529 1.00 75.30 31 ALA F N 1
ATOM 4600 C CA . ALA F 1 31 ? 1.619 43.441 -19.885 1.00 74.06 31 ALA F CA 1
ATOM 4601 C C . ALA F 1 31 ? 1.527 44.061 -18.495 1.00 72.37 31 ALA F C 1
ATOM 4602 O O . ALA F 1 31 ? 1.215 45.246 -18.354 1.00 72.03 31 ALA F O 1
ATOM 4604 N N . ARG F 1 32 ? 1.786 43.253 -17.471 1.00 49.00 32 ARG F N 1
ATOM 4605 C CA . ARG F 1 32 ? 1.765 43.734 -16.098 1.00 47.30 32 ARG F CA 1
ATOM 4606 C C . ARG F 1 32 ? 2.933 43.164 -15.306 1.00 46.46 32 ARG F C 1
ATOM 4607 O O . ARG F 1 32 ? 3.307 42.006 -15.492 1.00 46.90 32 ARG F O 1
ATOM 4609 N N . PRO F 1 33 ? 3.525 43.986 -14.425 1.00 46.13 33 PRO F N 1
ATOM 4610 C CA . PRO F 1 33 ? 4.584 43.519 -13.526 1.00 45.42 33 PRO F CA 1
ATOM 4611 C C . PRO F 1 33 ? 3.988 42.718 -12.376 1.00 44.32 33 PRO F C 1
ATOM 4612 O O . PRO F 1 33 ? 2.925 43.081 -11.875 1.00 43.47 33 PRO F O 1
ATOM 4616 N N . VAL F 1 34 ? 4.642 41.643 -11.956 1.00 38.24 34 VAL F N 1
ATOM 4617 C CA . VAL F 1 34 ? 4.037 40.791 -10.942 1.00 37.34 34 VAL F CA 1
ATOM 4618 C C . VAL F 1 34 ? 5.009 40.344 -9.861 1.00 36.79 34 VAL F C 1
ATOM 4619 O O . VAL F 1 34 ? 6.184 40.076 -10.126 1.00 37.70 34 VAL F O 1
ATOM 4623 N N . LYS F 1 35 ? 4.509 40.305 -8.631 1.00 61.84 35 LYS F N 1
ATOM 4624 C CA . LYS F 1 35 ? 5.139 39.529 -7.576 1.00 61.35 35 LYS F CA 1
ATOM 4625 C C . LYS F 1 35 ? 4.684 38.088 -7.778 1.00 61.74 35 LYS F C 1
ATOM 4626 O O . LYS F 1 35 ? 3.605 37.855 -8.329 1.00 62.08 35 LYS F O 1
ATOM 4628 N N . PHE F 1 36 ? 5.497 37.129 -7.347 1.00 69.45 36 PHE F N 1
ATOM 4629 C CA . PHE F 1 36 ? 5.243 35.723 -7.653 1.00 70.11 36 PHE F CA 1
ATOM 4630 C C . PHE F 1 36 ? 3.878 35.222 -7.180 1.00 71.94 36 PHE F C 1
ATOM 4631 O O . PHE F 1 36 ? 3.236 34.422 -7.861 1.00 71.56 36 PHE F O 1
ATOM 4639 N N . GLU F 1 37 ? 3.436 35.705 -6.023 1.00 111.27 37 GLU F N 1
ATOM 4640 C CA . GLU F 1 37 ? 2.193 35.244 -5.412 1.00 113.52 37 GLU F CA 1
ATOM 4641 C C . GLU F 1 37 ? 0.948 35.595 -6.232 1.00 113.94 37 GLU F C 1
ATOM 4642 O O . GLU F 1 37 ? -0.064 34.898 -6.160 1.00 116.52 37 GLU F O 1
ATOM 4648 N N . GLU F 1 38 ? 1.031 36.666 -7.015 1.00 85.18 38 GLU F N 1
ATOM 4649 C CA . GLU F 1 38 ? -0.136 37.195 -7.718 1.00 85.82 38 GLU F CA 1
ATOM 4650 C C . GLU F 1 38 ? -0.344 36.605 -9.112 1.00 85.44 38 GLU F C 1
ATOM 4651 O O . GLU F 1 38 ? -1.270 36.997 -9.825 1.00 86.00 38 GLU F O 1
ATOM 4653 N N . ILE F 1 39 ? 0.507 35.659 -9.497 1.00 76.88 39 ILE F N 1
ATOM 4654 C CA . ILE F 1 39 ? 0.420 35.060 -10.826 1.00 77.02 39 ILE F CA 1
ATOM 4655 C C . ILE F 1 39 ? -0.775 34.107 -10.935 1.00 81.14 39 ILE F C 1
ATOM 4656 O O . ILE F 1 39 ? -1.311 33.888 -12.023 1.00 80.60 39 ILE F O 1
ATOM 4661 N N . LYS F 1 40 ? -1.201 33.558 -9.801 1.00 90.87 40 LYS F N 1
ATOM 4662 C CA . LYS F 1 40 ? -2.303 32.599 -9.777 1.00 94.27 40 LYS F CA 1
ATOM 4663 C C . LYS F 1 40 ? -3.616 33.177 -10.313 1.00 94.65 40 LYS F C 1
ATOM 4664 O O . LYS F 1 40 ? -4.479 32.436 -10.786 1.00 97.18 40 LYS F O 1
ATOM 4666 N N . LYS F 1 41 ? -3.761 34.497 -10.240 1.00 78.14 41 LYS F N 1
ATOM 4667 C CA . LYS F 1 41 ? -4.979 35.162 -10.692 1.00 79.69 41 LYS F CA 1
ATOM 4668 C C . LYS F 1 41 ? -5.165 35.061 -12.207 1.00 78.21 41 LYS F C 1
ATOM 4669 O O . LYS F 1 41 ? -6.269 35.247 -12.721 1.00 80.16 41 LYS F O 1
ATOM 4671 N N . PHE F 1 42 ? -4.079 34.765 -12.914 1.00 83.82 42 PHE F N 1
ATOM 4672 C CA . PHE F 1 42 ? -4.096 34.680 -14.371 1.00 82.65 42 PHE F CA 1
ATOM 4673 C C . PHE F 1 42 ? -4.173 33.232 -14.844 1.00 84.35 42 PHE F C 1
ATOM 4674 O O . PHE F 1 42 ? -3.429 32.381 -14.357 1.00 84.56 42 PHE F O 1
ATOM 4682 N N . PRO F 1 43 ? -5.092 32.942 -15.779 1.00 92.47 43 PRO F N 1
ATOM 4683 C CA . PRO F 1 43 ? -5.207 31.586 -16.330 1.00 94.92 43 PRO F CA 1
ATOM 4684 C C . PRO F 1 43 ? -3.921 31.162 -17.032 1.00 92.46 43 PRO F C 1
ATOM 4685 O O . PRO F 1 43 ? -3.435 31.890 -17.897 1.00 89.30 43 PRO F O 1
ATOM 4689 N N . PRO F 1 44 ? -3.389 29.983 -16.679 1.00 88.31 44 PRO F N 1
ATOM 4690 C CA . PRO F 1 44 ? -2.082 29.508 -17.149 1.00 85.81 44 PRO F CA 1
ATOM 4691 C C . PRO F 1 44 ? -2.031 29.230 -18.650 1.00 85.46 44 PRO F C 1
ATOM 4692 O O . PRO F 1 44 ? -0.943 29.181 -19.228 1.00 82.89 44 PRO F O 1
ATOM 4696 N N . GLU F 1 45 ? -3.193 29.051 -19.268 1.00 105.59 45 GLU F N 1
ATOM 4697 C CA . GLU F 1 45 ? -3.259 28.764 -20.695 1.00 106.86 45 GLU F CA 1
ATOM 4698 C C . GLU F 1 45 ? -2.872 29.987 -21.526 1.00 103.13 45 GLU F C 1
ATOM 4699 O O . GLU F 1 45 ? -2.069 29.896 -22.455 1.00 100.81 45 GLU F O 1
ATOM 4701 N N . LYS F 1 46 ? -3.451 31.132 -21.181 1.00 112.02 46 LYS F N 1
ATOM 4702 C CA . LYS F 1 46 ? -3.236 32.367 -21.928 1.00 110.02 46 LYS F CA 1
ATOM 4703 C C . LYS F 1 46 ? -2.158 33.262 -21.313 1.00 105.19 46 LYS F C 1
ATOM 4704 O O . LYS F 1 46 ? -1.923 34.368 -21.794 1.00 103.46 46 LYS F O 1
ATOM 4706 N N . THR F 1 47 ? -1.512 32.799 -20.247 1.00 85.21 47 THR F N 1
ATOM 4707 C CA . THR F 1 47 ? -0.547 33.637 -19.538 1.00 81.80 47 THR F CA 1
ATOM 4708 C C . THR F 1 47 ? 0.902 33.269 -19.836 1.00 79.24 47 THR F C 1
ATOM 4709 O O . THR F 1 47 ? 1.280 32.097 -19.823 1.00 80.42 47 THR F O 1
ATOM 4713 N N . ILE F 1 48 ? 1.705 34.289 -20.111 1.00 73.66 48 ILE F N 1
ATOM 4714 C CA . ILE F 1 48 ? 3.140 34.123 -20.283 1.00 71.77 48 ILE F CA 1
ATOM 4715 C C . ILE F 1 48 ? 3.848 34.804 -19.118 1.00 72.10 48 ILE F C 1
ATOM 4716 O O . ILE F 1 48 ? 3.395 35.840 -18.637 1.00 73.29 48 ILE F O 1
ATOM 4721 N N . VAL F 1 49 ? 4.947 34.222 -18.648 1.00 69.83 49 VAL F N 1
ATOM 4722 C CA . VAL F 1 49 ? 5.702 34.825 -17.553 1.00 71.29 49 VAL F CA 1
ATOM 4723 C C . VAL F 1 49 ? 7.180 34.991 -17.904 1.00 69.53 49 VAL F C 1
ATOM 4724 O O . VAL F 1 49 ? 7.881 34.015 -18.173 1.00 68.74 49 VAL F O 1
ATOM 4728 N N . ALA F 1 50 ? 7.646 36.234 -17.897 1.00 62.67 50 ALA F N 1
ATOM 4729 C CA . ALA F 1 50 ? 9.027 36.528 -18.246 1.00 60.13 50 ALA F CA 1
ATOM 4730 C C . ALA F 1 50 ? 9.859 36.769 -16.999 1.00 59.90 50 ALA F C 1
ATOM 4731 O O . ALA F 1 50 ? 9.472 37.538 -16.126 1.00 58.91 50 ALA F O 1
ATOM 4733 N N . TYR F 1 51 ? 11.008 36.109 -16.924 1.00 44.82 51 TYR F N 1
ATOM 4734 C CA . TYR F 1 51 ? 11.864 36.189 -15.748 1.00 45.67 51 TYR F CA 1
ATOM 4735 C C . TYR F 1 51 ? 13.151 36.951 -16.021 1.00 44.92 51 TYR F C 1
ATOM 4736 O O . TYR F 1 51 ? 13.710 36.873 -17.114 1.00 43.69 51 TYR F O 1
ATOM 4745 N N . SER F 1 52 ? 13.604 37.707 -15.027 1.00 58.27 52 SER F N 1
ATOM 4746 C CA . SER F 1 52 ? 14.932 38.306 -15.069 1.00 56.74 52 SER F CA 1
ATOM 4747 C C . SER F 1 52 ? 15.666 38.031 -13.761 1.00 57.85 52 SER F C 1
ATOM 4748 O O . SER F 1 52 ? 15.305 38.567 -12.721 1.00 58.69 52 SER F O 1
ATOM 4751 N N . PHE F 1 53 ? 16.712 37.216 -13.814 1.00 48.31 53 PHE F N 1
ATOM 4752 C CA . PHE F 1 53 ? 17.440 36.861 -12.600 1.00 50.70 53 PHE F CA 1
ATOM 4753 C C . PHE F 1 53 ? 18.942 37.020 -12.783 1.00 51.19 53 PHE F C 1
ATOM 4754 O O . PHE F 1 53 ? 19.407 37.437 -13.842 1.00 49.62 53 PHE F O 1
ATOM 4762 N N . MET F 1 54 ? 19.695 36.705 -11.739 1.00 107.70 54 MET F N 1
ATOM 4763 C CA . MET F 1 54 ? 21.146 36.802 -11.789 1.00 108.95 54 MET F CA 1
ATOM 4764 C C . MET F 1 54 ? 21.726 35.425 -11.510 1.00 110.74 54 MET F C 1
ATOM 4765 O O . MET F 1 54 ? 20.976 34.458 -11.416 1.00 111.74 54 MET F O 1
ATOM 4770 N N . SER F 1 55 ? 23.050 35.325 -11.407 1.00 98.30 55 SER F N 1
ATOM 4771 C CA . SER F 1 55 ? 23.694 34.063 -11.042 1.00 100.90 55 SER F CA 1
ATOM 4772 C C . SER F 1 55 ? 23.251 33.655 -9.643 1.00 102.73 55 SER F C 1
ATOM 4773 O O . SER F 1 55 ? 23.194 32.475 -9.306 1.00 103.79 55 SER F O 1
ATOM 4776 N N . PHE F 1 56 ? 22.937 34.655 -8.832 1.00 68.16 56 PHE F N 1
ATOM 4777 C CA . PHE F 1 56 ? 22.300 34.434 -7.546 1.00 70.56 56 PHE F CA 1
ATOM 4778 C C . PHE F 1 56 ? 20.871 33.981 -7.764 1.00 69.34 56 PHE F C 1
ATOM 4779 O O . PHE F 1 56 ? 20.360 34.046 -8.880 1.00 66.38 56 PHE F O 1
ATOM 4787 N N . ASP F 1 57 ? 20.265 33.445 -6.713 1.00 67.57 57 ASP F N 1
ATOM 4788 C CA . ASP F 1 57 ? 18.832 33.143 -6.676 1.00 66.61 57 ASP F CA 1
ATOM 4789 C C . ASP F 1 57 ? 18.347 32.250 -7.825 1.00 63.73 57 ASP F C 1
ATOM 4790 O O . ASP F 1 57 ? 17.176 32.283 -8.203 1.00 62.02 57 ASP F O 1
ATOM 4795 N N . LEU F 1 58 ? 19.250 31.429 -8.347 1.00 63.70 58 LEU F N 1
ATOM 4796 C CA . LEU F 1 58 ? 18.875 30.346 -9.245 1.00 62.23 58 LEU F CA 1
ATOM 4797 C C . LEU F 1 58 ? 17.898 29.410 -8.559 1.00 64.38 58 LEU F C 1
ATOM 4798 O O . LEU F 1 58 ? 16.929 28.949 -9.165 1.00 63.00 58 LEU F O 1
ATOM 4803 N N . ASP F 1 59 ? 18.181 29.126 -7.290 1.00 88.42 59 ASP F N 1
ATOM 4804 C CA . ASP F 1 59 ? 17.420 28.153 -6.518 1.00 90.18 59 ASP F CA 1
ATOM 4805 C C . ASP F 1 59 ? 15.937 28.501 -6.451 1.00 89.93 59 ASP F C 1
ATOM 4806 O O . ASP F 1 59 ? 15.084 27.668 -6.757 1.00 90.91 59 ASP F O 1
ATOM 4811 N N . THR F 1 60 ? 15.632 29.734 -6.062 1.00 69.61 60 THR F N 1
ATOM 4812 C CA . THR F 1 60 ? 14.243 30.161 -5.940 1.00 69.05 60 THR F CA 1
ATOM 4813 C C . THR F 1 60 ? 13.559 30.195 -7.300 1.00 65.24 60 THR F C 1
ATOM 4814 O O . THR F 1 60 ? 12.363 29.931 -7.408 1.00 65.27 60 THR F O 1
ATOM 4818 N N . VAL F 1 61 ? 14.328 30.513 -8.335 1.00 62.39 61 VAL F N 1
ATOM 4819 C CA . VAL F 1 61 ? 13.804 30.527 -9.694 1.00 59.18 61 VAL F CA 1
ATOM 4820 C C . VAL F 1 61 ? 13.471 29.106 -10.145 1.00 59.91 61 VAL F C 1
ATOM 4821 O O . VAL F 1 61 ? 12.424 28.871 -10.755 1.00 59.09 61 VAL F O 1
ATOM 4825 N N . ARG F 1 62 ? 14.357 28.162 -9.830 1.00 61.91 62 ARG F N 1
ATOM 4826 C CA . ARG F 1 62 ? 14.119 26.751 -10.129 1.00 63.45 62 ARG F CA 1
ATOM 4827 C C . ARG F 1 62 ? 12.818 26.273 -9.497 1.00 65.70 62 ARG F C 1
ATOM 4828 O O . ARG F 1 62 ? 12.035 25.556 -10.124 1.00 65.81 62 ARG F O 1
ATOM 4836 N N . GLU F 1 63 ? 12.599 26.682 -8.252 1.00 92.21 63 GLU F N 1
ATOM 4837 C CA . GLU F 1 63 ? 11.376 26.351 -7.539 1.00 95.36 63 GLU F CA 1
ATOM 4838 C C . GLU F 1 63 ? 10.163 26.917 -8.256 1.00 95.45 63 GLU F C 1
ATOM 4839 O O . GLU F 1 63 ? 9.220 26.192 -8.572 1.00 99.32 63 GLU F O 1
ATOM 4845 N N . GLU F 1 64 ? 10.199 28.221 -8.507 1.00 76.65 64 GLU F N 1
ATOM 4846 C CA . GLU F 1 64 ? 9.081 28.915 -9.129 1.00 76.86 64 GLU F CA 1
ATOM 4847 C C . GLU F 1 64 ? 8.779 28.363 -10.516 1.00 78.05 64 GLU F C 1
ATOM 4848 O O . GLU F 1 64 ? 7.618 28.269 -10.909 1.00 79.91 64 GLU F O 1
ATOM 4854 N N . VAL F 1 65 ? 9.818 27.994 -11.256 1.00 66.13 65 VAL F N 1
ATOM 4855 C CA . VAL F 1 65 ? 9.617 27.491 -12.608 1.00 64.73 65 VAL F CA 1
ATOM 4856 C C . VAL F 1 65 ? 8.931 26.130 -12.572 1.00 67.56 65 VAL F C 1
ATOM 4857 O O . VAL F 1 65 ? 7.947 25.905 -13.279 1.00 67.67 65 VAL F O 1
ATOM 4861 N N . LYS F 1 66 ? 9.439 25.232 -11.734 1.00 86.47 66 LYS F N 1
ATOM 4862 C CA . LYS F 1 66 ? 8.859 23.900 -11.602 1.00 91.46 66 LYS F CA 1
ATOM 4863 C C . LYS F 1 66 ? 7.408 23.974 -11.136 1.00 95.11 66 LYS F C 1
ATOM 4864 O O . LYS F 1 66 ? 6.566 23.191 -11.573 1.00 99.37 66 LYS F O 1
ATOM 4866 N N . THR F 1 67 ? 7.123 24.927 -10.255 1.00 90.88 67 THR F N 1
ATOM 4867 C CA . THR F 1 67 ? 5.773 25.124 -9.742 1.00 94.43 67 THR F CA 1
ATOM 4868 C C . THR F 1 67 ? 4.839 25.678 -10.816 1.00 95.65 67 THR F C 1
ATOM 4869 O O . THR F 1 67 ? 3.722 25.188 -10.993 1.00 100.80 67 THR F O 1
ATOM 4873 N N . LEU F 1 68 ? 5.306 26.697 -11.534 1.00 81.98 68 LEU F N 1
ATOM 4874 C CA . LEU F 1 68 ? 4.493 27.363 -12.549 1.00 81.35 68 LEU F CA 1
ATOM 4875 C C . LEU F 1 68 ? 4.231 26.464 -13.751 1.00 83.48 68 LEU F C 1
ATOM 4876 O O . LEU F 1 68 ? 3.142 26.491 -14.324 1.00 86.80 68 LEU F O 1
ATOM 4881 N N . LYS F 1 69 ? 5.227 25.671 -14.130 1.00 84.55 69 LYS F N 1
ATOM 4882 C CA . LYS F 1 69 ? 5.066 24.726 -15.230 1.00 87.60 69 LYS F CA 1
ATOM 4883 C C . LYS F 1 69 ? 4.025 23.668 -14.883 1.00 94.29 69 LYS F C 1
ATOM 4884 O O . LYS F 1 69 ? 3.269 23.222 -15.746 1.00 97.54 69 LYS F O 1
ATOM 4890 N N . GLU F 1 70 ? 3.993 23.274 -13.614 1.00 88.92 70 GLU F N 1
ATOM 4891 C CA . GLU F 1 70 ? 2.996 22.326 -13.129 1.00 96.30 70 GLU F CA 1
ATOM 4892 C C . GLU F 1 70 ? 1.602 22.935 -13.227 1.00 98.46 70 GLU F C 1
ATOM 4893 O O . GLU F 1 70 ? 0.629 22.244 -13.530 1.00 103.56 70 GLU F O 1
ATOM 4895 N N . ARG F 1 71 ? 1.519 24.237 -12.975 1.00 129.97 71 ARG F N 1
ATOM 4896 C CA . ARG F 1 71 ? 0.256 24.957 -13.066 1.00 130.56 71 ARG F CA 1
ATOM 4897 C C . ARG F 1 71 ? -0.166 25.127 -14.522 1.00 130.09 71 ARG F C 1
ATOM 4898 O O . ARG F 1 71 ? -1.348 25.307 -14.814 1.00 132.34 71 ARG F O 1
ATOM 4900 N N . GLY F 1 72 ? 0.802 25.062 -15.433 1.00 78.59 72 GLY F N 1
ATOM 4901 C CA . GLY F 1 72 ? 0.510 25.104 -16.855 1.00 78.53 72 GLY F CA 1
ATOM 4902 C C . GLY F 1 72 ? 0.758 26.426 -17.562 1.00 75.26 72 GLY F C 1
ATOM 4903 O O . GLY F 1 72 ? 0.291 26.626 -18.685 1.00 75.94 72 GLY F O 1
ATOM 4904 N N . TYR F 1 73 ? 1.482 27.333 -16.912 1.00 99.41 73 TYR F N 1
ATOM 4905 C CA . TYR F 1 73 ? 1.820 28.613 -17.530 1.00 93.87 73 TYR F CA 1
ATOM 4906 C C . TYR F 1 73 ? 2.884 28.433 -18.609 1.00 90.95 73 TYR F C 1
ATOM 4907 O O . TYR F 1 73 ? 3.392 27.331 -18.817 1.00 93.79 73 TYR F O 1
ATOM 4916 N N . THR F 1 74 ? 3.228 29.526 -19.282 1.00 88.38 74 THR F N 1
ATOM 4917 C CA . THR F 1 74 ? 4.291 29.512 -20.281 1.00 84.45 74 THR F CA 1
ATOM 4918 C C . THR F 1 74 ? 5.419 30.430 -19.836 1.00 78.25 74 THR F C 1
ATOM 4919 O O . THR F 1 74 ? 5.224 31.633 -19.681 1.00 75.91 74 THR F O 1
ATOM 4923 N N . LEU F 1 75 ? 6.600 29.861 -19.630 1.00 81.03 75 LEU F N 1
ATOM 4924 C CA . LEU F 1 75 ? 7.688 30.602 -19.007 1.00 76.26 75 LEU F CA 1
ATOM 4925 C C . LEU F 1 75 ? 8.793 30.982 -19.986 1.00 73.09 75 LEU F C 1
ATOM 4926 O O . LEU F 1 75 ? 9.234 30.168 -20.794 1.00 74.35 75 LEU F O 1
ATOM 4931 N N . ILE F 1 76 ? 9.235 32.233 -19.902 1.00 52.26 76 ILE F N 1
ATOM 4932 C CA . ILE F 1 76 ? 10.342 32.720 -20.714 1.00 51.27 76 ILE F CA 1
ATOM 4933 C C . ILE F 1 76 ? 11.328 33.491 -19.845 1.00 49.99 76 ILE F C 1
ATOM 4934 O O . ILE F 1 76 ? 10.971 33.975 -18.770 1.00 49.99 76 ILE F O 1
ATOM 4939 N N . ALA F 1 77 ? 12.570 33.606 -20.303 1.00 49.38 77 ALA F N 1
ATOM 4940 C CA . ALA F 1 77 ? 13.577 34.330 -19.535 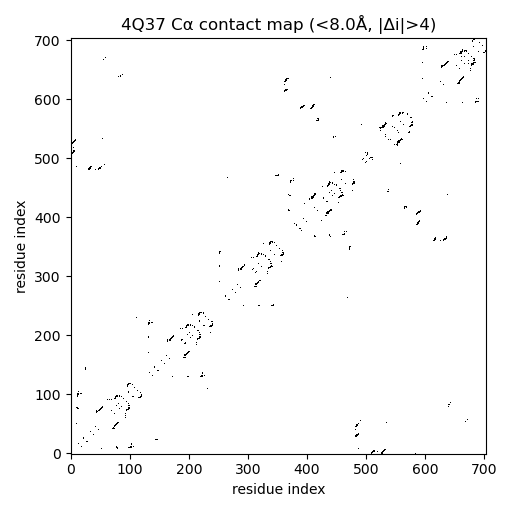1.00 48.67 77 ALA F CA 1
ATOM 4941 C C . ALA F 1 77 ? 14.625 35.005 -20.412 1.00 48.81 77 ALA F C 1
ATOM 4942 O O . ALA F 1 77 ? 14.797 34.671 -21.587 1.00 49.41 77 ALA F O 1
ATOM 4944 N N . GLY F 1 78 ? 15.320 35.968 -19.818 1.00 48.77 78 GLY F N 1
ATOM 4945 C CA . GLY F 1 78 ? 16.392 36.679 -20.482 1.00 49.45 78 GLY F CA 1
ATOM 4946 C C . GLY F 1 78 ? 17.115 37.510 -19.444 1.00 49.72 78 GLY F C 1
ATOM 4947 O O . GLY F 1 78 ? 16.542 37.846 -18.413 1.00 49.60 78 GLY F O 1
ATOM 4948 N N . GLY F 1 79 ? 18.371 37.842 -19.708 1.00 81.29 79 GLY F N 1
ATOM 4949 C CA . GLY F 1 79 ? 19.162 38.599 -18.757 1.00 82.22 79 GLY F CA 1
ATOM 4950 C C . GLY F 1 79 ? 20.638 38.268 -18.834 1.00 83.41 79 GLY F C 1
ATOM 4951 O O . GLY F 1 79 ? 21.069 37.546 -19.731 1.00 83.04 79 GLY F O 1
ATOM 4952 N N . PRO F 1 80 ? 21.422 38.798 -17.885 1.00 53.34 80 PRO F N 1
ATOM 4953 C CA . PRO F 1 80 ? 22.876 38.619 -17.865 1.00 54.82 80 PRO F CA 1
ATOM 4954 C C . PRO F 1 80 ? 23.268 37.174 -17.603 1.00 54.08 80 PRO F C 1
ATOM 4955 O O . PRO F 1 80 ? 24.267 36.707 -18.150 1.00 55.25 80 PRO F O 1
ATOM 4959 N N . HIS F 1 81 ? 22.493 36.467 -16.791 1.00 55.75 81 HIS F N 1
ATOM 4960 C CA . HIS F 1 81 ? 22.765 35.051 -16.598 1.00 55.65 81 HIS F CA 1
ATOM 4961 C C . HIS F 1 81 ? 22.310 34.297 -17.834 1.00 53.84 81 HIS F C 1
ATOM 4962 O O . HIS F 1 81 ? 23.126 33.694 -18.520 1.00 54.66 81 HIS F O 1
ATOM 4969 N N . VAL F 1 82 ? 21.012 34.374 -18.122 1.00 75.33 82 VAL F N 1
ATOM 4970 C CA . VAL F 1 82 ? 20.378 33.636 -19.215 1.00 74.91 82 VAL F CA 1
ATOM 4971 C C . VAL F 1 82 ? 21.179 33.697 -20.512 1.00 75.22 82 VAL F C 1
ATOM 4972 O O . VAL F 1 82 ? 21.254 32.710 -21.243 1.00 75.61 82 VAL F O 1
ATOM 4976 N N . THR F 1 83 ? 21.772 34.855 -20.789 1.00 66.29 83 THR F N 1
ATOM 4977 C CA . THR F 1 83 ? 22.670 35.013 -21.933 1.00 66.97 83 THR F CA 1
ATOM 4978 C C . THR F 1 83 ? 23.736 33.917 -21.949 1.00 67.53 83 THR F C 1
ATOM 4979 O O . THR F 1 83 ? 23.989 33.300 -22.983 1.00 67.70 83 THR F O 1
ATOM 4983 N N . ALA F 1 84 ? 24.355 33.675 -20.798 1.00 61.74 84 ALA F N 1
ATOM 4984 C CA . ALA F 1 84 ? 25.236 32.525 -20.635 1.00 62.18 84 ALA F CA 1
ATOM 4985 C C . ALA F 1 84 ? 24.399 31.298 -20.308 1.00 61.32 84 ALA F C 1
ATOM 4986 O O . ALA F 1 84 ? 23.385 31.404 -19.623 1.00 60.73 84 ALA F O 1
ATOM 4988 N N . ASP F 1 85 ? 24.819 30.137 -20.795 1.00 62.71 85 ASP F N 1
ATOM 4989 C CA . ASP F 1 85 ? 24.089 28.894 -20.539 1.00 62.24 85 ASP F CA 1
ATOM 4990 C C . ASP F 1 85 ? 22.584 29.025 -20.807 1.00 61.36 85 ASP F C 1
ATOM 4991 O O . ASP F 1 85 ? 21.771 28.920 -19.886 1.00 60.58 85 ASP F O 1
ATOM 4996 N N . PRO F 1 86 ? 22.207 29.296 -22.065 1.00 61.25 86 PRO F N 1
ATOM 4997 C CA . PRO F 1 86 ? 20.778 29.341 -22.383 1.00 60.39 86 PRO F CA 1
ATOM 4998 C C . PRO F 1 86 ? 20.158 27.947 -22.378 1.00 61.00 86 PRO F C 1
ATOM 4999 O O . PRO F 1 86 ? 18.961 27.810 -22.129 1.00 60.47 86 PRO F O 1
ATOM 5003 N N . GLU F 1 87 ? 20.969 26.928 -22.653 1.00 107.04 87 GLU F N 1
ATOM 5004 C CA . GLU F 1 87 ? 20.495 25.549 -22.647 1.00 108.85 87 GLU F CA 1
ATOM 5005 C C . GLU F 1 87 ? 20.114 25.133 -21.233 1.00 108.71 87 GLU F C 1
ATOM 5006 O O . GLU F 1 87 ? 19.171 24.373 -21.031 1.00 109.23 87 GLU F O 1
ATOM 5012 N N . GLY F 1 88 ? 20.862 25.637 -20.257 1.00 59.49 88 GLY F N 1
ATOM 5013 C CA . GLY F 1 88 ? 20.584 25.359 -18.861 1.00 58.99 88 GLY F CA 1
ATOM 5014 C C . GLY F 1 88 ? 19.295 26.016 -18.413 1.00 56.99 88 GLY F C 1
ATOM 5015 O O . GLY F 1 88 ? 18.494 25.414 -17.699 1.00 57.45 88 GLY F O 1
ATOM 5016 N N . CYS F 1 89 ? 19.091 27.258 -18.835 1.00 64.33 89 CYS F N 1
ATOM 5017 C CA . CYS F 1 89 ? 17.866 27.970 -18.507 1.00 63.27 89 CYS F CA 1
ATOM 5018 C C . CYS F 1 89 ? 16.671 27.312 -19.189 1.00 65.76 89 CYS F C 1
ATOM 5019 O O . CYS F 1 89 ? 15.564 27.318 -18.659 1.00 65.35 89 CYS F O 1
ATOM 5022 N N . LEU F 1 90 ? 16.903 26.737 -20.365 1.00 54.32 90 LEU F N 1
ATOM 5023 C CA . LEU F 1 90 ? 15.880 25.946 -21.038 1.00 55.86 90 LEU F CA 1
ATOM 5024 C C . LEU F 1 90 ? 15.633 24.649 -20.276 1.00 57.65 90 LEU F C 1
ATOM 5025 O O . LEU F 1 90 ? 14.489 24.257 -20.054 1.00 58.48 90 LEU F O 1
ATOM 5030 N N . ARG F 1 91 ? 16.718 23.996 -19.865 1.00 59.04 91 ARG F N 1
ATOM 5031 C CA . ARG F 1 91 ? 16.638 22.724 -19.150 1.00 61.36 91 ARG F CA 1
ATOM 5032 C C . ARG F 1 91 ? 16.017 22.902 -17.768 1.00 60.62 91 ARG F C 1
ATOM 5033 O O . ARG F 1 91 ? 15.621 21.931 -17.125 1.00 62.82 91 ARG F O 1
ATOM 5035 N N . MET F 1 92 ? 15.932 24.151 -17.323 1.00 70.77 92 MET F N 1
ATOM 5036 C CA . MET F 1 92 ? 15.304 24.480 -16.051 1.00 70.41 92 MET F CA 1
ATOM 5037 C C . MET F 1 92 ? 13.782 24.437 -16.168 1.00 73.27 92 MET F C 1
ATOM 5038 O O . MET F 1 92 ? 13.069 24.426 -15.166 1.00 74.51 92 MET F O 1
ATOM 5043 N N . GLY F 1 93 ? 13.294 24.369 -17.402 1.00 85.72 93 GLY F N 1
ATOM 5044 C CA . GLY F 1 93 ? 11.867 24.390 -17.663 1.00 89.15 93 GLY F CA 1
ATOM 5045 C C . GLY F 1 93 ? 11.357 25.639 -18.360 1.00 87.07 93 GLY F C 1
ATOM 5046 O O . GLY F 1 93 ? 10.195 25.690 -18.762 1.00 90.93 93 GLY F O 1
ATOM 5047 N N . PHE F 1 94 ? 12.214 26.646 -18.506 1.00 54.82 94 PHE F N 1
ATOM 5048 C CA . PHE F 1 94 ? 11.860 27.812 -19.306 1.00 53.61 94 PHE F CA 1
ATOM 5049 C C . PHE F 1 94 ? 11.611 27.391 -20.743 1.00 54.90 94 PHE F C 1
ATOM 5050 O O . PHE F 1 94 ? 12.440 26.719 -21.352 1.00 55.69 94 PHE F O 1
ATOM 5058 N N . ASP F 1 95 ? 10.466 27.788 -21.281 1.00 68.63 95 ASP F N 1
ATOM 5059 C CA . ASP F 1 95 ? 10.094 27.406 -22.636 1.00 71.56 95 ASP F CA 1
ATOM 5060 C C . ASP F 1 95 ? 10.958 28.122 -23.666 1.00 69.06 95 ASP F C 1
ATOM 5061 O O . ASP F 1 95 ? 11.435 27.507 -24.615 1.00 71.04 95 ASP F O 1
ATOM 5066 N N . HIS F 1 96 ? 11.163 29.420 -23.474 1.00 67.05 96 HIS F N 1
ATOM 5067 C CA . HIS F 1 96 ? 11.984 30.199 -24.394 1.00 65.95 96 HIS F CA 1
ATOM 5068 C C . HIS F 1 96 ? 12.918 31.133 -23.639 1.00 62.98 96 HIS F C 1
ATOM 5069 O O . HIS F 1 96 ? 12.576 31.644 -22.576 1.00 61.20 96 HIS F O 1
ATOM 5076 N N . VAL F 1 97 ? 14.107 31.348 -24.187 1.00 60.64 97 VAL F N 1
ATOM 5077 C CA . VAL F 1 97 ? 15.071 32.238 -23.556 1.00 59.26 97 VAL F CA 1
ATOM 5078 C C . VAL F 1 97 ? 15.615 33.273 -24.543 1.00 60.08 97 VAL F C 1
ATOM 5079 O O . VAL F 1 97 ? 15.721 33.012 -25.742 1.00 61.77 97 VAL F O 1
ATOM 5083 N N . PHE F 1 98 ? 15.941 34.455 -24.032 1.00 51.66 98 PHE F N 1
ATOM 5084 C CA . PHE F 1 98 ? 16.481 35.526 -24.863 1.00 52.92 98 PHE F CA 1
ATOM 5085 C C . PHE F 1 98 ? 17.881 35.902 -24.387 1.00 53.01 98 PHE F C 1
ATOM 5086 O O . PHE F 1 98 ? 18.067 36.308 -23.237 1.00 51.97 98 PHE F O 1
ATOM 5094 N N . THR F 1 99 ? 18.863 35.767 -25.271 1.00 54.75 99 THR F N 1
ATOM 5095 C CA . THR F 1 99 ? 20.242 36.084 -24.921 1.00 55.51 99 THR F CA 1
ATOM 5096 C C . THR F 1 99 ? 20.584 37.519 -25.304 1.00 57.13 99 THR F C 1
ATOM 5097 O O . THR F 1 99 ? 20.133 38.018 -26.336 1.00 58.58 99 THR F O 1
ATOM 5101 N N . GLY F 1 100 ? 21.378 38.177 -24.464 1.00 111.94 100 GLY F N 1
ATOM 5102 C CA . GLY F 1 100 ? 21.792 39.545 -24.715 1.00 115.64 100 GLY F CA 1
ATOM 5103 C C . GLY F 1 100 ? 20.632 40.519 -24.648 1.00 115.59 100 GLY F C 1
ATOM 5104 O O . GLY F 1 100 ? 19.905 40.557 -23.657 1.00 114.62 100 GLY F O 1
ATOM 5105 N N . ASP F 1 101 ? 20.462 41.310 -25.704 1.00 79.29 101 ASP F N 1
ATOM 5106 C CA . ASP F 1 101 ? 19.362 42.266 -25.775 1.00 80.60 101 ASP F CA 1
ATOM 5107 C C . ASP F 1 101 ? 18.195 41.674 -26.557 1.00 78.18 101 ASP F C 1
ATOM 5108 O O . ASP F 1 101 ? 18.324 41.363 -27.741 1.00 77.98 101 ASP F O 1
ATOM 5113 N N . GLY F 1 102 ? 17.064 41.509 -25.877 1.00 63.32 102 GLY F N 1
ATOM 5114 C CA . GLY F 1 102 ? 15.883 40.903 -26.466 1.00 61.88 102 GLY F CA 1
ATOM 5115 C C . GLY F 1 102 ? 14.769 41.870 -26.822 1.00 64.12 102 GLY F C 1
ATOM 5116 O O . GLY F 1 102 ? 13.611 41.469 -26.910 1.00 62.44 102 GLY F O 1
ATOM 5117 N N . GLU F 1 103 ? 15.113 43.141 -27.010 1.00 72.21 103 GLU F N 1
ATOM 5118 C CA . GLU F 1 103 ? 14.119 44.180 -27.281 1.00 73.37 103 GLU F CA 1
ATOM 5119 C C . GLU F 1 103 ? 13.235 43.862 -28.491 1.00 72.29 103 GLU F C 1
ATOM 5120 O O . GLU F 1 103 ? 12.010 43.795 -28.368 1.00 72.35 103 GLU F O 1
ATOM 5126 N N . GLU F 1 104 ? 13.851 43.660 -29.652 1.00 85.21 104 GLU F N 1
ATOM 5127 C CA . GLU F 1 104 ? 13.095 43.353 -30.862 1.00 86.27 104 GLU F CA 1
ATOM 5128 C C . GLU F 1 104 ? 12.667 41.891 -30.859 1.00 84.07 104 GLU F C 1
ATOM 5129 O O . GLU F 1 104 ? 11.659 41.527 -31.463 1.00 84.94 104 GLU F O 1
ATOM 5135 N N . ASN F 1 105 ? 13.433 41.059 -30.163 1.00 80.46 105 ASN F N 1
ATOM 5136 C CA . ASN F 1 105 ? 13.182 39.623 -30.138 1.00 79.03 105 ASN F CA 1
ATOM 5137 C C . ASN F 1 105 ? 11.857 39.245 -29.482 1.00 77.44 105 ASN F C 1
ATOM 5138 O O . ASN F 1 105 ? 11.156 38.356 -29.965 1.00 77.95 105 ASN F O 1
ATOM 5143 N N . ILE F 1 106 ? 11.515 39.911 -28.383 1.00 69.34 106 ILE F N 1
ATOM 5144 C CA . ILE F 1 106 ? 10.264 39.616 -27.692 1.00 69.04 106 ILE F CA 1
ATOM 5145 C C . ILE F 1 106 ? 9.076 40.121 -28.503 1.00 70.22 106 ILE F C 1
ATOM 5146 O O . ILE F 1 106 ? 7.976 39.577 -28.414 1.00 71.14 106 ILE F O 1
ATOM 5151 N N . LEU F 1 107 ? 9.301 41.158 -29.300 1.00 84.85 107 LEU F N 1
ATOM 5152 C CA . LEU F 1 107 ? 8.255 41.663 -30.172 1.00 86.58 107 LEU F CA 1
ATOM 5153 C C . LEU F 1 107 ? 7.949 40.622 -31.240 1.00 87.56 107 LEU F C 1
ATOM 5154 O O . LEU F 1 107 ? 6.815 40.500 -31.702 1.00 89.28 107 LEU F O 1
ATOM 5159 N N . LYS F 1 108 ? 8.973 39.867 -31.624 1.00 79.54 108 LYS F N 1
ATOM 5160 C CA . LYS F 1 108 ? 8.798 38.779 -32.572 1.00 80.84 108 LYS F CA 1
ATOM 5161 C C . LYS F 1 108 ? 8.169 37.589 -31.863 1.00 79.83 108 LYS F C 1
ATOM 5162 O O . LYS F 1 108 ? 7.488 36.776 -32.483 1.00 81.66 108 LYS F O 1
ATOM 5164 N N . PHE F 1 109 ? 8.396 37.504 -30.556 1.00 71.13 109 PHE F N 1
ATOM 5165 C CA . PHE F 1 109 ? 7.880 36.404 -29.749 1.00 71.64 109 PHE F CA 1
ATOM 5166 C C . PHE F 1 109 ? 6.355 36.427 -29.676 1.00 72.91 109 PHE F C 1
ATOM 5167 O O . PHE F 1 109 ? 5.704 35.392 -29.821 1.00 75.81 109 PHE F O 1
ATOM 5175 N N . LEU F 1 110 ? 5.794 37.610 -29.443 1.00 85.76 110 LEU F N 1
ATOM 5176 C CA . LEU F 1 110 ? 4.345 37.784 -29.406 1.00 87.62 110 LEU F CA 1
ATOM 5177 C C . LEU F 1 110 ? 3.779 37.650 -30.812 1.00 90.73 110 LEU F C 1
ATOM 5178 O O . LEU F 1 110 ? 2.580 37.442 -31.006 1.00 93.20 110 LEU F O 1
ATOM 5183 N N . MET F 1 111 ? 4.668 37.793 -31.787 1.00 104.81 111 MET F N 1
ATOM 5184 C CA . MET F 1 111 ? 4.353 37.633 -33.198 1.00 107.83 111 MET F CA 1
ATOM 5185 C C . MET F 1 111 ? 4.651 36.201 -33.656 1.00 108.43 111 MET F C 1
ATOM 5186 O O . MET F 1 111 ? 4.631 35.891 -34.848 1.00 110.86 111 MET F O 1
ATOM 5191 N N . GLY F 1 112 ? 4.918 35.340 -32.678 1.00 95.85 112 GLY F N 1
ATOM 5192 C CA . GLY F 1 112 ? 5.130 33.916 -32.883 1.00 97.41 112 GLY F CA 1
ATOM 5193 C C . GLY F 1 112 ? 6.507 33.352 -32.572 1.00 96.45 112 GLY F C 1
ATOM 5194 O O . GLY F 1 112 ? 7.532 34.022 -32.679 1.00 94.29 112 GLY F O 1
ATOM 5195 N N . GLU F 1 113 ? 6.498 32.072 -32.204 1.00 88.08 113 GLU F N 1
ATOM 5196 C CA . GLU F 1 113 ? 7.582 31.428 -31.459 1.00 87.62 113 GLU F CA 1
ATOM 5197 C C . GLU F 1 113 ? 8.791 31.013 -32.295 1.00 88.16 113 GLU F C 1
ATOM 5198 O O . GLU F 1 113 ? 8.705 30.873 -33.514 1.00 89.35 113 GLU F O 1
ATOM 5204 N N . ARG F 1 114 ? 9.920 30.824 -31.617 1.00 99.47 114 ARG F N 1
ATOM 5205 C CA . ARG F 1 114 ? 11.180 30.466 -32.264 1.00 99.52 114 ARG F CA 1
ATOM 5206 C C . ARG F 1 114 ? 11.816 29.219 -31.665 1.00 101.73 114 ARG F C 1
ATOM 5207 O O . ARG F 1 114 ? 11.208 28.510 -30.863 1.00 104.34 114 ARG F O 1
ATOM 5209 N N . LYS F 1 115 ? 13.064 28.988 -32.064 1.00 152.18 115 LYS F N 1
ATOM 5210 C CA . LYS F 1 115 ? 13.854 27.806 -31.717 1.00 153.42 115 LYS F CA 1
ATOM 5211 C C . LYS F 1 115 ? 14.100 27.655 -30.218 1.00 153.32 115 LYS F C 1
ATOM 5212 O O . LYS F 1 115 ? 14.805 26.732 -29.805 1.00 153.06 115 LYS F O 1
ATOM 5214 N N . LYS F 1 116 ? 13.567 28.606 -29.445 1.00 92.47 116 LYS F N 1
ATOM 5215 C CA . LYS F 1 116 ? 13.645 28.683 -27.980 1.00 90.00 116 LYS F CA 1
ATOM 5216 C C . LYS F 1 116 ? 14.870 29.452 -27.509 1.00 87.30 116 LYS F C 1
ATOM 5217 O O . LYS F 1 116 ? 15.052 29.651 -26.309 1.00 85.00 116 LYS F O 1
ATOM 5223 N N . ILE F 1 117 ? 15.717 29.875 -28.442 1.00 60.53 117 ILE F N 1
ATOM 5224 C CA . ILE F 1 117 ? 16.787 30.806 -28.101 1.00 59.40 117 ILE F CA 1
ATOM 5225 C C . ILE F 1 117 ? 16.850 31.968 -29.089 1.00 60.68 117 ILE F C 1
ATOM 5226 O O . ILE F 1 117 ? 17.165 31.775 -30.259 1.00 63.49 117 ILE F O 1
ATOM 5231 N N . PHE F 1 118 ? 16.570 33.173 -28.603 1.00 64.64 118 PHE F N 1
ATOM 5232 C CA . PHE F 1 118 ? 16.646 34.379 -29.423 1.00 64.40 118 PHE F CA 1
ATOM 5233 C C . PHE F 1 118 ? 17.969 35.093 -29.186 1.00 63.70 118 PHE F C 1
ATOM 5234 O O . PHE F 1 118 ? 18.207 35.618 -28.097 1.00 61.77 118 PHE F O 1
ATOM 5242 N N . ASP F 1 119 ? 18.825 35.130 -30.200 1.00 77.08 119 ASP F N 1
ATOM 5243 C CA . ASP F 1 119 ? 20.124 35.772 -30.047 1.00 77.17 119 ASP F CA 1
ATOM 5244 C C . ASP F 1 119 ? 20.042 37.286 -30.206 1.00 78.00 119 ASP F C 1
ATOM 5245 O O . ASP F 1 119 ? 19.536 37.789 -31.210 1.00 79.93 119 ASP F O 1
ATOM 5250 N N . GLY F 1 120 ? 20.558 38.003 -29.211 1.00 79.98 120 GLY F N 1
ATOM 5251 C CA . GLY F 1 120 ? 20.574 39.454 -29.237 1.00 81.87 120 GLY F CA 1
ATOM 5252 C C . GLY F 1 120 ? 21.966 40.034 -29.069 1.00 84.24 120 GLY F C 1
ATOM 5253 O O . GLY F 1 120 ? 22.950 39.479 -29.564 1.00 84.60 120 GLY F O 1
#

CATH classification: 3.40.50.280